Protein AF-A0A848B3T7-F1 (afdb_monomer)

Structure (mmCIF, N/CA/C/O backbone):
data_AF-A0A848B3T7-F1
#
_entry.id   AF-A0A848B3T7-F1
#
loop_
_atom_site.group_PDB
_atom_site.id
_atom_site.type_symbol
_atom_site.label_atom_id
_atom_site.label_alt_id
_atom_site.label_comp_id
_atom_site.label_asym_id
_atom_site.label_entity_id
_atom_site.label_seq_id
_atom_site.pdbx_PDB_ins_code
_atom_site.Cartn_x
_atom_site.Cartn_y
_atom_site.Cartn_z
_atom_site.occupancy
_atom_site.B_iso_or_equiv
_atom_site.auth_seq_id
_atom_site.auth_comp_id
_atom_site.auth_asym_id
_atom_site.auth_atom_id
_atom_site.pdbx_PDB_model_num
ATOM 1 N N . MET A 1 1 ? -63.390 -17.605 34.821 1.00 51.56 1 MET A N 1
ATOM 2 C CA . MET A 1 1 ? -62.026 -17.055 34.653 1.00 51.56 1 MET A CA 1
ATOM 3 C C . MET A 1 1 ? -61.255 -17.986 33.728 1.00 51.56 1 MET A C 1
ATOM 5 O O . MET A 1 1 ? -61.373 -19.193 33.900 1.00 51.56 1 MET A O 1
ATOM 9 N N . VAL A 1 2 ? -60.548 -17.471 32.720 1.00 60.47 2 VAL A N 1
ATOM 10 C CA . VAL A 1 2 ? -59.739 -18.306 31.811 1.00 60.47 2 VAL A CA 1
ATOM 11 C C . VAL A 1 2 ? -58.388 -18.560 32.478 1.00 60.47 2 VAL A C 1
ATOM 13 O O . VAL A 1 2 ? -57.661 -17.610 32.748 1.00 60.47 2 VAL A O 1
ATOM 16 N N . ARG A 1 3 ? -58.056 -19.825 32.764 1.00 73.38 3 ARG A N 1
ATOM 17 C CA . ARG A 1 3 ? -56.754 -20.200 33.339 1.00 73.38 3 ARG A CA 1
ATOM 18 C C . ARG A 1 3 ? -55.671 -20.131 32.260 1.00 73.38 3 ARG A C 1
ATOM 20 O O . ARG A 1 3 ? -55.606 -20.999 31.389 1.00 73.38 3 ARG A O 1
ATOM 27 N N . LEU A 1 4 ? -54.847 -19.084 32.298 1.00 78.81 4 LEU A N 1
ATOM 28 C CA . LEU A 1 4 ? -53.714 -18.909 31.386 1.00 78.81 4 LEU A CA 1
ATOM 29 C C . LEU A 1 4 ? -52.492 -19.679 31.918 1.00 78.81 4 LEU A C 1
ATOM 31 O O . LEU A 1 4 ? -52.174 -19.545 33.098 1.00 78.81 4 LEU A O 1
ATOM 35 N N . PRO A 1 5 ? -51.816 -20.502 31.098 1.00 85.88 5 PRO A N 1
ATOM 36 C CA . PRO A 1 5 ? -50.566 -21.149 31.492 1.00 85.88 5 PRO A CA 1
ATOM 37 C C . PRO A 1 5 ? -49.397 -20.153 31.474 1.00 85.88 5 PRO A C 1
ATOM 39 O O . PRO A 1 5 ? -49.378 -19.234 30.650 1.00 85.88 5 PRO A O 1
ATOM 42 N N . LEU A 1 6 ? -48.402 -20.360 32.338 1.00 89.56 6 LEU A N 1
ATOM 43 C CA . LEU A 1 6 ? -47.146 -19.610 32.310 1.00 89.56 6 LEU A CA 1
ATOM 44 C C . LEU A 1 6 ? -46.265 -20.163 31.186 1.00 89.56 6 LEU A C 1
ATOM 46 O O . LEU A 1 6 ? -46.122 -21.375 31.051 1.00 89.56 6 LEU A O 1
ATOM 50 N N . LEU A 1 7 ? -45.690 -19.289 30.361 1.00 89.38 7 LEU A N 1
ATOM 51 C CA . LEU A 1 7 ? -44.794 -19.710 29.286 1.00 89.38 7 LEU A CA 1
ATOM 52 C C . LEU A 1 7 ? -43.336 -19.618 29.754 1.00 89.38 7 LEU A C 1
ATOM 54 O O . LEU A 1 7 ? -42.830 -18.502 29.908 1.00 89.38 7 LEU A O 1
ATOM 58 N N . ILE A 1 8 ? -42.698 -20.774 29.951 1.00 87.19 8 ILE A N 1
ATOM 59 C CA . ILE A 1 8 ? -41.277 -20.915 30.308 1.00 87.19 8 ILE A CA 1
ATOM 60 C C . ILE A 1 8 ? -40.633 -21.952 29.381 1.00 87.19 8 ILE A C 1
ATOM 62 O O . ILE A 1 8 ? -41.230 -23.002 29.147 1.00 87.19 8 ILE A O 1
ATOM 66 N N . ASN A 1 9 ? -39.450 -21.678 28.820 1.00 86.38 9 ASN A N 1
ATOM 67 C CA . ASN A 1 9 ? -38.741 -22.568 27.884 1.00 86.38 9 ASN A CA 1
ATOM 68 C C . ASN A 1 9 ? -39.620 -23.016 26.695 1.00 86.38 9 ASN A C 1
ATOM 70 O O . ASN A 1 9 ? -39.544 -24.154 26.230 1.00 86.38 9 ASN A O 1
ATOM 74 N N . LYS A 1 10 ? -40.504 -22.128 26.214 1.00 86.50 10 LYS A N 1
ATOM 75 C CA . LYS A 1 10 ? -41.545 -22.407 25.195 1.00 86.50 10 LYS A CA 1
ATOM 76 C C . LYS A 1 10 ? -42.589 -23.467 25.599 1.00 86.50 10 LYS A C 1
ATOM 78 O O . LYS A 1 10 ? -43.421 -23.838 24.770 1.00 86.50 10 LYS A O 1
ATOM 83 N N . GLN A 1 11 ? -42.604 -23.913 26.853 1.00 87.00 11 GLN A N 1
ATOM 84 C CA . GLN A 1 11 ? -43.601 -24.830 27.400 1.00 87.00 11 GLN A CA 1
ATOM 85 C C . GLN A 1 11 ? -44.706 -24.082 28.152 1.00 87.00 11 GLN A C 1
ATOM 87 O O . GLN A 1 11 ? -44.502 -22.986 28.671 1.00 87.00 11 GLN A O 1
ATOM 92 N N . ARG A 1 12 ? -45.907 -24.671 28.182 1.00 90.00 12 ARG A N 1
ATOM 93 C CA . ARG A 1 12 ? -47.088 -24.122 28.863 1.00 90.00 12 ARG A CA 1
ATOM 94 C C . ARG A 1 12 ? -47.232 -24.764 30.237 1.00 90.00 12 ARG A C 1
ATOM 96 O O . ARG A 1 12 ? -47.846 -25.820 30.347 1.00 90.00 12 ARG A O 1
ATOM 103 N N . ILE A 1 13 ? -46.716 -24.084 31.246 1.00 90.69 13 ILE A N 1
ATOM 104 C CA . ILE A 1 13 ? -46.672 -24.528 32.635 1.00 90.69 13 ILE A CA 1
ATOM 105 C C . ILE A 1 13 ? -48.004 -24.229 33.337 1.00 90.69 13 ILE A C 1
ATOM 107 O O . ILE A 1 13 ? -48.536 -23.111 33.275 1.00 90.69 13 ILE A O 1
ATOM 111 N N . LYS A 1 14 ? -48.565 -25.243 33.989 1.00 87.50 14 LYS A N 1
ATOM 112 C CA . LYS A 1 14 ? -49.861 -25.220 34.683 1.00 87.50 14 LYS A CA 1
ATOM 113 C C . LYS A 1 14 ? -49.754 -25.614 36.155 1.00 87.50 14 LYS A C 1
ATOM 115 O O . LYS A 1 14 ? -50.639 -25.252 36.923 1.00 87.50 14 LYS A O 1
ATOM 120 N N . THR A 1 15 ? -48.701 -26.326 36.548 1.00 88.69 15 THR A N 1
ATOM 121 C CA . THR A 1 15 ? -48.465 -26.767 37.932 1.00 88.69 15 THR A CA 1
ATOM 122 C C . THR A 1 15 ? -47.126 -26.256 38.467 1.00 88.69 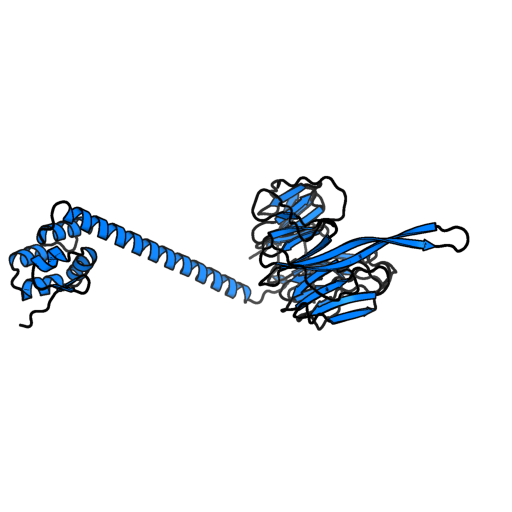15 THR A C 1
ATOM 124 O O . THR A 1 15 ? -46.260 -25.824 37.702 1.00 88.69 15 THR A O 1
ATOM 127 N N . LEU A 1 16 ? -46.951 -26.287 39.793 1.00 88.75 16 LEU A N 1
ATOM 128 C CA . LEU A 1 16 ? -45.675 -25.941 40.430 1.00 88.75 16 LEU A CA 1
ATOM 129 C C . LEU A 1 16 ? -44.606 -27.004 40.145 1.00 88.75 16 LEU A C 1
ATOM 131 O O . LEU A 1 16 ? -43.433 -26.671 40.005 1.00 88.75 16 LEU A O 1
ATOM 135 N N . GLU A 1 17 ? -44.999 -28.267 40.005 1.00 87.06 17 GLU A N 1
ATOM 136 C CA . GLU A 1 17 ? -44.114 -29.369 39.624 1.00 87.06 17 GLU A CA 1
ATOM 137 C C . GLU A 1 17 ? -43.560 -29.166 38.209 1.00 87.06 17 GLU A C 1
ATOM 139 O O . GLU A 1 17 ? -42.345 -29.194 38.024 1.00 87.06 17 GLU A O 1
ATOM 144 N N . GLU A 1 18 ? -44.417 -28.837 37.236 1.00 87.69 18 GLU A N 1
ATOM 145 C CA . GLU A 1 18 ? -43.990 -28.526 35.863 1.00 87.69 18 GLU A CA 1
ATOM 146 C C . GLU A 1 18 ? -43.043 -27.315 35.818 1.00 87.69 18 GLU A C 1
ATOM 148 O O . GLU A 1 18 ? -42.117 -27.279 35.004 1.00 87.69 18 GLU A O 1
ATOM 153 N N . LEU A 1 19 ? -43.253 -26.326 36.698 1.00 89.12 19 LEU A N 1
ATOM 154 C CA . LEU A 1 19 ? -42.371 -25.164 36.820 1.00 89.12 19 LEU A CA 1
ATOM 155 C C . LEU A 1 19 ? -40.988 -25.550 37.354 1.00 89.12 19 LEU A C 1
ATOM 157 O O . LEU A 1 19 ? -39.990 -25.027 36.865 1.00 89.12 19 LEU A O 1
ATOM 161 N N . ARG A 1 20 ? -40.925 -26.453 38.340 1.00 87.88 20 ARG A N 1
ATOM 162 C CA . ARG A 1 20 ? -39.664 -26.961 38.904 1.00 87.88 20 ARG A CA 1
ATOM 163 C C . ARG A 1 20 ? -38.893 -27.800 37.887 1.00 87.88 20 ARG A C 1
ATOM 165 O O . ARG A 1 20 ? -37.681 -27.652 37.783 1.00 87.88 20 ARG A O 1
ATOM 172 N N . GLU A 1 21 ? -39.584 -28.630 37.109 1.00 85.75 21 GLU A N 1
ATOM 173 C CA . GLU A 1 21 ? -38.971 -29.453 36.055 1.00 85.75 21 GLU A CA 1
ATOM 174 C C . GLU A 1 21 ? -38.434 -28.618 34.883 1.00 85.75 21 GLU A C 1
ATOM 176 O O . GLU A 1 21 ? -37.441 -28.988 34.260 1.00 85.75 21 GLU A O 1
ATOM 181 N N . ASN A 1 22 ? -39.057 -27.470 34.596 1.00 87.00 22 ASN A N 1
ATOM 182 C CA . ASN A 1 22 ? -38.683 -26.577 33.493 1.00 87.00 22 ASN A CA 1
ATOM 183 C C . ASN A 1 22 ? -38.091 -25.249 33.978 1.00 87.00 22 ASN A C 1
ATOM 185 O O . ASN A 1 22 ? -38.206 -24.232 33.289 1.00 87.00 22 ASN A O 1
ATOM 189 N N . PHE A 1 23 ? -37.486 -25.238 35.165 1.00 88.06 23 PHE A N 1
ATOM 190 C CA . PHE A 1 23 ? -37.088 -24.007 35.833 1.00 88.06 23 PHE A CA 1
ATOM 191 C C . PHE A 1 23 ? -36.036 -23.233 35.022 1.00 88.06 23 PHE A C 1
ATOM 193 O O . PHE A 1 23 ? -34.919 -23.699 34.806 1.00 88.06 23 PHE A O 1
ATOM 200 N N . ASN A 1 24 ? -36.396 -22.028 34.573 1.00 88.12 24 ASN A N 1
ATOM 201 C CA . ASN A 1 24 ? -35.499 -21.092 33.900 1.00 88.12 24 ASN A CA 1
ATOM 202 C C . ASN A 1 24 ? -35.579 -19.748 34.615 1.00 88.12 24 ASN A C 1
ATOM 204 O O . ASN A 1 24 ? -36.578 -19.033 34.525 1.00 88.12 24 ASN A O 1
ATOM 208 N N . LEU A 1 25 ? -34.510 -19.423 35.332 1.00 88.62 25 LEU A N 1
ATOM 209 C CA . LEU A 1 25 ? -34.460 -18.263 36.205 1.00 88.62 25 LEU A CA 1
ATOM 210 C C . LEU A 1 25 ? -34.485 -16.938 35.420 1.00 88.62 25 LEU A C 1
ATOM 212 O O . LEU A 1 25 ? -35.104 -15.977 35.872 1.00 88.62 25 LEU A O 1
ATOM 216 N N . THR A 1 26 ? -33.903 -16.905 34.215 1.00 87.75 26 THR A N 1
ATOM 217 C CA . THR A 1 26 ? -33.917 -15.744 33.311 1.00 87.75 26 THR A CA 1
ATOM 218 C C . THR A 1 26 ? -35.336 -15.416 32.853 1.00 87.75 26 THR A C 1
ATOM 220 O O . THR A 1 26 ? -35.804 -14.281 32.988 1.00 87.75 26 THR A O 1
ATOM 223 N N . GLU A 1 27 ? -36.057 -16.416 32.339 1.00 88.94 27 GLU A N 1
ATOM 224 C CA . GLU A 1 27 ? -37.434 -16.222 31.889 1.00 88.94 27 GLU A CA 1
ATOM 225 C C . GLU A 1 27 ? -38.363 -15.942 33.072 1.00 88.94 27 GLU A C 1
ATOM 227 O O . GLU A 1 27 ? -39.186 -15.032 32.989 1.00 88.94 27 GLU A O 1
ATOM 232 N N . LEU A 1 28 ? -38.201 -16.652 34.192 1.00 89.69 28 LEU A N 1
ATOM 233 C CA . LEU A 1 28 ? -39.007 -16.449 35.394 1.00 89.69 28 LEU A CA 1
ATOM 234 C C . LEU A 1 28 ? -38.863 -15.026 35.946 1.00 89.69 28 LEU A C 1
ATOM 236 O O . LEU A 1 28 ? -39.874 -14.397 36.261 1.00 89.69 28 LEU A O 1
ATOM 240 N N . LEU A 1 29 ? -37.642 -14.483 35.984 1.00 88.69 29 LEU A N 1
ATOM 241 C CA . LEU A 1 29 ? -37.385 -13.093 36.366 1.00 88.69 29 LEU A CA 1
ATOM 242 C C . LEU A 1 29 ? -38.085 -12.108 35.417 1.00 88.69 29 LEU A C 1
ATOM 244 O O . LEU A 1 29 ? -38.703 -11.141 35.868 1.00 88.69 29 LEU A O 1
ATOM 248 N N . ALA A 1 30 ? -38.044 -12.357 34.106 1.00 88.12 30 ALA A N 1
ATOM 249 C CA . ALA A 1 30 ? -38.748 -11.531 33.126 1.00 88.12 30 ALA A CA 1
ATOM 250 C C . ALA A 1 30 ? -40.278 -11.596 33.305 1.00 88.12 30 ALA A C 1
ATOM 252 O O . ALA A 1 30 ? -40.955 -10.569 33.221 1.00 88.12 30 ALA A O 1
ATOM 253 N N . ARG A 1 31 ? -40.837 -12.781 33.599 1.00 89.56 31 ARG A N 1
ATOM 254 C CA . ARG A 1 31 ? -42.272 -12.962 33.895 1.00 89.56 31 ARG A CA 1
ATOM 255 C C . ARG A 1 31 ? -42.676 -12.328 35.223 1.00 89.56 31 ARG A C 1
ATOM 257 O O . ARG A 1 31 ? -43.800 -11.835 35.325 1.00 89.56 31 ARG A O 1
ATOM 264 N N . PHE A 1 32 ? -41.787 -12.323 36.212 1.00 88.38 32 PHE A N 1
ATOM 265 C CA . PHE A 1 32 ? -41.976 -11.618 37.476 1.00 88.38 32 PHE A CA 1
ATOM 266 C C . PHE A 1 32 ? -42.047 -10.104 37.246 1.00 88.38 32 PHE A C 1
ATOM 268 O O . PHE A 1 32 ? -43.078 -9.498 37.537 1.00 88.38 32 PHE A O 1
ATOM 275 N N . ARG A 1 33 ? -41.024 -9.513 36.611 1.00 85.81 33 ARG A N 1
ATOM 276 C CA . ARG A 1 33 ? -40.980 -8.073 36.287 1.00 85.81 33 ARG A CA 1
ATOM 277 C C . ARG A 1 33 ? -42.138 -7.633 35.383 1.00 85.81 33 ARG A C 1
ATOM 279 O O . ARG A 1 33 ? -42.649 -6.530 35.528 1.00 85.81 33 ARG A O 1
ATOM 286 N N . GLY A 1 34 ? -42.582 -8.504 34.475 1.00 85.31 34 GLY A N 1
ATOM 287 C CA . GLY A 1 34 ? -43.731 -8.266 33.597 1.00 85.31 34 GLY A CA 1
ATOM 288 C C . GLY A 1 34 ? -45.108 -8.531 34.225 1.00 85.31 34 GLY A C 1
ATOM 289 O O . GLY A 1 34 ? -46.108 -8.442 33.517 1.00 85.31 34 GLY A O 1
ATOM 290 N N . GLY A 1 35 ? -45.190 -8.921 35.505 1.00 86.75 35 GLY A N 1
ATOM 291 C CA . GLY A 1 35 ? -46.447 -9.207 36.220 1.00 86.75 35 GLY A CA 1
ATOM 292 C C . GLY A 1 35 ? -47.165 -10.505 35.810 1.00 86.75 35 GLY A C 1
ATOM 293 O O . GLY A 1 35 ? -48.197 -10.861 36.381 1.00 86.75 35 GLY A O 1
ATOM 294 N N . GLN A 1 36 ? -46.615 -11.246 34.849 1.00 89.06 36 GLN A N 1
ATOM 295 C CA . GLN A 1 36 ? -47.185 -12.484 34.310 1.00 89.06 36 GLN A CA 1
ATOM 296 C C . GLN A 1 36 ? -47.117 -13.632 35.324 1.00 89.06 36 GLN A C 1
ATOM 298 O O . GLN A 1 36 ? -48.048 -14.432 35.405 1.00 89.06 36 GLN A O 1
ATOM 303 N N . LEU A 1 37 ? -46.054 -13.681 36.135 1.00 90.12 37 LEU A N 1
ATOM 304 C CA . LEU A 1 37 ? -45.903 -14.673 37.202 1.00 90.12 37 LEU A CA 1
ATOM 305 C C . LEU A 1 37 ? -46.988 -14.515 38.277 1.00 90.12 37 LEU A C 1
ATOM 307 O O . LEU A 1 37 ? -47.626 -15.491 38.661 1.00 90.12 37 LEU A O 1
ATOM 311 N N . ARG A 1 38 ? -47.259 -13.272 38.694 1.00 89.69 38 ARG A N 1
ATOM 312 C CA . ARG A 1 38 ? -48.318 -12.942 39.659 1.00 89.69 38 ARG A CA 1
ATOM 313 C C . ARG A 1 38 ? -49.698 -13.354 39.143 1.00 89.69 38 ARG A C 1
ATOM 315 O O . ARG A 1 38 ? -50.464 -14.004 39.850 1.00 89.69 38 ARG A O 1
ATOM 322 N N . ALA A 1 39 ? -50.004 -13.008 37.891 1.00 87.75 39 ALA A N 1
ATOM 323 C CA . ALA A 1 39 ? -51.274 -13.364 37.264 1.00 87.75 39 ALA A CA 1
ATOM 324 C C . ALA A 1 39 ? -51.471 -14.886 37.171 1.00 87.75 39 ALA A C 1
ATOM 326 O O . ALA A 1 39 ? -52.578 -15.376 37.398 1.00 87.75 39 ALA A O 1
ATOM 327 N N . TRP A 1 40 ? -50.405 -15.631 36.865 1.00 92.38 40 TRP A N 1
ATOM 328 C CA . TRP A 1 40 ? -50.437 -17.090 36.819 1.00 92.38 40 TRP A CA 1
ATOM 329 C C . TRP A 1 40 ? -50.695 -17.705 38.199 1.00 92.38 40 TRP A C 1
ATOM 331 O O . TRP A 1 40 ? -51.634 -18.488 38.326 1.00 92.38 40 TRP A O 1
ATOM 341 N N . LEU A 1 41 ? -49.953 -17.294 39.234 1.00 90.44 41 LEU A N 1
ATOM 342 C CA . LEU A 1 41 ? -50.143 -17.791 40.605 1.00 90.44 41 LEU A CA 1
ATOM 343 C C . LEU A 1 41 ? -51.584 -17.590 41.100 1.00 90.44 41 LEU A C 1
ATOM 345 O O . LEU A 1 41 ? -52.181 -18.506 41.661 1.00 90.44 41 LEU A O 1
ATOM 349 N N . ASN A 1 42 ? -52.176 -16.429 40.803 1.00 88.31 42 ASN A N 1
ATOM 350 C CA . ASN A 1 42 ? -53.562 -16.121 41.154 1.00 88.31 42 ASN A CA 1
ATOM 351 C C . ASN A 1 42 ? -54.592 -16.957 40.366 1.00 88.31 42 ASN A C 1
ATOM 353 O O . ASN A 1 42 ? -55.590 -17.394 40.924 1.00 88.31 42 ASN A O 1
ATOM 357 N N . CYS A 1 43 ? -54.375 -17.208 39.069 1.00 87.12 43 CYS A N 1
ATOM 358 C CA . CYS A 1 43 ? -55.332 -17.965 38.242 1.00 87.12 43 CYS A CA 1
ATOM 359 C C . CYS A 1 43 ? -55.397 -19.465 38.573 1.00 87.12 43 CYS A C 1
ATOM 361 O O . CYS A 1 43 ? -56.381 -20.130 38.226 1.00 87.12 43 CYS A O 1
ATOM 363 N N . TRP A 1 44 ? -54.333 -20.002 39.166 1.00 86.50 44 TRP A N 1
ATOM 364 C CA . TRP A 1 44 ? -54.189 -21.418 39.503 1.00 86.50 44 TRP A CA 1
ATOM 365 C C . TRP A 1 44 ? -54.314 -21.696 41.007 1.00 86.50 44 TRP A C 1
ATOM 367 O O . TRP A 1 44 ? -54.089 -22.826 41.427 1.00 86.50 44 TRP A O 1
ATOM 377 N N . ASP A 1 45 ? -54.743 -20.697 41.787 1.00 86.31 45 ASP A N 1
ATOM 378 C CA . ASP A 1 45 ? -55.032 -20.803 43.221 1.00 86.31 45 ASP A CA 1
ATOM 379 C C . ASP A 1 45 ? -53.796 -21.168 44.086 1.00 86.31 45 ASP A C 1
ATOM 381 O O . ASP A 1 45 ? -53.920 -21.768 45.153 1.00 86.31 45 ASP A O 1
ATOM 385 N N . PHE A 1 46 ? -52.587 -20.771 43.660 1.00 88.56 46 PHE A N 1
ATOM 386 C CA . PHE A 1 46 ? -51.332 -20.950 44.414 1.00 88.56 46 PHE A CA 1
ATOM 387 C C . PHE A 1 46 ? -51.137 -19.821 45.439 1.00 88.56 46 PHE A C 1
ATOM 389 O O . PHE A 1 46 ? -50.247 -18.978 45.316 1.00 88.56 46 PHE A O 1
ATOM 396 N N . SER A 1 47 ? -52.027 -19.758 46.434 1.00 86.06 47 SER A N 1
ATOM 397 C CA . SER A 1 47 ? -52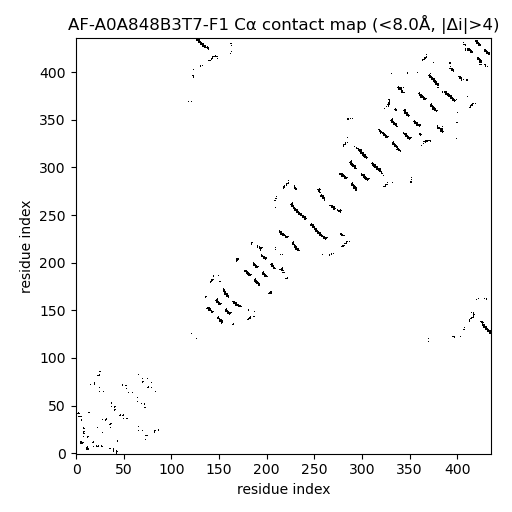.126 -18.623 47.365 1.00 86.06 47 SER A CA 1
ATOM 398 C C . SER A 1 47 ? -50.869 -18.401 48.217 1.00 86.06 47 SER A C 1
ATOM 400 O O . SER A 1 47 ? -50.546 -17.256 48.515 1.00 86.06 47 SER A O 1
ATOM 402 N N . SER A 1 48 ? -50.146 -19.467 48.581 1.00 86.94 48 SER A N 1
ATOM 403 C CA . SER A 1 48 ? -48.946 -19.368 49.429 1.00 86.94 48 SER A CA 1
ATOM 404 C C . SER A 1 48 ? -47.760 -18.756 48.684 1.00 86.94 48 SER A C 1
ATOM 406 O O . SER A 1 48 ? -47.069 -17.885 49.210 1.00 86.94 48 SER A O 1
ATOM 408 N N . GLU A 1 49 ? -47.524 -19.193 47.451 1.00 88.88 49 GLU A N 1
ATOM 409 C CA . GLU A 1 49 ? -46.477 -18.665 46.584 1.00 88.88 49 GLU A CA 1
ATOM 410 C C . GLU A 1 49 ? -46.834 -17.253 46.096 1.00 88.88 49 GLU A C 1
ATOM 412 O O . GLU A 1 49 ? -45.949 -16.409 45.983 1.00 88.88 49 GLU A O 1
ATOM 417 N N . LEU A 1 50 ? -48.121 -16.963 45.859 1.00 89.25 50 LEU A N 1
ATOM 418 C CA . LEU A 1 50 ? -48.591 -15.619 45.508 1.00 89.25 50 LEU A CA 1
ATOM 419 C C . LEU A 1 50 ? -48.280 -14.602 46.610 1.00 89.25 50 LEU A C 1
ATOM 421 O O . LEU A 1 50 ? -47.728 -13.548 46.308 1.00 89.25 50 LEU A O 1
ATOM 425 N N . GLU A 1 51 ? -48.590 -14.923 47.867 1.00 89.19 51 GLU A N 1
ATOM 426 C CA . GLU A 1 51 ? -48.319 -14.045 49.012 1.00 89.19 51 GLU A CA 1
ATOM 427 C C . GLU A 1 51 ? -46.818 -13.752 49.150 1.00 89.19 51 GLU A C 1
ATOM 429 O O . GLU A 1 51 ? -46.418 -12.602 49.322 1.00 89.19 51 GLU A O 1
ATOM 434 N N . GLN A 1 52 ? -45.971 -14.773 48.976 1.00 88.50 52 GLN A N 1
ATOM 435 C CA . GLN A 1 52 ? -44.516 -14.609 49.021 1.00 88.50 52 GLN A CA 1
ATOM 436 C C . GLN A 1 52 ? -43.978 -13.762 47.860 1.00 88.50 52 GLN A C 1
ATOM 438 O O . GLN A 1 52 ? -43.088 -12.943 48.072 1.00 88.50 52 GLN A O 1
ATOM 443 N N . VAL A 1 53 ? -44.515 -13.926 46.644 1.00 87.31 53 VAL A N 1
ATOM 444 C CA . VAL A 1 53 ? -44.125 -13.124 45.469 1.00 87.31 53 VAL A CA 1
ATOM 445 C C . VAL A 1 53 ? -44.600 -11.674 45.592 1.00 87.31 53 VAL A C 1
ATOM 447 O O . VAL A 1 53 ? -43.890 -10.768 45.161 1.00 87.31 53 VAL A O 1
ATOM 450 N N . GLU A 1 54 ? -45.776 -11.431 46.174 1.00 86.50 54 GLU A N 1
ATOM 451 C CA . GLU A 1 54 ? -46.300 -10.080 46.418 1.00 86.50 54 GLU A CA 1
ATOM 452 C C . GLU A 1 54 ? -45.584 -9.358 47.566 1.00 86.50 54 GLU A C 1
ATOM 454 O O . GLU A 1 54 ? -45.506 -8.130 47.555 1.00 86.50 54 GLU A O 1
ATOM 459 N N . ALA A 1 55 ? -45.021 -10.102 48.520 1.00 87.31 55 ALA A N 1
ATOM 460 C CA . ALA A 1 55 ? -44.213 -9.558 49.609 1.00 87.31 55 ALA A CA 1
ATOM 461 C C . ALA A 1 55 ? -42.795 -9.127 49.175 1.00 87.31 55 ALA A C 1
ATOM 463 O O . ALA A 1 55 ? -42.074 -8.519 49.969 1.00 87.31 55 ALA A O 1
ATOM 464 N N . LEU A 1 56 ? -42.377 -9.425 47.937 1.00 88.19 56 LEU A N 1
ATOM 465 C CA . LEU A 1 56 ? -41.069 -9.025 47.418 1.00 88.19 56 LEU A CA 1
ATOM 466 C C . LEU A 1 56 ? -40.983 -7.505 47.238 1.00 88.19 56 LEU A C 1
ATOM 468 O O . LEU A 1 56 ? -41.801 -6.892 46.551 1.00 88.19 56 LEU A O 1
ATOM 472 N N . SER A 1 57 ? -39.939 -6.904 47.812 1.00 80.38 57 SER A N 1
ATOM 473 C CA . SER A 1 57 ? -39.644 -5.485 47.608 1.00 80.38 57 SER A CA 1
ATOM 474 C C . SER A 1 57 ? -39.261 -5.210 46.145 1.00 80.38 57 SER A C 1
ATOM 476 O O . SER A 1 57 ? -38.459 -5.959 45.580 1.00 80.38 57 SER A O 1
ATOM 478 N N . PRO A 1 58 ? -39.761 -4.124 45.527 1.00 72.69 58 PRO A N 1
ATOM 479 C CA . PRO A 1 58 ? -39.351 -3.723 44.181 1.00 72.69 58 PRO A CA 1
ATOM 480 C C . PRO A 1 58 ? -37.885 -3.262 44.105 1.00 72.69 58 PRO A C 1
ATOM 482 O O . PRO A 1 58 ? -37.294 -3.327 43.030 1.00 72.69 58 PRO A O 1
ATOM 485 N N . ASP A 1 59 ? -37.295 -2.852 45.231 1.00 80.50 59 ASP A N 1
ATOM 486 C CA . ASP A 1 59 ? -35.924 -2.324 45.314 1.00 80.50 59 ASP A CA 1
ATOM 487 C C . ASP A 1 59 ? -34.883 -3.391 45.700 1.00 80.50 59 ASP A C 1
ATOM 489 O O . ASP A 1 59 ? -33.737 -3.072 46.023 1.00 80.50 59 ASP A O 1
ATOM 493 N N . LEU A 1 60 ? -35.272 -4.670 45.712 1.00 83.94 60 LEU A N 1
ATOM 494 C CA . LEU A 1 60 ? -34.379 -5.758 46.102 1.00 83.94 60 LEU A CA 1
ATOM 495 C C . LEU A 1 60 ? -33.221 -5.910 45.087 1.00 83.94 60 LEU A C 1
ATOM 497 O O . LEU A 1 60 ? -33.478 -5.930 43.876 1.00 83.94 60 LEU A O 1
ATOM 501 N N . PRO A 1 61 ? -31.958 -6.074 45.535 1.00 86.00 61 PRO A N 1
ATOM 502 C CA . PRO A 1 61 ? -30.842 -6.375 44.642 1.00 86.00 61 PRO A CA 1
ATOM 503 C C . PRO A 1 61 ? -31.122 -7.611 43.781 1.00 86.00 61 PRO A C 1
ATOM 505 O O . PRO A 1 61 ? -31.664 -8.604 44.264 1.00 86.00 61 PRO A O 1
ATOM 508 N N . GLU A 1 62 ? -30.713 -7.588 42.507 1.00 85.69 62 GLU A N 1
ATOM 509 C CA . GLU A 1 62 ? -31.027 -8.667 41.553 1.00 85.69 62 GLU A CA 1
ATOM 510 C C . GLU A 1 62 ? -30.573 -10.043 42.057 1.00 85.69 62 GLU A C 1
ATOM 512 O O . GLU A 1 62 ? -31.303 -11.019 41.919 1.00 85.69 62 GLU A O 1
ATOM 517 N N . GLN A 1 63 ? -29.412 -10.121 42.708 1.00 84.56 63 GLN A N 1
ATOM 518 C CA . GLN A 1 63 ? -28.909 -11.375 43.263 1.00 84.56 63 GLN A CA 1
ATOM 519 C C . GLN A 1 63 ? -29.793 -11.914 44.398 1.00 84.56 63 GLN A C 1
ATOM 521 O O . GLN A 1 63 ? -30.117 -13.099 44.405 1.00 84.56 63 GLN A O 1
ATOM 526 N N . GLU A 1 64 ? -30.248 -11.051 45.305 1.00 85.19 64 GLU A N 1
ATOM 527 C CA . GLU A 1 64 ? -31.157 -11.435 46.391 1.00 85.19 64 GLU A CA 1
ATOM 528 C C . GLU A 1 64 ? -32.539 -11.824 45.854 1.00 85.19 64 GLU A C 1
ATOM 530 O O . GLU A 1 64 ? -33.162 -12.769 46.341 1.00 85.19 64 GLU A O 1
ATOM 535 N N . LEU A 1 65 ? -32.998 -11.159 44.791 1.00 87.44 65 LEU A N 1
ATOM 536 C CA . LEU A 1 65 ? -34.259 -11.476 44.125 1.00 87.44 65 LEU A CA 1
ATOM 537 C C . LEU A 1 65 ? -34.217 -12.862 43.473 1.00 87.44 65 LEU A C 1
ATOM 539 O O . LEU A 1 65 ? -35.149 -13.647 43.635 1.00 87.44 65 LEU A O 1
ATOM 543 N N . LEU A 1 66 ? -33.130 -13.181 42.769 1.00 88.69 66 LEU A N 1
ATOM 544 C CA . LEU A 1 66 ? -32.916 -14.487 42.143 1.00 88.69 66 LEU A CA 1
ATOM 545 C C . LEU A 1 66 ? -32.911 -15.612 43.184 1.00 88.69 66 LEU A C 1
ATOM 547 O O . LEU A 1 66 ? -33.549 -16.646 42.988 1.00 88.69 66 LEU A O 1
ATOM 551 N N . GLU A 1 67 ? -32.234 -15.400 44.311 1.00 88.25 67 GLU A N 1
ATOM 552 C CA . GLU A 1 67 ? -32.196 -16.375 45.398 1.00 88.25 67 GLU A CA 1
ATOM 553 C C . GLU A 1 67 ? -33.554 -16.560 46.076 1.00 88.25 67 GLU A C 1
ATOM 555 O O . GLU A 1 67 ? -33.940 -17.694 46.373 1.00 88.25 67 GLU A O 1
ATOM 560 N N . THR A 1 68 ? -34.298 -15.470 46.266 1.00 88.56 68 THR A N 1
ATOM 561 C CA . THR A 1 68 ? -35.636 -15.521 46.860 1.00 88.56 68 THR A CA 1
ATOM 562 C C . THR A 1 68 ? -36.624 -16.220 45.927 1.00 88.56 68 THR A C 1
ATOM 564 O O . THR A 1 68 ? -37.411 -17.044 46.381 1.00 88.56 68 THR A O 1
ATOM 567 N N . LEU A 1 69 ? -36.540 -15.991 44.611 1.00 89.25 69 LEU A N 1
ATOM 568 C CA . LEU A 1 69 ? -37.347 -16.713 43.622 1.00 89.25 69 LEU A CA 1
ATOM 569 C C . LEU A 1 69 ? -37.055 -18.221 43.639 1.00 89.25 69 LEU A C 1
ATOM 571 O O . LEU A 1 69 ? -37.994 -19.016 43.631 1.00 89.25 69 LEU A O 1
ATOM 575 N N . CYS A 1 70 ? -35.787 -18.635 43.728 1.00 89.75 70 CYS A N 1
ATOM 576 C CA . CYS A 1 70 ? -35.448 -20.053 43.906 1.00 89.75 70 CYS A CA 1
ATOM 577 C C . CYS A 1 70 ? -36.078 -20.633 45.184 1.00 89.75 70 CYS A C 1
ATOM 579 O O . CYS A 1 70 ? -36.627 -21.735 45.148 1.00 89.75 70 CYS A O 1
ATOM 581 N N . HIS A 1 71 ? -36.057 -19.883 46.290 1.00 88.31 71 HIS A N 1
ATOM 582 C CA . HIS A 1 71 ? -36.631 -20.322 47.563 1.00 88.31 71 HIS A CA 1
ATOM 583 C C . HIS A 1 71 ? -38.162 -20.459 47.514 1.00 88.31 71 HIS A C 1
ATOM 585 O O . HIS A 1 71 ? -38.688 -21.506 47.890 1.00 88.31 71 HIS A O 1
ATOM 591 N N . ILE A 1 72 ? -38.871 -19.464 46.968 1.00 89.81 72 ILE A N 1
ATOM 592 C CA . ILE A 1 72 ? -40.341 -19.472 46.829 1.00 89.81 72 ILE A CA 1
ATOM 593 C C . ILE A 1 72 ? -40.814 -20.716 46.069 1.00 89.81 72 ILE A C 1
ATOM 595 O O . ILE A 1 72 ? -41.768 -21.382 46.470 1.00 89.81 72 ILE A O 1
ATOM 599 N N . PHE A 1 73 ? -40.118 -21.076 44.988 1.00 89.75 73 PHE A N 1
ATOM 600 C CA . PHE A 1 73 ? -40.478 -22.235 44.168 1.00 89.75 73 PHE A CA 1
ATOM 601 C C . PHE A 1 73 ? -39.869 -23.558 44.650 1.00 89.75 73 PHE A C 1
ATOM 603 O O . PHE A 1 73 ? -40.086 -24.596 44.017 1.00 89.75 73 PHE A O 1
ATOM 610 N N . ARG A 1 74 ? -39.196 -23.552 45.810 1.00 87.88 74 ARG A N 1
ATOM 611 C CA . ARG A 1 74 ? -38.556 -24.716 46.445 1.00 87.88 74 ARG A CA 1
ATOM 612 C C . ARG A 1 74 ? -37.501 -25.387 45.559 1.00 87.88 74 ARG A C 1
ATOM 614 O O . ARG A 1 74 ? -37.400 -26.612 45.520 1.00 87.88 74 ARG A O 1
ATOM 621 N N . VAL A 1 75 ? -36.735 -24.581 44.828 1.00 86.12 75 VAL A N 1
ATOM 622 C CA . VAL A 1 75 ? -35.548 -25.017 44.087 1.00 86.12 75 VAL A CA 1
ATOM 623 C C . VAL A 1 75 ? -34.343 -24.840 45.010 1.00 86.12 75 VAL A C 1
ATOM 625 O O . VAL A 1 75 ? -33.856 -23.727 45.208 1.00 86.12 75 VAL A O 1
ATOM 628 N N . GLU A 1 76 ? -33.892 -25.939 45.612 1.00 84.94 76 GLU A N 1
ATOM 629 C CA . GLU A 1 76 ? -32.826 -25.969 46.624 1.00 84.94 76 GLU A CA 1
ATOM 630 C C . GLU A 1 76 ? -31.673 -26.907 46.217 1.00 84.94 76 GLU A C 1
ATOM 632 O O . GLU A 1 76 ? -31.792 -27.689 45.272 1.00 84.94 76 GLU A O 1
ATOM 637 N N . GLY A 1 77 ? -30.539 -26.815 46.923 1.00 84.50 77 GLY A N 1
ATOM 638 C CA . GLY A 1 77 ? -29.350 -27.641 46.673 1.00 84.50 77 GLY A CA 1
ATOM 639 C C . GLY A 1 77 ? -28.739 -27.426 45.283 1.00 84.50 77 GLY A C 1
ATOM 640 O O . GLY A 1 77 ? -28.726 -26.305 44.770 1.00 84.50 77 GLY A O 1
ATOM 641 N N . ASP A 1 78 ? -28.273 -28.509 44.658 1.00 83.25 78 ASP A N 1
ATOM 642 C CA . ASP A 1 78 ? -27.601 -28.494 43.349 1.00 83.25 78 ASP A CA 1
ATOM 643 C C . ASP A 1 78 ? -28.442 -27.823 42.248 1.00 83.25 78 ASP A C 1
ATOM 645 O O . ASP A 1 78 ? -27.904 -27.160 41.361 1.00 83.25 78 ASP A O 1
ATOM 649 N N . ALA A 1 79 ? -29.774 -27.936 42.317 1.00 81.50 79 ALA A N 1
ATOM 650 C CA . ALA A 1 79 ? -30.677 -27.311 41.352 1.00 81.50 79 ALA A CA 1
ATOM 651 C C . ALA A 1 79 ? -30.669 -25.772 41.453 1.00 81.50 79 ALA A C 1
ATOM 653 O O . ALA A 1 79 ? -30.736 -25.087 40.428 1.00 81.50 79 ALA A O 1
ATOM 654 N N . LYS A 1 80 ? -30.525 -25.213 42.668 1.00 86.06 80 LYS A N 1
ATOM 655 C CA . LYS A 1 80 ? -30.375 -23.760 42.886 1.00 86.06 80 LYS A CA 1
ATOM 656 C C . LYS A 1 80 ? -29.065 -23.265 42.278 1.00 86.06 80 LYS A C 1
ATOM 658 O O . LYS A 1 80 ? -29.056 -22.256 41.572 1.00 86.06 80 LYS A O 1
ATOM 663 N N . GLU A 1 81 ? -27.969 -23.974 42.539 1.00 85.25 81 GLU A N 1
ATOM 664 C CA . GLU A 1 81 ? -26.646 -23.606 42.026 1.00 85.25 81 GLU A CA 1
ATOM 665 C C . GLU A 1 81 ? -26.597 -23.661 40.496 1.00 85.25 81 GLU A C 1
ATOM 667 O O . GLU A 1 81 ? -26.116 -22.716 39.866 1.00 85.25 81 GLU A O 1
ATOM 672 N N . GLN A 1 82 ? -27.168 -24.705 39.886 1.00 85.06 82 GLN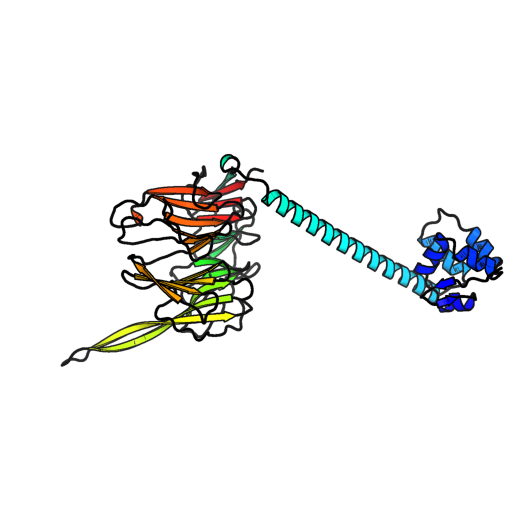 A N 1
ATOM 673 C CA . GLN A 1 82 ? -27.260 -24.835 38.430 1.00 85.06 82 GLN A CA 1
ATOM 674 C C . GLN A 1 82 ? -28.081 -23.705 37.795 1.00 85.06 82 GLN A C 1
ATOM 676 O O . GLN A 1 82 ? -27.649 -23.130 36.794 1.00 85.06 82 GLN A O 1
ATOM 681 N N . ALA A 1 83 ? -29.225 -23.338 38.382 1.00 85.44 83 ALA A N 1
ATOM 682 C CA . ALA A 1 83 ? -30.070 -22.257 37.872 1.00 85.44 83 ALA A CA 1
ATOM 683 C C . ALA A 1 83 ? -29.377 -20.883 37.945 1.00 85.44 83 ALA A C 1
ATOM 685 O O . ALA A 1 83 ? -29.417 -20.112 36.983 1.00 85.44 83 ALA A O 1
ATOM 686 N N . LEU A 1 84 ? -28.692 -20.589 39.056 1.00 87.19 84 LEU A N 1
ATOM 687 C CA . LEU A 1 84 ? -27.926 -19.349 39.223 1.00 87.19 84 LEU A CA 1
ATOM 688 C C . LEU A 1 84 ? -26.705 -19.297 38.292 1.00 87.19 84 LEU A C 1
ATOM 690 O O . LEU A 1 84 ? -26.418 -18.248 37.712 1.00 87.19 84 LEU A O 1
ATOM 694 N N . ALA A 1 85 ? -25.997 -20.415 38.113 1.00 86.19 85 ALA A N 1
ATOM 695 C CA . ALA A 1 85 ? -24.868 -20.505 37.190 1.00 86.19 85 ALA A CA 1
ATOM 696 C C . ALA A 1 85 ? -25.306 -20.334 35.725 1.00 86.19 85 ALA A C 1
ATOM 698 O O . ALA A 1 85 ? -24.653 -19.611 34.969 1.00 86.19 85 ALA A O 1
ATOM 699 N N . ALA A 1 86 ? -26.431 -20.941 35.333 1.00 86.62 86 ALA A N 1
ATOM 700 C CA . ALA A 1 86 ? -27.010 -20.779 34.001 1.00 86.62 86 ALA A CA 1
ATOM 701 C C . ALA A 1 86 ? -27.388 -19.315 33.720 1.00 86.62 86 ALA A C 1
ATOM 703 O O . ALA A 1 86 ? -27.026 -18.788 32.668 1.00 86.62 86 ALA A O 1
ATOM 704 N N . PHE A 1 87 ? -28.017 -18.639 34.688 1.00 88.69 87 PHE A N 1
ATOM 705 C CA . PHE A 1 87 ? -28.354 -17.216 34.593 1.00 88.69 87 PHE A CA 1
ATOM 70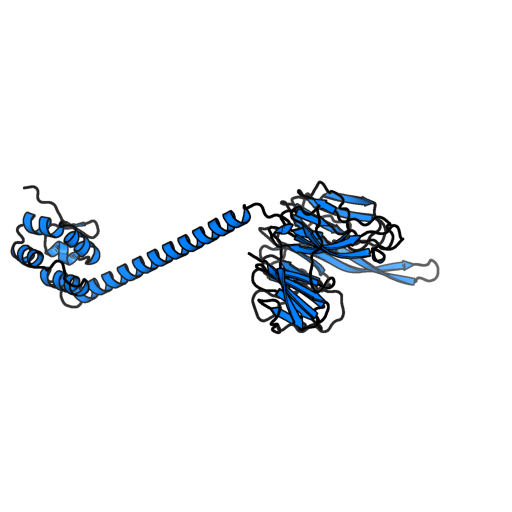6 C C . PHE A 1 87 ? -27.108 -16.333 34.404 1.00 88.69 87 PHE A C 1
ATOM 708 O O . PHE A 1 87 ? -27.079 -15.485 33.512 1.00 88.69 87 PHE A O 1
ATOM 715 N N . ARG A 1 88 ? -26.049 -16.553 35.201 1.00 87.50 88 ARG A N 1
ATOM 716 C CA . ARG A 1 88 ? -24.779 -15.807 35.076 1.00 87.50 88 ARG A CA 1
ATOM 717 C C . ARG A 1 88 ? -24.152 -15.978 33.694 1.00 87.50 88 ARG A C 1
ATOM 719 O O . ARG A 1 88 ? -23.797 -14.993 33.057 1.00 87.50 88 ARG A O 1
ATOM 726 N N . LYS A 1 89 ? -24.088 -17.213 33.197 1.00 87.12 89 LYS A N 1
ATOM 727 C CA . LYS A 1 89 ? -23.522 -17.518 31.877 1.00 87.12 89 LYS A CA 1
ATOM 728 C C . LYS A 1 89 ? -24.316 -16.879 30.733 1.00 87.12 89 LYS A C 1
ATOM 730 O O . LYS A 1 89 ? -23.739 -16.426 29.747 1.00 87.12 89 LYS A O 1
ATOM 735 N N . GLU A 1 90 ? -25.642 -16.854 30.837 1.00 84.75 90 GLU A N 1
ATOM 736 C CA . GLU A 1 90 ? -26.507 -16.240 29.824 1.00 84.75 90 GLU A CA 1
ATOM 737 C C . GLU A 1 90 ? -26.370 -14.711 29.810 1.00 84.75 90 GLU A C 1
ATOM 739 O O . GLU A 1 90 ? -26.270 -14.108 28.739 1.00 84.75 90 GLU A O 1
ATOM 744 N N . ARG A 1 91 ? -26.266 -14.096 30.994 1.00 84.88 91 ARG A N 1
ATOM 745 C CA . ARG A 1 91 ? -25.941 -12.675 31.159 1.00 84.88 91 ARG A CA 1
ATOM 746 C C . ARG A 1 91 ? -24.597 -12.311 30.533 1.00 84.88 91 ARG A C 1
ATOM 748 O O . ARG A 1 91 ? -24.541 -11.371 29.747 1.00 84.88 91 ARG A O 1
ATOM 755 N N . GLU A 1 92 ? -23.539 -13.055 30.851 1.00 86.69 92 GLU A N 1
ATOM 756 C CA . GLU A 1 92 ? -22.193 -12.821 30.307 1.00 86.69 92 GLU A CA 1
ATOM 757 C C . GLU A 1 92 ? -22.202 -12.856 28.776 1.00 86.69 92 GLU A C 1
ATOM 759 O O . GLU A 1 92 ? -21.670 -11.957 28.127 1.00 86.69 92 GLU A O 1
ATOM 764 N N . LYS A 1 93 ? -22.892 -13.842 28.191 1.00 86.69 93 LYS A N 1
ATOM 765 C CA . LYS A 1 93 ? -23.038 -13.962 26.738 1.00 86.69 93 LYS A CA 1
ATOM 766 C C . LYS A 1 93 ? -23.778 -12.770 26.122 1.00 86.69 93 LYS A C 1
ATOM 768 O O . LYS A 1 93 ? -23.412 -12.317 25.039 1.00 86.69 93 LYS A O 1
ATOM 773 N N . LEU A 1 94 ? -24.823 -12.270 26.782 1.00 83.56 94 LEU A N 1
ATOM 774 C CA . LEU A 1 94 ? -25.579 -11.112 26.303 1.00 83.56 94 LEU A CA 1
ATOM 775 C C . LEU A 1 94 ? -24.746 -9.824 26.383 1.00 83.56 94 LEU A C 1
ATOM 777 O O . LEU A 1 94 ? -24.752 -9.033 25.442 1.00 83.56 94 LEU A O 1
ATOM 781 N N . GLU A 1 95 ? -24.005 -9.634 27.474 1.00 84.19 95 GLU A N 1
ATOM 782 C CA . GLU A 1 95 ? -23.090 -8.503 27.648 1.00 84.19 95 GLU A CA 1
ATOM 783 C C . GLU A 1 95 ? -21.963 -8.527 26.606 1.00 84.19 95 GLU A C 1
ATOM 785 O O . GLU A 1 95 ? -21.622 -7.490 26.038 1.00 84.19 95 GLU A O 1
ATOM 790 N N . GLU A 1 96 ? -21.412 -9.703 26.300 1.00 83.62 96 GLU A N 1
ATOM 791 C CA . GLU A 1 96 ? -20.397 -9.868 25.257 1.00 83.62 96 GLU A CA 1
ATOM 792 C C . GLU A 1 96 ? -20.948 -9.530 23.865 1.00 83.62 96 GLU A C 1
ATOM 794 O O . GLU A 1 96 ? -20.324 -8.770 23.122 1.00 83.62 96 GLU A O 1
ATOM 799 N N . GLN A 1 97 ? -22.155 -10.003 23.536 1.00 80.06 97 GLN A N 1
ATOM 800 C CA . GLN A 1 97 ? -22.830 -9.646 22.285 1.00 80.06 97 GLN A CA 1
ATOM 801 C C . GLN A 1 97 ? -23.101 -8.143 22.181 1.00 80.06 97 GLN A C 1
ATOM 803 O O . GLN A 1 97 ? -22.883 -7.554 21.125 1.00 80.06 97 GLN A O 1
ATOM 808 N N . GLN A 1 98 ? -23.544 -7.502 23.265 1.00 82.12 98 GLN A N 1
ATOM 809 C CA . GLN A 1 98 ? -23.764 -6.055 23.290 1.00 82.12 98 GLN A CA 1
ATOM 810 C C . GLN A 1 98 ? -22.463 -5.277 23.081 1.00 82.12 98 GLN A C 1
ATOM 812 O O . GLN A 1 98 ? -22.443 -4.338 22.285 1.00 82.12 98 GLN A O 1
ATOM 817 N N . ARG A 1 99 ? -21.366 -5.694 23.726 1.00 84.06 99 ARG A N 1
ATOM 818 C CA . ARG A 1 99 ? -20.038 -5.092 23.522 1.00 84.06 99 ARG A CA 1
ATOM 819 C C . ARG A 1 99 ? -19.554 -5.253 22.086 1.00 84.06 99 ARG A C 1
ATOM 821 O O . ARG A 1 99 ? -18.934 -4.339 21.551 1.00 84.06 99 ARG A O 1
ATOM 828 N N . GLU A 1 100 ? -19.824 -6.393 21.459 1.00 82.31 100 GLU A N 1
ATOM 829 C CA . GLU A 1 100 ? -19.459 -6.623 20.062 1.00 82.31 100 GLU A CA 1
ATOM 830 C C . GLU A 1 100 ? -20.256 -5.733 19.107 1.00 82.31 100 GLU A C 1
ATOM 832 O O . GLU A 1 100 ? -19.673 -5.068 18.255 1.00 82.31 100 GLU A O 1
ATOM 837 N N . VAL A 1 101 ? -21.573 -5.632 19.301 1.00 84.69 101 VAL A N 1
ATOM 838 C CA . VAL A 1 101 ? -22.429 -4.730 18.515 1.00 84.69 101 VAL A CA 1
ATOM 839 C C . VAL A 1 101 ? -22.000 -3.272 18.688 1.00 84.69 101 VAL A C 1
ATOM 841 O O . VAL A 1 101 ? -21.938 -2.531 17.708 1.00 84.69 101 VAL A O 1
ATOM 844 N N . GLU A 1 102 ? -21.663 -2.849 19.908 1.00 85.50 102 GLU A N 1
ATOM 845 C CA . GLU A 1 102 ? -21.167 -1.495 20.164 1.00 85.50 102 GLU A CA 1
ATOM 846 C C . GLU A 1 102 ? -19.812 -1.240 19.485 1.00 85.50 102 GLU A C 1
ATOM 848 O O . GLU A 1 102 ? -19.608 -0.171 18.906 1.00 85.50 102 GLU A O 1
ATOM 853 N N . ARG A 1 103 ? -18.900 -2.223 19.497 1.00 83.94 103 ARG A N 1
ATOM 854 C CA . ARG A 1 103 ? -17.618 -2.149 18.776 1.00 83.94 103 ARG A CA 1
ATOM 855 C C . ARG A 1 103 ? -17.820 -2.019 17.270 1.00 83.94 103 ARG A C 1
ATOM 857 O O . ARG A 1 103 ? -17.233 -1.124 16.668 1.00 83.94 103 ARG A O 1
ATOM 864 N N . LEU A 1 104 ? -18.675 -2.853 16.680 1.00 80.88 104 LEU A N 1
ATOM 865 C CA . LEU A 1 104 ? -18.992 -2.800 15.250 1.00 80.88 104 LEU A CA 1
ATOM 866 C C . LEU A 1 104 ? -19.640 -1.469 14.861 1.00 80.88 104 LEU A C 1
ATOM 868 O O . LEU A 1 104 ? -19.287 -0.889 13.838 1.00 80.88 104 LEU A O 1
ATOM 872 N N . ARG A 1 105 ? -20.544 -0.947 15.696 1.00 82.94 105 ARG A N 1
ATOM 873 C CA . ARG A 1 105 ? -21.171 0.357 15.468 1.00 82.94 105 ARG A CA 1
ATOM 874 C C . ARG A 1 105 ? -20.150 1.493 15.504 1.00 82.94 105 ARG A C 1
ATOM 876 O O . ARG A 1 105 ? -20.153 2.317 14.598 1.00 82.94 105 ARG A O 1
ATOM 883 N N . LYS A 1 106 ? -19.261 1.515 16.502 1.00 83.06 106 LYS A N 1
ATOM 884 C CA . LYS A 1 106 ? -18.172 2.502 16.589 1.00 83.06 106 LYS A CA 1
ATOM 885 C C . LYS A 1 106 ? -17.242 2.429 15.380 1.00 83.06 106 LYS A C 1
ATOM 887 O O . LYS A 1 106 ? -16.859 3.469 14.858 1.00 83.06 106 LYS A O 1
ATOM 892 N N . LEU A 1 107 ? -16.910 1.221 14.923 1.00 75.50 107 LEU A N 1
ATOM 893 C CA . LEU A 1 107 ? -16.089 1.025 13.729 1.00 75.50 107 LEU A CA 1
ATOM 894 C C . LEU A 1 107 ? -16.788 1.578 12.479 1.00 75.50 107 LEU A C 1
ATOM 896 O O . LEU A 1 107 ? -16.167 2.300 11.706 1.00 75.50 107 LEU A O 1
ATOM 900 N N . HIS A 1 108 ? -18.081 1.295 12.311 1.00 76.31 108 HIS A N 1
ATOM 901 C CA . HIS A 1 108 ? -18.863 1.808 11.188 1.00 76.31 108 HIS A CA 1
ATOM 902 C C . HIS A 1 108 ? -18.997 3.338 11.225 1.00 76.31 108 HIS A C 1
ATOM 904 O O . HIS A 1 108 ? -18.793 3.989 10.208 1.00 76.31 108 HIS A O 1
ATOM 910 N N . GLU A 1 109 ? -19.268 3.927 12.393 1.00 77.69 109 GLU A N 1
ATOM 911 C CA . GLU A 1 109 ? -19.322 5.387 12.567 1.00 77.69 109 GLU A CA 1
ATOM 912 C C . GLU A 1 109 ? -17.970 6.046 12.234 1.00 77.69 109 GLU A C 1
ATOM 914 O O . GLU A 1 109 ? -17.942 7.056 11.534 1.00 77.69 109 GLU A O 1
ATOM 919 N N . GLN A 1 110 ? -16.846 5.449 12.649 1.00 69.69 110 GLN A N 1
ATOM 920 C CA . GLN A 1 110 ? -15.503 5.915 12.274 1.00 69.69 110 GLN A CA 1
ATOM 921 C C . GLN A 1 110 ? -15.236 5.802 10.769 1.00 69.69 110 GLN A C 1
ATOM 923 O O . GLN A 1 110 ? -14.601 6.681 10.186 1.00 69.69 110 GLN A O 1
ATOM 928 N N . GLU A 1 111 ? -15.699 4.727 10.132 1.00 69.94 111 GLU A N 1
ATOM 929 C CA . GLU A 1 111 ? -15.544 4.524 8.693 1.00 69.94 111 GLU A CA 1
ATOM 930 C C . GLU A 1 111 ? -16.360 5.547 7.890 1.00 69.94 111 GLU A C 1
ATOM 932 O O . GLU A 1 111 ? -15.839 6.146 6.950 1.00 69.94 111 GLU A O 1
ATOM 937 N N . GLU A 1 112 ? -17.609 5.797 8.285 1.00 72.56 112 GLU A N 1
ATOM 938 C CA . GLU A 1 112 ? -18.472 6.800 7.654 1.00 72.56 112 GLU A CA 1
ATOM 939 C C . GLU A 1 112 ? -17.939 8.218 7.866 1.00 72.56 112 GLU A C 1
ATOM 941 O O . GLU A 1 112 ? -17.935 9.019 6.931 1.00 72.56 112 GLU A O 1
ATOM 946 N N . GLN A 1 113 ? -17.405 8.522 9.051 1.00 68.12 113 GLN A N 1
ATOM 947 C CA . GLN A 1 113 ? -16.764 9.808 9.305 1.00 68.12 113 GLN A CA 1
ATOM 948 C C . GLN A 1 113 ? -15.505 9.992 8.443 1.00 68.12 113 GLN A C 1
ATOM 950 O O . GLN A 1 113 ? -15.358 11.027 7.794 1.00 68.12 113 GLN A O 1
ATOM 955 N N . ARG A 1 114 ? -14.661 8.957 8.320 1.00 67.00 114 ARG A N 1
ATOM 956 C CA . ARG A 1 114 ? -13.524 8.954 7.383 1.00 67.00 114 ARG A CA 1
ATOM 957 C C . ARG A 1 114 ? -13.961 9.186 5.938 1.00 67.00 114 ARG A C 1
ATOM 959 O O . ARG A 1 114 ? -13.279 9.905 5.212 1.00 67.00 114 ARG A O 1
ATOM 966 N N . LYS A 1 115 ? -15.062 8.569 5.498 1.00 68.19 115 LYS A N 1
ATOM 967 C CA . LYS A 1 115 ? -15.609 8.778 4.146 1.00 68.19 115 LYS A CA 1
ATOM 968 C C . LYS A 1 115 ? -16.106 10.212 3.965 1.00 68.19 115 LYS A C 1
ATOM 970 O O . LYS A 1 115 ? -15.810 10.818 2.941 1.00 68.19 115 LYS A O 1
ATOM 975 N N . ALA A 1 116 ? -16.803 10.771 4.953 1.00 66.06 116 ALA A N 1
ATOM 976 C CA . ALA A 1 116 ? -17.305 12.143 4.907 1.00 66.06 116 ALA A CA 1
ATOM 977 C C . ALA A 1 116 ? -16.163 13.176 4.843 1.00 66.06 116 ALA A C 1
ATOM 979 O O . ALA A 1 116 ? -16.168 14.040 3.966 1.00 66.06 116 ALA A O 1
ATOM 980 N N . GLU A 1 117 ? -15.140 13.034 5.689 1.00 64.38 117 GLU A N 1
ATOM 981 C CA . GLU A 1 117 ? -13.936 13.883 5.679 1.00 64.38 117 GLU A CA 1
ATOM 982 C C . GLU A 1 117 ? -13.153 13.761 4.358 1.00 64.38 117 GLU A C 1
ATOM 984 O O . GLU A 1 117 ? -12.571 14.732 3.875 1.00 64.38 117 GLU A O 1
ATOM 989 N N . GLN A 1 118 ? -13.174 12.587 3.714 1.00 62.41 118 GLN A N 1
ATOM 990 C CA . GLN A 1 118 ? -12.589 12.403 2.382 1.00 62.41 118 GLN A CA 1
ATOM 991 C C . GLN A 1 118 ? -13.364 13.125 1.270 1.00 62.41 118 GLN A C 1
ATOM 993 O O . GLN A 1 118 ? -12.751 13.496 0.269 1.00 62.41 118 GLN A O 1
ATOM 998 N N . THR A 1 119 ? -14.674 13.339 1.432 1.00 65.75 119 THR A N 1
ATOM 999 C CA . THR A 1 119 ? -15.525 14.006 0.426 1.00 65.75 119 THR A CA 1
ATOM 1000 C C . THR A 1 119 ? -15.543 15.530 0.510 1.00 65.75 119 THR A C 1
ATOM 1002 O O . THR A 1 119 ? -16.013 16.174 -0.430 1.00 65.75 119 THR A O 1
ATOM 1005 N N . GLU A 1 120 ? -15.033 16.126 1.590 1.00 70.12 120 GLU A N 1
ATOM 1006 C CA . GLU A 1 120 ? -14.901 17.581 1.668 1.00 70.12 120 GLU A CA 1
ATOM 1007 C C . GLU A 1 120 ? -13.887 18.067 0.611 1.00 70.12 120 GLU A C 1
ATOM 1009 O O . GLU A 1 120 ? -12.825 17.454 0.448 1.00 70.12 120 GLU A O 1
ATOM 1014 N N . PRO A 1 121 ? -14.190 19.118 -0.168 1.00 71.81 121 PRO A N 1
ATOM 1015 C CA . PRO A 1 121 ? -13.261 19.622 -1.170 1.00 71.81 121 PRO A CA 1
ATOM 1016 C C . PRO A 1 121 ? -12.030 20.224 -0.488 1.00 71.81 121 PRO A C 1
ATOM 1018 O O . PRO A 1 121 ? -12.131 21.232 0.198 1.00 71.81 121 PRO A O 1
ATOM 1021 N N . LEU A 1 122 ? -10.871 19.601 -0.702 1.00 80.06 122 LEU A N 1
ATOM 1022 C CA . LEU A 1 122 ? -9.575 20.115 -0.268 1.00 80.06 122 LEU A CA 1
ATOM 1023 C C . LEU A 1 122 ? -9.046 21.082 -1.328 1.00 80.06 122 LEU A C 1
ATOM 1025 O O . LEU A 1 122 ? -9.080 20.768 -2.520 1.00 80.06 122 LEU A O 1
ATOM 1029 N N . THR A 1 123 ? -8.529 22.230 -0.917 1.00 84.81 123 THR A N 1
ATOM 1030 C CA . THR A 1 123 ? -7.786 23.139 -1.798 1.00 84.81 123 THR A CA 1
ATOM 1031 C C . THR A 1 123 ? -6.285 22.913 -1.650 1.00 84.81 123 THR A C 1
ATOM 1033 O O . THR A 1 123 ? -5.811 22.386 -0.643 1.00 84.81 123 THR A O 1
ATOM 1036 N N . LEU A 1 124 ? -5.497 23.281 -2.668 1.00 83.19 124 LEU A N 1
ATOM 1037 C CA . LEU A 1 124 ? -4.043 23.125 -2.577 1.00 83.19 124 LEU A CA 1
ATOM 1038 C C . LEU A 1 124 ? -3.496 23.977 -1.430 1.00 83.19 124 LEU A C 1
ATOM 1040 O O . LEU A 1 124 ? -2.591 23.531 -0.735 1.00 83.19 124 LEU A O 1
ATOM 1044 N N . GLU A 1 125 ? -4.049 25.173 -1.234 1.00 83.38 125 GLU A N 1
ATOM 1045 C CA . GLU A 1 125 ? -3.692 26.142 -0.200 1.00 83.38 125 GLU A CA 1
ATOM 1046 C C . GLU A 1 125 ? -3.763 25.558 1.214 1.00 83.38 125 GLU A C 1
ATOM 1048 O O . GLU A 1 125 ? -2.860 25.825 2.000 1.00 83.38 125 GLU A O 1
ATOM 1053 N N . GLU A 1 126 ? -4.753 24.711 1.496 1.00 85.25 126 GLU A N 1
ATOM 1054 C CA . GLU A 1 126 ? -4.971 24.080 2.807 1.00 85.25 126 GLU A CA 1
ATOM 1055 C C . GLU A 1 126 ? -3.965 22.963 3.127 1.00 85.25 126 GLU A C 1
ATOM 1057 O O . GLU A 1 126 ? -3.779 22.609 4.289 1.00 85.25 126 GLU A O 1
ATOM 1062 N N . ILE A 1 127 ? -3.269 22.415 2.122 1.00 90.12 127 ILE A N 1
ATOM 1063 C CA . ILE A 1 127 ? -2.273 21.360 2.343 1.00 90.12 127 ILE A CA 1
ATOM 1064 C C . ILE A 1 127 ? -0.985 21.987 2.876 1.00 90.12 127 ILE A C 1
ATOM 1066 O O . ILE A 1 127 ? -0.110 22.405 2.112 1.00 90.12 127 ILE A O 1
ATOM 1070 N N . GLU A 1 128 ? -0.837 22.016 4.192 1.00 92.06 128 GLU A N 1
ATOM 1071 C CA . GLU A 1 128 ? 0.371 22.476 4.869 1.00 92.06 128 GLU A CA 1
ATOM 1072 C C . GLU A 1 128 ? 0.912 21.421 5.830 1.00 92.06 128 GLU A C 1
ATOM 1074 O O . GLU A 1 128 ? 0.167 20.624 6.388 1.00 92.06 128 GLU A O 1
ATOM 1079 N N . PHE A 1 129 ? 2.227 21.437 6.041 1.00 95.38 129 PHE A N 1
ATOM 1080 C CA . PHE A 1 129 ? 2.900 20.510 6.942 1.00 95.38 129 PHE A CA 1
ATOM 1081 C C . PHE A 1 129 ? 3.659 21.267 8.027 1.00 95.38 129 PHE A C 1
ATOM 1083 O O . PHE A 1 129 ? 4.400 22.207 7.732 1.00 95.38 129 PHE A O 1
ATOM 1090 N N . ASP A 1 130 ? 3.519 20.806 9.265 1.00 96.38 130 ASP A N 1
ATOM 1091 C CA . ASP A 1 130 ? 4.414 21.161 10.358 1.00 96.38 130 ASP A CA 1
ATOM 1092 C C . ASP A 1 130 ? 5.627 20.236 10.328 1.00 96.38 130 ASP A C 1
ATOM 1094 O O . ASP A 1 130 ? 5.513 19.018 10.490 1.00 96.38 130 ASP A O 1
ATOM 1098 N N . TRP A 1 131 ? 6.791 20.825 10.068 1.00 97.44 131 TRP A N 1
ATOM 1099 C CA . TRP A 1 131 ? 8.025 20.089 9.835 1.00 97.44 131 TRP A CA 1
ATOM 1100 C C . TRP A 1 131 ? 8.820 19.874 11.113 1.00 97.44 131 TRP A C 1
ATOM 1102 O O . TRP A 1 131 ? 9.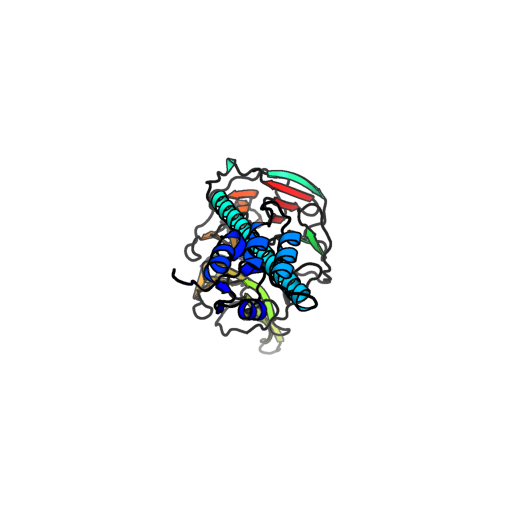085 20.804 11.874 1.00 97.44 131 TRP A O 1
ATOM 1112 N N . GLN A 1 132 ? 9.290 18.645 11.276 1.00 97.31 132 GLN A N 1
ATOM 1113 C CA . GLN A 1 132 ? 10.304 18.278 12.245 1.00 97.31 132 GLN A CA 1
ATOM 1114 C C . GLN A 1 132 ? 11.505 17.678 11.513 1.00 97.31 132 GLN A C 1
ATOM 1116 O O . GLN A 1 132 ? 11.392 16.647 10.851 1.00 97.31 132 GLN A O 1
ATOM 1121 N N . GLU A 1 133 ? 12.659 18.325 11.641 1.00 97.25 133 GLU A N 1
ATOM 1122 C CA . GLU A 1 133 ? 13.928 17.803 11.138 1.00 97.25 133 GLU A CA 1
ATOM 1123 C C . GLU A 1 133 ? 14.573 16.869 12.168 1.00 97.25 133 GLU A C 1
ATOM 1125 O O . GLU A 1 133 ? 14.474 17.077 13.381 1.00 97.25 133 GLU A O 1
ATOM 1130 N N . ALA A 1 134 ? 15.236 15.826 11.681 1.00 95.81 134 ALA A N 1
ATOM 1131 C CA . ALA A 1 134 ? 15.961 14.860 12.490 1.00 95.81 134 ALA A CA 1
ATOM 1132 C C . ALA A 1 134 ? 17.145 14.277 11.709 1.00 95.81 134 ALA A C 1
ATOM 1134 O O . ALA A 1 134 ? 17.253 14.418 10.491 1.00 95.81 134 ALA A O 1
ATOM 1135 N N . GLU A 1 135 ? 18.022 13.574 12.417 1.00 95.19 135 GLU A N 1
ATOM 1136 C CA . GLU A 1 135 ? 19.018 12.701 11.804 1.00 95.19 135 GLU A CA 1
ATOM 1137 C C . GLU A 1 135 ? 18.642 11.241 12.050 1.00 95.19 135 GLU A C 1
ATOM 1139 O O . GLU A 1 135 ? 18.080 10.893 13.092 1.00 95.19 135 GLU A O 1
ATOM 1144 N N . GLY A 1 136 ? 18.963 10.374 11.096 1.00 92.31 136 GLY A N 1
ATOM 1145 C CA . GLY A 1 136 ? 18.670 8.951 11.193 1.00 92.31 136 GLY A CA 1
ATOM 1146 C C . GLY A 1 136 ? 19.632 8.084 10.385 1.00 92.31 136 GLY A C 1
ATOM 1147 O O . GLY A 1 136 ? 20.744 8.518 10.062 1.00 92.31 136 GLY A O 1
ATOM 1148 N N . PRO A 1 137 ? 19.250 6.828 10.080 1.00 92.31 137 PRO A N 1
ATOM 1149 C CA . PRO A 1 137 ? 20.058 5.985 9.208 1.00 92.31 137 PRO A CA 1
ATOM 1150 C C . PRO A 1 137 ? 20.216 6.648 7.833 1.00 92.31 137 PRO A C 1
ATOM 1152 O O . PRO A 1 137 ? 19.354 7.408 7.402 1.00 92.31 137 PRO A O 1
ATOM 1155 N N . LYS A 1 138 ? 21.316 6.360 7.130 1.00 93.38 138 LYS A N 1
ATOM 1156 C CA . LYS A 1 138 ? 21.525 6.850 5.762 1.00 93.38 138 LYS A CA 1
ATOM 1157 C C . LYS A 1 138 ? 20.626 6.067 4.802 1.00 93.38 138 LYS A C 1
ATOM 1159 O O . LYS A 1 138 ? 21.013 4.995 4.353 1.00 93.38 138 LYS A O 1
ATOM 1164 N N . ILE A 1 139 ? 19.421 6.569 4.561 1.00 92.19 139 ILE A N 1
ATOM 1165 C CA . ILE A 1 139 ? 18.375 5.875 3.806 1.00 92.19 139 ILE A CA 1
ATOM 1166 C C . ILE A 1 139 ? 18.735 5.829 2.317 1.00 92.19 139 ILE A C 1
ATOM 1168 O O . ILE A 1 139 ? 18.879 6.866 1.672 1.00 92.19 139 ILE A O 1
ATOM 1172 N N . ASP A 1 140 ? 18.838 4.613 1.779 1.00 89.19 140 ASP A N 1
ATOM 1173 C CA . ASP A 1 140 ? 19.087 4.330 0.361 1.00 89.19 140 ASP A CA 1
ATOM 1174 C C . ASP A 1 140 ? 17.764 4.056 -0.385 1.00 89.19 140 ASP A C 1
ATOM 1176 O O . ASP A 1 140 ? 17.532 4.556 -1.490 1.00 89.19 140 ASP A O 1
ATOM 1180 N N . LEU A 1 141 ? 16.861 3.297 0.249 1.00 90.69 141 LEU A N 1
ATOM 1181 C CA . LEU A 1 141 ? 15.519 2.970 -0.245 1.00 90.69 141 LEU A CA 1
ATOM 1182 C C . LEU A 1 141 ? 14.479 3.256 0.835 1.00 90.69 141 LEU A C 1
ATOM 1184 O O . LEU A 1 141 ? 14.732 2.991 2.008 1.00 90.69 141 LEU A O 1
ATOM 1188 N N . LEU A 1 142 ? 13.301 3.737 0.439 1.00 93.69 142 LEU A N 1
ATOM 1189 C CA . LEU A 1 142 ? 12.224 4.107 1.354 1.00 93.69 142 LEU A CA 1
ATOM 1190 C C . LEU A 1 142 ? 10.864 3.750 0.757 1.00 93.69 142 LEU A C 1
ATOM 1192 O O . LEU A 1 142 ? 10.622 3.978 -0.426 1.00 93.69 142 LEU A O 1
ATOM 1196 N N . THR A 1 143 ? 9.971 3.232 1.590 1.00 93.69 143 THR A N 1
ATOM 1197 C CA . THR A 1 143 ? 8.554 3.065 1.268 1.00 93.69 143 THR A CA 1
ATOM 1198 C C . THR A 1 143 ? 7.712 3.150 2.545 1.00 93.69 143 THR A C 1
ATOM 1200 O O . THR A 1 143 ? 8.246 3.184 3.659 1.00 93.69 143 THR A O 1
ATOM 1203 N N . SER A 1 144 ? 6.393 3.176 2.398 1.00 93.62 144 SER A N 1
ATOM 1204 C CA . SER A 1 144 ? 5.429 3.109 3.495 1.00 93.62 144 SER A CA 1
ATOM 1205 C C . SER A 1 144 ? 4.395 2.019 3.233 1.00 93.62 144 SER A C 1
ATOM 1207 O O . SER A 1 144 ? 4.069 1.700 2.090 1.00 93.62 144 SER A O 1
ATOM 1209 N N . GLY A 1 145 ? 3.928 1.405 4.316 1.00 89.38 145 GLY A N 1
ATOM 1210 C CA . GLY A 1 145 ? 2.814 0.464 4.307 1.00 89.38 145 GLY A CA 1
ATOM 1211 C C . GLY A 1 145 ? 1.590 1.078 4.969 1.00 89.38 145 GLY A C 1
ATOM 1212 O O . GLY A 1 145 ? 1.431 2.293 4.990 1.00 89.38 145 GLY A O 1
ATOM 1213 N N . ALA A 1 146 ? 0.738 0.230 5.539 1.00 87.12 146 ALA A N 1
ATOM 1214 C CA . ALA A 1 146 ? -0.459 0.688 6.237 1.00 87.12 146 ALA A CA 1
ATOM 1215 C C . ALA A 1 146 ? -0.160 1.332 7.603 1.00 87.12 146 ALA A C 1
ATOM 1217 O O . ALA A 1 146 ? -0.941 2.155 8.066 1.00 87.12 146 ALA A O 1
ATOM 1218 N N . ASP A 1 147 ? 0.940 0.948 8.258 1.00 89.62 147 ASP A N 1
ATOM 1219 C CA . ASP A 1 147 ? 1.195 1.291 9.662 1.00 89.62 147 ASP A CA 1
ATOM 1220 C C . ASP A 1 147 ? 2.591 1.870 9.941 1.00 89.62 147 ASP A C 1
ATOM 1222 O O . ASP A 1 147 ? 2.830 2.386 11.031 1.00 89.62 147 ASP A O 1
ATOM 1226 N N . ARG A 1 148 ? 3.536 1.770 8.999 1.00 92.38 148 ARG A N 1
ATOM 1227 C CA . ARG A 1 148 ? 4.927 2.193 9.206 1.00 92.38 148 ARG A CA 1
ATOM 1228 C C . ARG A 1 148 ? 5.657 2.528 7.914 1.00 92.38 148 ARG A C 1
ATOM 1230 O O . ARG A 1 148 ? 5.317 2.052 6.829 1.00 92.38 148 ARG A O 1
ATOM 1237 N N . PHE A 1 149 ? 6.730 3.287 8.074 1.00 94.25 149 PHE A N 1
ATOM 1238 C CA . PHE A 1 149 ? 7.792 3.439 7.094 1.00 94.25 149 PHE A CA 1
ATOM 1239 C C . PHE A 1 149 ? 8.757 2.258 7.179 1.00 94.25 149 PHE A C 1
ATOM 1241 O O . PHE A 1 149 ? 9.081 1.787 8.274 1.00 94.25 149 PHE A O 1
ATOM 1248 N N . VAL A 1 150 ? 9.254 1.818 6.027 1.00 93.06 150 VAL A N 1
ATOM 1249 C CA . VAL A 1 150 ? 10.321 0.819 5.911 1.00 93.06 150 VAL A CA 1
ATOM 1250 C C . VAL A 1 150 ? 11.406 1.381 5.014 1.00 93.06 150 VAL A C 1
ATOM 1252 O O . VAL A 1 150 ? 11.125 1.943 3.955 1.00 93.06 150 VAL A O 1
ATOM 1255 N N . ALA A 1 151 ? 12.651 1.223 5.444 1.00 92.31 151 ALA A N 1
ATOM 1256 C CA . ALA A 1 151 ? 13.807 1.712 4.719 1.00 92.31 151 ALA A CA 1
ATOM 1257 C C . ALA A 1 151 ? 14.913 0.663 4.647 1.00 92.31 151 ALA A C 1
ATOM 1259 O O . ALA A 1 151 ? 15.065 -0.163 5.551 1.00 92.31 151 ALA A O 1
ATOM 1260 N N . ILE A 1 152 ? 15.717 0.740 3.590 1.00 89.38 152 ILE A N 1
ATOM 1261 C CA . ILE A 1 152 ? 17.026 0.091 3.529 1.00 89.38 152 ILE A CA 1
ATOM 1262 C C . ILE A 1 152 ? 18.089 1.173 3.679 1.00 89.38 152 ILE A C 1
ATOM 1264 O O . ILE A 1 152 ? 18.024 2.204 3.011 1.00 89.38 152 ILE A O 1
ATOM 1268 N N . ALA A 1 153 ? 19.052 0.930 4.559 1.00 88.81 153 ALA A N 1
ATOM 1269 C CA . ALA A 1 153 ? 20.202 1.794 4.779 1.00 88.81 153 ALA A CA 1
ATOM 1270 C C . ALA A 1 153 ? 21.426 0.931 5.084 1.00 88.81 153 ALA A C 1
ATOM 1272 O O . ALA A 1 153 ? 21.360 0.079 5.977 1.00 88.81 153 ALA A O 1
ATOM 1273 N N . ASP A 1 154 ? 22.536 1.131 4.370 1.00 81.81 154 ASP A N 1
ATOM 1274 C CA . ASP A 1 154 ? 23.785 0.376 4.596 1.00 81.81 154 ASP A CA 1
ATOM 1275 C C . ASP A 1 154 ? 23.540 -1.150 4.621 1.00 81.81 154 ASP A C 1
ATOM 1277 O O . ASP A 1 154 ? 23.902 -1.864 5.561 1.00 81.81 154 ASP A O 1
ATOM 1281 N N . LYS A 1 155 ? 22.806 -1.639 3.610 1.00 78.50 155 LYS A N 1
ATOM 1282 C CA . LYS A 1 155 ? 22.412 -3.055 3.440 1.00 78.50 155 LYS A CA 1
ATOM 1283 C C . LYS A 1 155 ? 21.611 -3.662 4.600 1.00 78.50 155 LYS A C 1
ATOM 1285 O O . LYS A 1 155 ? 21.540 -4.883 4.744 1.00 78.50 155 LYS A O 1
ATOM 1290 N N . ARG A 1 156 ? 20.998 -2.834 5.445 1.00 84.06 156 ARG A N 1
ATOM 1291 C CA . ARG A 1 156 ? 20.169 -3.269 6.577 1.00 84.06 156 ARG A CA 1
ATOM 1292 C C . ARG A 1 156 ? 18.761 -2.721 6.443 1.00 84.06 156 ARG A C 1
ATOM 1294 O O . ARG A 1 156 ? 18.568 -1.597 5.989 1.00 84.06 156 ARG A O 1
ATOM 1301 N N . GLY A 1 157 ? 17.789 -3.516 6.878 1.00 87.62 157 GLY A N 1
ATOM 1302 C CA . GLY A 1 157 ? 16.400 -3.088 6.968 1.00 87.62 157 GLY A CA 1
ATOM 1303 C C . GLY A 1 157 ? 16.145 -2.285 8.239 1.00 87.62 157 GLY A C 1
ATOM 1304 O O . GLY A 1 157 ? 16.639 -2.634 9.314 1.00 87.62 157 GLY A O 1
ATOM 1305 N N . TYR A 1 158 ? 15.336 -1.241 8.123 1.00 90.00 158 TYR A N 1
ATOM 1306 C CA . TYR A 1 158 ? 14.856 -0.423 9.230 1.00 90.00 158 TYR A CA 1
ATOM 1307 C C . TYR A 1 158 ? 13.357 -0.178 9.090 1.00 90.00 158 TYR A C 1
ATOM 1309 O O . TYR A 1 158 ? 12.821 -0.194 7.981 1.00 90.00 158 TYR A O 1
ATOM 1317 N N . TYR A 1 159 ? 12.688 0.085 10.207 1.00 92.44 159 TYR A N 1
ATOM 1318 C CA . TYR A 1 159 ? 11.307 0.555 10.209 1.00 92.44 159 TYR A CA 1
ATOM 1319 C C . TYR A 1 159 ? 11.104 1.690 11.207 1.00 92.44 159 TYR A C 1
ATOM 1321 O O . TYR A 1 159 ? 11.854 1.826 12.175 1.00 92.44 159 TYR A O 1
ATOM 1329 N N . SER A 1 160 ? 10.078 2.500 10.961 1.00 93.62 160 SER A N 1
ATOM 1330 C CA . SER A 1 160 ? 9.668 3.591 11.838 1.00 93.62 160 SER A CA 1
ATOM 1331 C C . SER A 1 160 ? 8.168 3.830 11.745 1.00 93.62 160 SER A C 1
ATOM 1333 O O . SER A 1 160 ? 7.614 3.867 10.652 1.00 93.62 160 SER A O 1
ATOM 1335 N N . TYR A 1 161 ? 7.516 4.054 12.881 1.00 93.25 161 TYR A N 1
ATOM 1336 C CA . TYR A 1 161 ? 6.093 4.413 12.932 1.00 93.25 161 TYR A CA 1
ATOM 1337 C C . TYR A 1 161 ? 5.844 5.918 12.775 1.00 93.25 161 TYR A C 1
ATOM 1339 O O . TYR A 1 161 ? 4.722 6.338 12.524 1.00 93.25 161 TYR A O 1
ATOM 1347 N N . ASN A 1 162 ? 6.877 6.746 12.946 1.00 92.88 162 ASN A N 1
ATOM 1348 C CA . ASN A 1 162 ? 6.751 8.206 12.944 1.00 92.88 162 ASN A CA 1
ATOM 1349 C C . ASN A 1 162 ? 7.757 8.914 12.025 1.00 92.88 162 ASN A C 1
ATOM 1351 O O . ASN A 1 162 ? 7.733 10.135 11.940 1.00 92.88 162 ASN A O 1
ATOM 1355 N N . GLY A 1 163 ? 8.644 8.170 11.359 1.00 93.56 163 GLY A N 1
ATOM 1356 C CA . GLY A 1 163 ? 9.686 8.689 10.471 1.00 93.56 163 GLY A CA 1
ATOM 1357 C C . GLY A 1 163 ? 10.926 9.240 11.186 1.00 93.56 163 GLY A C 1
ATOM 1358 O O . GLY A 1 163 ? 11.903 9.567 10.520 1.00 93.56 163 GLY A O 1
ATOM 1359 N N . ILE A 1 164 ? 10.925 9.311 12.522 1.00 93.31 164 ILE A N 1
ATOM 1360 C CA . ILE A 1 164 ? 12.005 9.900 13.335 1.00 93.31 164 ILE A CA 1
ATOM 1361 C C . ILE A 1 164 ? 12.748 8.821 14.118 1.00 93.31 164 ILE A C 1
ATOM 1363 O O . ILE A 1 164 ? 13.974 8.755 14.104 1.00 93.31 164 ILE A O 1
ATOM 1367 N N . GLN A 1 165 ? 12.008 7.962 14.813 1.00 94.50 165 GLN A N 1
ATOM 1368 C CA . GLN A 1 165 ? 12.570 6.875 15.606 1.00 94.50 165 GLN A CA 1
ATOM 1369 C C . GLN A 1 165 ? 12.640 5.620 14.746 1.00 94.50 165 GLN A C 1
ATOM 1371 O O . GLN A 1 165 ? 11.606 5.096 14.331 1.00 94.50 165 GLN A O 1
ATOM 1376 N N . TRP A 1 166 ? 13.857 5.159 14.469 1.00 93.31 166 TRP A N 1
ATOM 1377 C CA . TRP A 1 166 ? 14.112 4.016 13.598 1.00 93.31 166 TRP A CA 1
ATOM 1378 C C . TRP A 1 166 ? 14.622 2.817 14.384 1.00 93.31 166 TRP A C 1
ATOM 1380 O O . TRP A 1 166 ? 15.591 2.912 15.139 1.00 93.31 166 TRP A O 1
ATOM 1390 N N . GLU A 1 167 ? 14.010 1.666 14.138 1.00 91.81 167 GLU A N 1
ATOM 1391 C CA . GLU A 1 167 ? 14.415 0.379 14.691 1.00 91.81 167 GLU A CA 1
ATOM 1392 C C . GLU A 1 167 ? 14.984 -0.516 13.589 1.00 91.81 167 GLU A C 1
ATOM 1394 O O . GLU A 1 167 ? 14.585 -0.442 12.425 1.00 91.81 167 GLU A O 1
ATOM 1399 N N . ARG A 1 168 ? 15.951 -1.365 13.948 1.00 88.31 168 ARG A N 1
ATOM 1400 C CA . ARG A 1 168 ? 16.579 -2.298 13.006 1.00 88.31 168 ARG A CA 1
ATOM 1401 C C . ARG A 1 168 ? 15.699 -3.525 12.805 1.00 88.31 168 ARG A C 1
ATOM 1403 O O . ARG A 1 168 ? 15.374 -4.220 13.764 1.00 88.31 168 ARG A O 1
ATOM 1410 N N . ALA A 1 169 ? 15.416 -3.848 11.550 1.00 82.56 169 ALA A N 1
ATOM 1411 C CA . ALA A 1 169 ? 14.901 -5.151 11.155 1.00 82.56 169 ALA A CA 1
ATOM 1412 C C . ALA A 1 169 ? 16.065 -6.115 10.883 1.00 82.56 169 ALA A C 1
ATOM 1414 O O . ALA A 1 169 ? 17.111 -5.725 10.359 1.00 82.56 169 ALA A O 1
ATOM 1415 N N . ASN A 1 170 ? 15.883 -7.400 11.198 1.00 73.88 170 ASN A N 1
ATOM 1416 C CA . ASN A 1 170 ? 16.872 -8.417 10.854 1.00 73.88 170 ASN A CA 1
ATOM 1417 C C . ASN A 1 170 ? 16.798 -8.723 9.353 1.00 73.88 170 ASN A C 1
ATOM 1419 O O . ASN A 1 170 ? 16.001 -9.554 8.917 1.00 73.88 170 ASN A 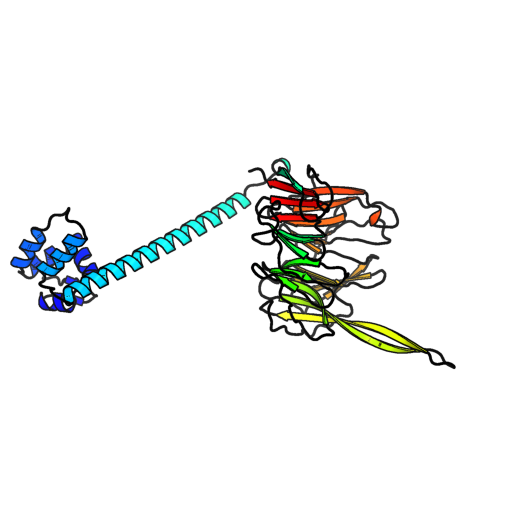O 1
ATOM 1423 N N . LEU A 1 171 ? 17.649 -8.047 8.584 1.00 71.94 171 LEU A N 1
ATOM 1424 C CA . LEU A 1 171 ? 17.991 -8.367 7.203 1.00 71.94 171 LEU A CA 1
ATOM 1425 C C . LEU A 1 171 ? 19.508 -8.556 7.139 1.00 71.94 171 LEU A C 1
ATOM 1427 O O . LEU A 1 171 ? 20.256 -7.669 7.553 1.00 71.94 171 LEU A O 1
ATOM 1431 N N . LYS A 1 172 ? 19.961 -9.713 6.657 1.00 60.94 172 LYS A N 1
ATOM 1432 C CA . LYS A 1 172 ? 21.366 -9.943 6.315 1.00 60.94 172 LYS A CA 1
ATOM 1433 C C . LYS A 1 172 ? 21.447 -10.115 4.808 1.00 60.94 172 LYS A C 1
ATOM 1435 O O . LYS A 1 172 ? 20.847 -11.042 4.277 1.00 60.94 172 LYS A O 1
ATOM 1440 N N . TRP A 1 173 ? 22.175 -9.223 4.154 1.00 63.56 173 TRP A N 1
ATOM 1441 C CA . TRP A 1 173 ? 22.446 -9.280 2.726 1.00 63.56 173 TRP A CA 1
ATOM 1442 C C . TRP A 1 173 ? 23.893 -8.845 2.473 1.00 63.56 173 TRP A C 1
ATOM 1444 O O . TRP A 1 173 ? 24.384 -7.915 3.116 1.00 63.56 173 TRP A O 1
ATOM 1454 N N . GLU A 1 174 ? 24.586 -9.557 1.582 1.00 54.69 174 GLU A N 1
ATOM 1455 C CA . GLU A 1 174 ? 26.036 -9.434 1.383 1.00 54.69 174 GLU A CA 1
ATOM 1456 C C . GLU A 1 174 ? 26.427 -8.764 0.049 1.00 54.69 174 GLU A C 1
ATOM 1458 O O . GLU A 1 174 ? 27.545 -8.261 -0.073 1.00 54.69 174 GLU A O 1
ATOM 1463 N N . GLU A 1 175 ? 25.521 -8.629 -0.923 1.00 56.81 175 GLU A N 1
ATOM 1464 C CA . GLU A 1 175 ? 25.880 -8.275 -2.310 1.00 56.81 175 GLU A CA 1
ATOM 1465 C C . GLU A 1 175 ? 25.631 -6.790 -2.662 1.00 56.81 175 GLU A C 1
ATOM 1467 O O . GLU A 1 175 ? 25.195 -6.014 -1.814 1.00 56.81 175 GLU A O 1
ATOM 1472 N N . ASN A 1 176 ? 26.039 -6.351 -3.861 1.00 53.03 176 ASN A N 1
ATOM 1473 C CA . ASN A 1 176 ? 26.105 -4.939 -4.299 1.00 53.03 176 ASN A CA 1
ATOM 1474 C C . ASN A 1 176 ? 25.274 -4.680 -5.579 1.00 53.03 176 ASN A C 1
ATOM 1476 O O . ASN A 1 176 ? 25.728 -3.976 -6.479 1.00 53.03 176 ASN A O 1
ATOM 1480 N N . TYR A 1 177 ? 24.084 -5.268 -5.696 1.00 59.94 177 TYR A N 1
ATOM 1481 C CA . TYR A 1 177 ? 23.206 -5.058 -6.857 1.00 59.94 177 TYR A CA 1
ATOM 1482 C C . TYR A 1 177 ? 22.158 -3.966 -6.610 1.00 59.94 177 TYR A C 1
ATOM 1484 O O . TYR A 1 177 ? 21.882 -3.587 -5.472 1.00 59.94 177 TYR A O 1
ATOM 1492 N N . THR A 1 178 ? 21.578 -3.446 -7.694 1.00 63.94 178 THR A N 1
ATOM 1493 C CA . THR A 1 178 ? 20.416 -2.548 -7.664 1.00 63.94 178 THR A CA 1
ATOM 1494 C C . THR A 1 178 ? 19.209 -3.257 -7.051 1.00 63.94 178 THR A C 1
ATOM 1496 O O . THR A 1 178 ? 18.819 -4.324 -7.519 1.00 63.94 178 THR A O 1
ATOM 1499 N N . CYS A 1 179 ? 18.611 -2.654 -6.021 1.00 75.69 179 CYS A N 1
ATOM 1500 C CA . CYS A 1 179 ? 17.454 -3.193 -5.303 1.00 75.69 179 CYS A CA 1
ATOM 1501 C C . CYS A 1 179 ? 16.270 -2.232 -5.368 1.00 75.69 179 CYS A C 1
ATOM 1503 O O . CYS A 1 179 ? 16.449 -1.011 -5.381 1.00 75.69 179 CYS A O 1
ATOM 1505 N N . HIS A 1 180 ? 15.058 -2.781 -5.386 1.00 83.31 180 HIS A N 1
ATOM 1506 C CA . HIS A 1 180 ? 13.819 -2.005 -5.377 1.00 83.31 180 HIS A CA 1
ATOM 1507 C C . HIS A 1 180 ? 13.032 -2.339 -4.109 1.00 83.31 180 HIS A C 1
ATOM 1509 O O . HIS A 1 180 ? 12.850 -3.506 -3.782 1.00 83.31 180 HIS A O 1
ATOM 1515 N N . LEU A 1 181 ? 12.548 -1.321 -3.398 1.00 88.56 181 LEU A N 1
ATOM 1516 C CA . LEU A 1 181 ? 11.723 -1.488 -2.200 1.00 88.56 181 LEU A CA 1
ATOM 1517 C C . LEU A 1 181 ? 10.332 -0.917 -2.464 1.00 88.56 181 LEU A C 1
ATOM 1519 O O . LEU A 1 181 ? 10.209 0.249 -2.839 1.00 88.56 181 LEU A O 1
ATOM 1523 N N . TYR A 1 182 ? 9.291 -1.717 -2.256 1.00 89.62 182 TYR A N 1
ATOM 1524 C CA . TYR A 1 182 ? 7.906 -1.273 -2.405 1.00 89.62 182 TYR A CA 1
ATOM 1525 C C . TYR A 1 182 ? 6.960 -2.043 -1.484 1.00 89.62 182 TYR A C 1
ATOM 1527 O O . TYR A 1 182 ? 7.250 -3.161 -1.063 1.00 89.62 182 TYR A O 1
ATOM 1535 N N . CYS A 1 183 ? 5.813 -1.443 -1.177 1.00 90.06 183 CYS A N 1
ATOM 1536 C CA . CYS A 1 183 ? 4.710 -2.121 -0.507 1.00 90.06 183 CYS A CA 1
ATOM 1537 C C . CYS A 1 183 ? 3.779 -2.766 -1.547 1.00 90.06 183 CYS A C 1
ATOM 1539 O O . CYS A 1 183 ? 3.449 -2.149 -2.561 1.00 90.06 183 CYS A O 1
ATOM 1541 N N . CYS A 1 184 ? 3.362 -4.006 -1.307 1.00 89.75 184 CYS A N 1
ATOM 1542 C CA . CYS A 1 184 ? 2.426 -4.758 -2.135 1.00 89.75 184 CYS A CA 1
ATOM 1543 C C . CYS A 1 184 ? 1.466 -5.527 -1.223 1.00 89.75 184 CYS A C 1
ATOM 1545 O O . CYS A 1 184 ? 1.897 -6.376 -0.444 1.00 89.75 184 CYS A O 1
ATOM 1547 N N . ASN A 1 185 ? 0.171 -5.196 -1.287 1.00 88.81 185 ASN A N 1
ATOM 1548 C CA . ASN A 1 185 ? -0.880 -5.784 -0.446 1.00 88.81 185 ASN A CA 1
ATOM 1549 C C . ASN A 1 185 ? -0.498 -5.863 1.051 1.00 88.81 185 ASN A C 1
ATOM 1551 O O . ASN A 1 185 ? -0.543 -6.922 1.673 1.00 88.81 185 ASN A O 1
ATOM 1555 N N . GLY A 1 186 ? -0.005 -4.750 1.607 1.00 86.06 186 GLY A N 1
ATOM 1556 C CA . GLY A 1 186 ? 0.421 -4.650 3.010 1.00 86.06 186 GLY A CA 1
ATOM 1557 C C . GLY A 1 186 ? 1.766 -5.306 3.350 1.00 86.06 186 GLY A C 1
ATOM 1558 O O . GLY A 1 186 ? 2.253 -5.132 4.464 1.00 86.06 186 GLY A O 1
ATOM 1559 N N . ASN A 1 187 ? 2.396 -6.012 2.409 1.00 88.75 187 ASN A N 1
ATOM 1560 C CA . ASN A 1 187 ? 3.709 -6.626 2.582 1.00 88.75 187 ASN A CA 1
ATOM 1561 C C . ASN A 1 187 ? 4.797 -5.749 1.967 1.00 88.75 187 ASN A C 1
ATOM 1563 O O . ASN A 1 187 ? 4.618 -5.188 0.887 1.00 88.75 187 ASN A O 1
ATOM 1567 N N . PHE A 1 188 ? 5.959 -5.668 2.610 1.00 89.19 188 PHE A N 1
ATOM 1568 C CA . PHE A 1 188 ? 7.093 -4.944 2.040 1.00 89.19 188 PHE A CA 1
ATOM 1569 C C . PHE A 1 188 ? 7.969 -5.909 1.258 1.00 89.19 188 PHE A C 1
ATOM 1571 O O . PHE A 1 188 ? 8.439 -6.907 1.805 1.00 89.19 188 PHE A O 1
ATOM 1578 N N . ILE A 1 189 ? 8.186 -5.604 -0.014 1.00 89.06 189 ILE A N 1
ATOM 1579 C CA . ILE A 1 189 ? 8.968 -6.419 -0.933 1.00 89.06 189 ILE A CA 1
ATOM 1580 C C . ILE A 1 189 ? 10.266 -5.683 -1.228 1.00 89.06 189 ILE A C 1
ATOM 1582 O O . ILE A 1 189 ? 10.256 -4.542 -1.699 1.00 89.06 189 ILE A O 1
ATOM 1586 N N . LEU A 1 190 ? 11.376 -6.347 -0.925 1.00 86.56 190 LEU A N 1
ATOM 1587 C CA . LEU A 1 190 ? 12.699 -5.979 -1.390 1.00 86.56 190 LEU A CA 1
ATOM 1588 C C . LEU A 1 190 ? 13.017 -6.894 -2.563 1.00 86.56 190 LEU A C 1
ATOM 1590 O O . LEU A 1 190 ? 13.300 -8.081 -2.389 1.00 86.56 190 LEU A O 1
ATOM 1594 N N . ASP A 1 191 ? 12.919 -6.326 -3.753 1.00 78.25 191 ASP A N 1
ATOM 1595 C CA . ASP A 1 191 ? 13.271 -7.010 -4.978 1.00 78.25 191 ASP A CA 1
ATOM 1596 C C . ASP A 1 191 ? 14.783 -6.931 -5.200 1.00 78.25 191 ASP A C 1
ATOM 1598 O O . ASP A 1 191 ? 15.399 -5.857 -5.136 1.00 78.25 191 ASP A O 1
ATOM 1602 N N . TYR A 1 192 ? 15.357 -8.106 -5.404 1.00 69.44 192 TYR A N 1
ATOM 1603 C CA . TYR A 1 192 ? 16.760 -8.382 -5.634 1.00 69.44 192 TYR A CA 1
ATOM 1604 C C . TYR A 1 192 ? 16.804 -9.271 -6.868 1.00 69.44 192 TYR A C 1
ATOM 1606 O O . TYR A 1 192 ? 16.156 -10.311 -6.851 1.00 69.44 192 TYR A O 1
ATOM 1614 N N . GLY A 1 193 ? 17.568 -8.881 -7.894 1.00 63.25 193 GLY A N 1
ATOM 1615 C CA . GLY A 1 193 ? 17.453 -9.339 -9.289 1.00 63.25 193 GLY A CA 1
ATOM 1616 C C . GLY A 1 193 ? 17.427 -10.844 -9.607 1.00 63.25 193 GLY A C 1
ATOM 1617 O O . GLY A 1 193 ? 17.393 -11.176 -10.781 1.00 63.25 193 GLY A O 1
ATOM 1618 N N . SER A 1 194 ? 17.436 -11.761 -8.637 1.00 60.31 194 SER A N 1
ATOM 1619 C CA . SER A 1 194 ? 17.118 -13.188 -8.820 1.00 60.31 194 SER A CA 1
ATOM 1620 C C . SER A 1 194 ? 16.182 -13.788 -7.759 1.00 60.31 194 SER A C 1
ATOM 1622 O O . SER A 1 194 ? 15.736 -14.922 -7.900 1.00 60.31 194 SER A O 1
ATOM 1624 N N . THR A 1 195 ? 15.874 -13.097 -6.661 1.00 67.00 195 THR A N 1
ATOM 1625 C CA . THR A 1 195 ? 14.984 -13.627 -5.621 1.00 67.00 195 THR A CA 1
ATOM 1626 C C . THR A 1 195 ? 14.322 -12.504 -4.816 1.00 67.00 195 THR A C 1
ATOM 1628 O O . THR A 1 195 ? 15.019 -11.771 -4.110 1.00 67.00 195 THR A O 1
ATOM 1631 N N . PRO A 1 196 ? 12.981 -12.425 -4.798 1.00 68.88 196 PRO A N 1
ATOM 1632 C CA . PRO A 1 196 ? 12.270 -11.452 -3.983 1.00 68.88 196 PRO A CA 1
ATOM 1633 C C . PRO A 1 196 ? 12.300 -11.823 -2.489 1.00 68.88 196 PRO A C 1
ATOM 1635 O O . PRO A 1 196 ? 12.024 -12.961 -2.093 1.00 68.88 196 PRO A O 1
ATOM 1638 N N . TYR A 1 197 ? 12.589 -10.837 -1.637 1.00 70.81 197 TYR A N 1
ATOM 1639 C CA . TYR A 1 197 ? 12.476 -10.944 -0.181 1.00 70.81 197 TYR A CA 1
ATOM 1640 C C . TYR A 1 197 ? 11.258 -10.179 0.311 1.00 70.81 197 TYR A C 1
ATOM 1642 O O . TYR A 1 197 ? 11.007 -9.048 -0.104 1.00 70.81 197 TYR A O 1
ATOM 1650 N N . VAL A 1 198 ? 10.533 -10.766 1.255 1.00 72.12 198 VAL A N 1
ATOM 1651 C CA . VAL A 1 198 ? 9.308 -10.192 1.797 1.00 72.12 198 VAL A CA 1
ATOM 1652 C C . VAL A 1 198 ? 9.363 -10.061 3.304 1.00 72.12 198 VAL A C 1
ATOM 1654 O O . VAL A 1 198 ? 9.775 -10.960 4.036 1.00 72.12 198 VAL A O 1
ATOM 1657 N N . TYR A 1 199 ? 8.908 -8.908 3.767 1.00 65.69 199 TYR A N 1
ATOM 1658 C CA . TYR A 1 199 ? 8.715 -8.588 5.165 1.00 65.69 199 TYR A CA 1
ATOM 1659 C C . TYR A 1 199 ? 7.212 -8.517 5.448 1.00 65.69 199 TYR A C 1
ATOM 1661 O O . TYR A 1 199 ? 6.535 -7.559 5.070 1.00 65.69 199 TYR A O 1
ATOM 1669 N N . SER A 1 200 ? 6.704 -9.564 6.101 1.00 56.66 200 SER A N 1
ATOM 1670 C CA . SER A 1 200 ? 5.276 -9.853 6.281 1.00 56.66 200 SER A CA 1
ATOM 1671 C C . SER A 1 200 ? 4.871 -9.903 7.763 1.00 56.66 200 SER A C 1
ATOM 1673 O O . SER A 1 200 ? 4.242 -10.865 8.195 1.00 56.66 200 SER A O 1
ATOM 1675 N N . ASN A 1 201 ? 5.239 -8.876 8.545 1.00 55.66 201 ASN A N 1
ATOM 1676 C CA . ASN A 1 201 ? 4.810 -8.618 9.942 1.00 55.66 201 ASN A CA 1
ATOM 1677 C C . ASN A 1 201 ? 5.831 -8.923 11.067 1.00 55.66 201 ASN A C 1
ATOM 1679 O O . ASN A 1 201 ? 5.583 -9.679 12.003 1.00 55.66 201 ASN A O 1
ATOM 1683 N N . PHE A 1 202 ? 6.934 -8.163 11.046 1.00 52.59 202 PHE A N 1
ATOM 1684 C CA . PHE A 1 202 ? 7.441 -7.448 12.239 1.00 52.59 202 PHE A CA 1
ATOM 1685 C C . PHE A 1 202 ? 8.686 -7.900 12.994 1.00 52.59 202 PHE A C 1
ATOM 1687 O O . PHE A 1 202 ? 8.985 -7.298 14.015 1.00 52.59 202 PHE A O 1
ATOM 1694 N N . THR A 1 203 ? 9.532 -8.788 12.461 1.00 56.50 203 THR A N 1
ATOM 1695 C CA . THR A 1 203 ? 10.956 -8.794 12.900 1.00 56.50 203 THR A CA 1
ATOM 1696 C C . THR A 1 203 ? 11.975 -9.280 11.865 1.00 56.50 203 THR A C 1
ATOM 1698 O O . THR A 1 203 ? 13.172 -9.033 12.046 1.00 56.50 203 THR A O 1
ATOM 1701 N N . ARG A 1 204 ? 11.560 -9.981 10.800 1.00 70.06 204 ARG A N 1
ATOM 1702 C CA . ARG A 1 204 ? 12.475 -10.660 9.866 1.00 70.06 204 ARG A CA 1
ATOM 1703 C C . ARG A 1 204 ? 11.986 -10.582 8.426 1.00 70.06 204 ARG A C 1
ATOM 1705 O O . ARG A 1 204 ? 10.786 -10.541 8.180 1.00 70.06 204 ARG A O 1
ATOM 1712 N N . TRP A 1 205 ? 12.944 -10.585 7.511 1.00 78.31 205 TRP A N 1
ATOM 1713 C CA . TRP A 1 205 ? 12.721 -10.740 6.080 1.00 78.31 205 TRP A CA 1
ATOM 1714 C C . TRP A 1 205 ? 12.778 -12.221 5.712 1.00 78.31 205 TRP A C 1
ATOM 1716 O O . TRP A 1 205 ? 13.703 -12.920 6.131 1.00 78.31 205 TRP A O 1
ATOM 1726 N N . ASN A 1 206 ? 11.805 -12.685 4.936 1.00 81.06 206 ASN A N 1
ATOM 1727 C CA . ASN A 1 206 ? 11.715 -14.054 4.444 1.00 81.06 206 ASN A CA 1
ATOM 1728 C C . ASN A 1 206 ? 11.958 -14.080 2.936 1.00 81.06 206 ASN A C 1
ATOM 1730 O O . ASN A 1 206 ? 11.509 -13.197 2.210 1.00 81.06 206 ASN A O 1
ATOM 1734 N N . LYS A 1 207 ? 12.673 -15.100 2.470 1.00 82.31 207 LYS A N 1
ATOM 1735 C CA . LYS A 1 207 ? 12.855 -15.365 1.043 1.00 82.31 207 LYS A CA 1
ATOM 1736 C C . LYS A 1 207 ? 11.547 -15.914 0.468 1.00 82.31 207 LYS A C 1
ATOM 1738 O O . LYS A 1 207 ? 10.941 -16.772 1.108 1.00 82.31 207 LYS A O 1
ATOM 1743 N N . ILE A 1 208 ? 11.142 -15.464 -0.717 1.00 83.50 208 ILE A N 1
ATOM 1744 C CA . ILE A 1 208 ? 10.080 -16.118 -1.489 1.00 83.50 208 ILE A CA 1
ATOM 1745 C C . ILE A 1 208 ? 10.716 -16.883 -2.638 1.00 83.50 208 ILE A C 1
ATOM 1747 O O . ILE A 1 208 ? 11.581 -16.368 -3.343 1.00 83.50 208 ILE A O 1
ATOM 1751 N N . GLU A 1 209 ? 10.281 -18.124 -2.811 1.00 83.31 209 GLU A N 1
ATOM 1752 C CA . GLU A 1 209 ? 10.708 -18.982 -3.907 1.00 83.31 209 GLU A CA 1
ATOM 1753 C C . GLU A 1 209 ? 9.619 -18.979 -4.983 1.00 83.31 209 GLU A C 1
ATOM 1755 O O . GLU A 1 209 ? 8.479 -19.375 -4.732 1.00 83.31 209 GLU A O 1
ATOM 1760 N N . ILE A 1 210 ? 9.967 -18.474 -6.168 1.00 86.56 210 ILE A N 1
ATOM 1761 C CA . ILE A 1 210 ? 9.091 -18.401 -7.339 1.00 86.56 210 ILE A CA 1
ATOM 1762 C C . ILE A 1 210 ? 9.847 -19.034 -8.502 1.00 86.56 210 ILE A C 1
ATOM 1764 O O . ILE A 1 210 ? 10.866 -18.503 -8.932 1.00 86.56 210 ILE A O 1
ATOM 1768 N N . GLY A 1 211 ? 9.343 -20.155 -9.013 1.00 83.25 211 GLY A N 1
ATOM 1769 C CA . GLY A 1 211 ? 10.036 -20.909 -10.057 1.00 83.25 211 GLY A CA 1
ATOM 1770 C C . GLY A 1 211 ? 11.291 -21.628 -9.549 1.00 83.25 211 GLY A C 1
ATOM 1771 O O . GLY A 1 211 ? 11.365 -22.013 -8.382 1.00 83.25 211 GLY A O 1
ATOM 1772 N N . ASP A 1 212 ? 12.242 -21.859 -10.453 1.00 81.38 212 ASP A N 1
ATOM 1773 C CA . ASP A 1 212 ? 13.530 -22.497 -10.165 1.00 81.38 212 ASP A CA 1
ATOM 1774 C C . ASP A 1 212 ? 14.674 -21.470 -10.034 1.00 81.38 212 ASP A C 1
ATOM 1776 O O . ASP A 1 212 ? 14.454 -20.260 -10.008 1.00 81.38 212 ASP A O 1
ATOM 1780 N N . ASP A 1 213 ? 15.910 -21.955 -9.914 1.00 76.88 213 ASP A N 1
ATOM 1781 C CA . ASP A 1 213 ? 17.114 -21.145 -9.710 1.00 76.88 213 ASP A CA 1
ATOM 1782 C C . ASP A 1 213 ? 17.521 -20.284 -10.917 1.00 76.88 213 ASP A C 1
ATOM 1784 O O . ASP A 1 213 ? 18.413 -19.445 -10.785 1.00 76.88 213 ASP A O 1
ATOM 1788 N N . LYS A 1 214 ? 16.874 -20.464 -12.074 1.00 80.94 214 LYS A N 1
ATOM 1789 C CA . LYS A 1 214 ? 17.117 -19.690 -13.301 1.00 80.94 214 LYS A CA 1
ATOM 1790 C C . LYS A 1 214 ? 16.085 -18.592 -13.525 1.00 80.94 214 LYS A C 1
ATOM 1792 O O . LYS A 1 214 ? 16.180 -17.857 -14.511 1.00 80.94 214 LYS A O 1
ATOM 1797 N N . ILE A 1 215 ? 15.071 -18.512 -12.663 1.00 84.94 215 ILE A N 1
ATOM 1798 C CA . ILE A 1 215 ? 14.023 -17.505 -12.758 1.00 84.94 215 ILE A CA 1
ATOM 1799 C C . ILE A 1 215 ? 14.430 -16.257 -11.984 1.00 84.94 215 ILE A C 1
ATOM 1801 O O . ILE A 1 215 ? 14.664 -16.280 -10.779 1.00 84.94 215 ILE A O 1
ATOM 1805 N N . HIS A 1 216 ? 14.428 -15.140 -12.696 1.00 83.81 216 HIS A N 1
ATOM 1806 C CA . HIS A 1 216 ? 14.643 -13.807 -12.168 1.00 83.81 216 HIS A CA 1
ATOM 1807 C C . HIS A 1 216 ? 13.301 -13.089 -12.090 1.00 83.81 216 HIS A C 1
ATOM 1809 O O . HIS A 1 216 ? 12.633 -12.905 -13.103 1.00 83.81 216 HIS A O 1
ATOM 1815 N N . ILE A 1 217 ? 12.875 -12.709 -10.888 1.00 86.75 217 ILE A N 1
ATOM 1816 C CA . ILE A 1 217 ? 11.641 -11.943 -10.690 1.00 86.75 217 ILE A CA 1
ATOM 1817 C C . ILE A 1 217 ? 11.991 -10.459 -10.696 1.00 86.75 217 ILE A C 1
ATOM 1819 O O . ILE A 1 217 ? 12.894 -10.045 -9.983 1.00 86.75 217 ILE A O 1
ATOM 1823 N N . ASN A 1 218 ? 11.269 -9.683 -11.503 1.00 84.00 218 ASN A N 1
ATOM 1824 C CA . ASN A 1 218 ? 11.478 -8.244 -11.677 1.00 84.00 218 ASN A CA 1
ATOM 1825 C C . ASN A 1 218 ? 10.428 -7.404 -10.936 1.00 84.00 218 ASN A C 1
ATOM 1827 O O . ASN A 1 218 ? 10.669 -6.240 -10.604 1.00 84.00 218 ASN A O 1
ATOM 1831 N N . LYS A 1 219 ? 9.213 -7.948 -10.767 1.00 88.38 219 LYS A N 1
ATOM 1832 C CA . LYS A 1 219 ? 8.117 -7.255 -10.084 1.00 88.38 219 LYS A CA 1
ATOM 1833 C C . LYS A 1 219 ? 7.029 -8.215 -9.620 1.00 88.38 219 LYS A C 1
ATOM 1835 O O . LYS A 1 219 ? 6.546 -9.022 -10.406 1.00 88.38 219 LYS A O 1
ATOM 1840 N N . ILE A 1 220 ? 6.562 -8.044 -8.384 1.00 91.75 220 ILE A N 1
ATOM 1841 C CA . ILE A 1 220 ? 5.333 -8.660 -7.871 1.00 91.75 220 ILE A CA 1
ATOM 1842 C C . ILE A 1 220 ? 4.234 -7.595 -7.789 1.00 91.75 220 ILE A C 1
ATOM 1844 O O . ILE A 1 220 ? 4.458 -6.476 -7.316 1.00 91.75 220 ILE A O 1
ATOM 1848 N N . ILE A 1 221 ? 3.041 -7.953 -8.249 1.00 93.44 221 ILE A N 1
ATOM 1849 C CA . ILE A 1 221 ? 1.871 -7.090 -8.398 1.00 93.44 221 ILE A CA 1
ATOM 1850 C C . ILE A 1 221 ? 0.691 -7.768 -7.706 1.00 93.44 221 ILE A C 1
ATOM 1852 O O . ILE A 1 221 ? 0.498 -8.970 -7.853 1.00 93.44 221 ILE A O 1
ATOM 1856 N N . TRP A 1 222 ? -0.109 -6.996 -6.977 1.00 93.38 222 TRP A N 1
ATOM 1857 C CA . TRP A 1 222 ? -1.388 -7.441 -6.429 1.00 93.38 222 TRP A CA 1
ATOM 1858 C C . TRP A 1 222 ? -2.531 -6.950 -7.316 1.00 93.38 222 TRP A C 1
ATOM 1860 O O . TRP A 1 222 ? -2.576 -5.763 -7.642 1.00 93.38 222 TRP A O 1
ATOM 1870 N N . THR A 1 223 ? -3.446 -7.840 -7.701 1.00 90.19 223 THR A N 1
ATOM 1871 C CA . THR A 1 223 ? -4.572 -7.510 -8.594 1.00 90.19 223 THR A CA 1
ATOM 1872 C C . THR A 1 223 ? -5.832 -7.062 -7.856 1.00 90.19 223 THR A C 1
ATOM 1874 O O . THR A 1 223 ? -6.751 -6.533 -8.477 1.00 90.19 223 THR A O 1
ATOM 1877 N N . GLY A 1 224 ? -5.879 -7.250 -6.536 1.00 86.94 224 GLY A N 1
ATOM 1878 C CA . GLY A 1 224 ? -7.105 -7.170 -5.738 1.00 86.94 224 GLY A CA 1
ATOM 1879 C C . GLY A 1 224 ? -7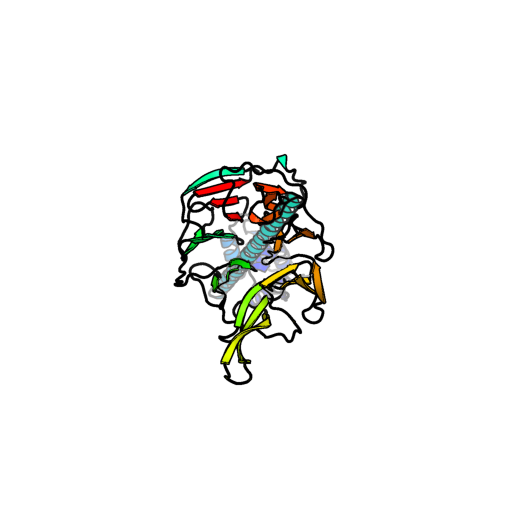.567 -8.544 -5.257 1.00 86.94 224 GLY A C 1
ATOM 1880 O O . GLY A 1 224 ? -8.081 -8.633 -4.146 1.00 86.94 224 GLY A O 1
ATOM 1881 N N . ASP A 1 225 ? -7.276 -9.588 -6.041 1.00 88.62 225 ASP A N 1
ATOM 1882 C CA . ASP A 1 225 ? -7.710 -10.964 -5.772 1.00 88.62 225 ASP A CA 1
ATOM 1883 C C . ASP A 1 225 ? -6.538 -11.956 -5.675 1.00 88.62 225 ASP A C 1
ATOM 1885 O O . ASP A 1 225 ? -6.569 -12.863 -4.850 1.00 88.62 225 ASP A O 1
ATOM 1889 N N . HIS A 1 226 ? -5.500 -11.785 -6.499 1.00 92.56 226 HIS A N 1
ATOM 1890 C CA . HIS A 1 226 ? -4.324 -12.660 -6.557 1.00 92.56 226 HIS A CA 1
ATOM 1891 C C . HIS A 1 226 ? -3.049 -11.862 -6.881 1.00 92.56 226 HIS A C 1
ATOM 1893 O O . HIS A 1 226 ? -3.082 -10.683 -7.248 1.00 92.56 226 HIS A O 1
ATOM 1899 N N . TYR A 1 227 ? -1.895 -12.504 -6.746 1.00 93.94 227 TYR A N 1
ATOM 1900 C CA . TYR A 1 227 ? -0.594 -11.968 -7.116 1.00 93.94 227 TYR A CA 1
ATOM 1901 C C . TYR A 1 227 ? -0.193 -12.377 -8.531 1.00 93.94 227 TYR A C 1
ATOM 1903 O O . TYR A 1 227 ? -0.430 -13.502 -8.967 1.00 93.94 227 TYR A O 1
ATOM 1911 N N . ILE A 1 228 ? 0.493 -11.463 -9.211 1.00 94.25 228 ILE A N 1
ATOM 1912 C CA . ILE A 1 228 ? 1.190 -11.690 -10.475 1.00 94.25 228 ILE A CA 1
ATOM 1913 C C . ILE A 1 228 ? 2.667 -11.362 -10.253 1.00 94.25 228 ILE A C 1
ATOM 1915 O O . ILE A 1 228 ? 2.991 -10.278 -9.772 1.00 94.25 228 ILE A O 1
ATOM 1919 N N . ALA A 1 229 ? 3.566 -12.267 -10.623 1.00 92.44 229 ALA A N 1
ATOM 1920 C CA . ALA A 1 229 ? 5.001 -12.021 -10.666 1.00 92.44 229 ALA A CA 1
ATOM 1921 C C . ALA A 1 229 ? 5.470 -11.972 -12.122 1.00 92.44 229 ALA A C 1
ATOM 1923 O O . ALA A 1 229 ? 5.272 -12.916 -12.887 1.00 92.44 229 ALA A O 1
ATOM 1924 N N . LEU A 1 230 ? 6.090 -10.856 -12.493 1.00 90.31 230 LEU A N 1
ATOM 1925 C CA . LEU A 1 230 ? 6.741 -10.650 -13.780 1.00 90.31 230 LEU A CA 1
ATOM 1926 C C . LEU A 1 230 ? 8.219 -10.999 -13.630 1.00 90.31 230 LEU A C 1
ATOM 1928 O O . LEU A 1 230 ? 8.869 -10.516 -12.699 1.00 90.31 230 LEU A O 1
ATOM 1932 N N . GLY A 1 231 ? 8.754 -11.803 -14.541 1.00 87.69 231 GLY A N 1
ATOM 1933 C CA . GLY A 1 231 ? 10.151 -12.207 -14.492 1.00 87.69 231 GLY A CA 1
ATOM 1934 C C . GLY A 1 231 ? 10.726 -12.619 -15.839 1.00 87.69 231 GLY A C 1
ATOM 1935 O O . GLY A 1 231 ? 10.087 -12.488 -16.887 1.00 87.69 231 GLY A O 1
ATOM 1936 N N . SER A 1 232 ? 11.943 -13.144 -15.794 1.00 85.88 232 SER A N 1
ATOM 1937 C CA . SER A 1 232 ? 12.645 -13.730 -16.927 1.00 85.88 232 SER A CA 1
ATOM 1938 C C . SER A 1 232 ? 13.408 -14.990 -16.532 1.00 85.88 232 SER A C 1
ATOM 1940 O O . SER A 1 232 ? 14.000 -15.066 -15.463 1.00 85.88 232 SER A O 1
ATOM 1942 N N . GLU A 1 233 ? 13.398 -15.982 -17.410 1.00 87.12 233 GLU A N 1
ATOM 1943 C CA . GLU A 1 233 ? 14.243 -17.169 -17.338 1.00 87.12 233 GLU A CA 1
ATOM 1944 C C . GLU A 1 233 ? 15.547 -16.886 -18.091 1.00 87.12 233 GLU A C 1
ATOM 1946 O O . GLU A 1 233 ? 15.515 -16.611 -19.295 1.00 87.12 233 GLU A O 1
ATOM 1951 N N . GLU A 1 234 ? 16.681 -16.932 -17.393 1.00 81.56 234 GLU A N 1
ATOM 1952 C CA . GLU A 1 234 ? 17.992 -16.637 -17.978 1.00 81.56 234 GLU A CA 1
ATOM 1953 C C . GLU A 1 234 ? 18.784 -17.911 -18.275 1.00 81.56 234 GLU A C 1
ATOM 1955 O O . GLU A 1 234 ? 18.933 -18.804 -17.437 1.00 81.56 234 GLU A O 1
ATOM 1960 N N . TYR A 1 235 ? 19.342 -17.999 -19.482 1.00 81.00 235 TYR A N 1
ATOM 1961 C CA . TYR A 1 235 ? 20.272 -19.067 -19.838 1.00 81.00 235 TYR A CA 1
ATOM 1962 C C . TYR A 1 235 ? 21.335 -18.594 -20.824 1.00 81.00 235 TYR A C 1
ATOM 1964 O O . TYR A 1 235 ? 21.123 -17.701 -21.646 1.00 81.00 235 TYR A O 1
ATOM 1972 N N . GLN A 1 236 ? 22.506 -19.224 -20.759 1.00 80.94 236 GLN A N 1
ATOM 1973 C CA . GLN A 1 236 ? 23.571 -18.986 -21.725 1.00 80.94 236 GLN A CA 1
ATOM 1974 C C . GLN A 1 236 ? 23.307 -19.784 -22.998 1.00 80.94 236 GLN A C 1
ATOM 1976 O O . GLN A 1 236 ? 23.213 -21.013 -22.972 1.00 80.94 236 GLN A O 1
ATOM 1981 N N . SER A 1 237 ? 23.232 -19.078 -24.118 1.00 79.19 237 SER A N 1
ATOM 1982 C CA . SER A 1 237 ? 23.268 -19.660 -25.452 1.00 79.19 237 SER A CA 1
ATOM 1983 C C . SER A 1 237 ? 24.650 -19.444 -26.062 1.00 79.19 237 SER A C 1
ATOM 1985 O O . SER A 1 237 ? 25.376 -18.511 -25.711 1.00 79.19 237 SER A O 1
ATOM 1987 N N . SER A 1 238 ? 25.040 -20.322 -26.979 1.00 82.44 238 SER A N 1
ATOM 1988 C CA . SER A 1 238 ? 26.304 -20.190 -27.695 1.00 82.44 238 SER A CA 1
ATOM 1989 C C . SER A 1 238 ? 26.120 -20.492 -29.170 1.00 82.44 238 SER A C 1
ATOM 1991 O O . SER A 1 238 ? 25.332 -21.363 -29.541 1.00 82.44 238 SER A O 1
ATOM 1993 N N . TYR A 1 239 ? 26.852 -19.770 -30.007 1.00 78.88 239 TYR A N 1
ATOM 1994 C CA . TYR A 1 239 ? 26.925 -20.026 -31.437 1.00 78.88 239 TYR A CA 1
ATOM 1995 C C . TYR A 1 239 ? 28.381 -19.955 -31.897 1.00 78.88 239 TYR A C 1
ATOM 1997 O O . TYR A 1 239 ? 29.222 -19.284 -31.293 1.00 78.88 239 TYR A O 1
ATOM 2005 N N . GLU A 1 240 ? 28.705 -20.712 -32.942 1.00 80.50 240 GLU A N 1
ATOM 2006 C CA . GLU A 1 240 ? 30.045 -20.717 -33.522 1.00 80.50 240 GLU A CA 1
ATOM 2007 C C . GLU A 1 240 ? 30.148 -19.647 -34.611 1.00 80.50 240 GLU A C 1
ATOM 2009 O O . GLU A 1 240 ? 29.340 -19.610 -35.542 1.00 80.50 240 GLU A O 1
ATOM 2014 N N . THR A 1 241 ? 31.172 -18.803 -34.524 1.00 73.81 241 THR A N 1
ATOM 2015 C CA . THR A 1 241 ? 31.510 -17.804 -35.540 1.00 73.81 241 THR A CA 1
ATOM 2016 C C . THR A 1 241 ? 32.850 -18.123 -36.199 1.00 73.81 241 THR A C 1
ATOM 2018 O O . THR A 1 241 ? 33.746 -18.709 -35.591 1.00 73.81 241 THR A O 1
ATOM 2021 N N . GLY A 1 242 ? 32.995 -17.734 -37.470 1.00 66.06 242 GLY A N 1
ATOM 2022 C CA . GLY A 1 242 ? 34.226 -17.902 -38.250 1.00 66.06 242 GLY A CA 1
ATOM 2023 C C . GLY A 1 242 ? 34.234 -19.131 -39.168 1.00 66.06 242 GLY A C 1
ATOM 2024 O O . GLY A 1 242 ? 33.808 -20.223 -38.805 1.00 66.06 242 GLY A O 1
ATOM 2025 N N . THR A 1 243 ? 34.739 -18.951 -40.391 1.00 60.22 243 THR A N 1
ATOM 2026 C CA . THR A 1 243 ? 34.772 -19.982 -41.448 1.00 60.22 243 THR A CA 1
ATOM 2027 C C . THR A 1 243 ? 36.033 -20.853 -41.443 1.00 60.22 243 THR A C 1
ATOM 2029 O O . THR A 1 243 ? 35.977 -21.980 -41.922 1.00 60.22 243 THR A O 1
ATOM 2032 N N . PHE A 1 244 ? 37.156 -20.368 -40.896 1.00 59.09 244 PHE A N 1
ATOM 2033 C CA . PHE A 1 244 ? 38.438 -21.101 -40.860 1.00 59.09 244 PHE A CA 1
ATOM 2034 C C . PHE A 1 244 ? 38.997 -21.325 -39.447 1.00 59.09 244 PHE A C 1
ATOM 2036 O O . PHE A 1 244 ? 39.649 -22.336 -39.204 1.00 59.09 244 PHE A O 1
ATOM 2043 N N . PHE A 1 245 ? 38.699 -20.431 -38.504 1.00 60.81 245 PHE A N 1
ATOM 2044 C CA . PHE A 1 245 ? 38.942 -20.624 -37.076 1.00 60.81 245 PHE A CA 1
ATOM 2045 C C . PHE A 1 245 ? 37.610 -20.428 -36.365 1.00 60.81 245 PHE A C 1
ATOM 2047 O O . PHE A 1 245 ? 37.092 -19.313 -36.339 1.00 60.81 245 PHE A O 1
ATOM 2054 N N . LYS A 1 246 ? 37.037 -21.519 -35.853 1.00 68.38 246 LYS A N 1
ATOM 2055 C CA . LYS A 1 246 ? 35.786 -21.465 -35.099 1.00 68.38 246 LYS A CA 1
ATOM 2056 C C . LYS A 1 246 ? 36.045 -20.798 -33.752 1.00 68.38 246 LYS A C 1
ATOM 2058 O O . LYS A 1 246 ? 36.894 -21.259 -32.990 1.00 68.38 246 LYS A O 1
ATOM 2063 N N . LYS A 1 247 ? 35.312 -19.731 -33.464 1.00 76.25 247 LYS A N 1
ATOM 2064 C CA . LYS A 1 247 ? 35.253 -19.081 -32.158 1.00 76.25 247 LYS A CA 1
ATOM 2065 C C . LYS A 1 247 ? 33.857 -19.309 -31.591 1.00 76.25 247 LYS A C 1
ATOM 2067 O O . LYS A 1 247 ? 32.869 -19.073 -32.276 1.00 76.25 247 LYS A O 1
ATOM 2072 N N . THR A 1 248 ? 33.769 -19.787 -30.357 1.00 78.19 248 THR A N 1
ATOM 2073 C CA . THR A 1 248 ? 32.486 -19.877 -29.657 1.00 78.19 248 THR A CA 1
ATOM 2074 C C . THR A 1 248 ? 32.190 -18.520 -29.041 1.00 78.19 248 THR A C 1
ATOM 2076 O O . THR A 1 248 ? 32.971 -18.027 -28.225 1.00 78.19 248 THR A O 1
ATOM 2079 N N . GLU A 1 249 ? 31.082 -17.908 -29.441 1.00 78.69 249 GLU A N 1
ATOM 2080 C CA . GLU A 1 249 ? 30.549 -16.723 -28.780 1.00 78.69 249 GLU A CA 1
ATOM 2081 C C . GLU A 1 249 ? 29.366 -17.135 -27.912 1.00 78.69 249 GLU A C 1
ATOM 2083 O O . GLU A 1 249 ? 28.447 -17.820 -28.361 1.00 78.69 249 GLU A O 1
ATOM 2088 N N . THR A 1 250 ? 29.427 -16.750 -26.640 1.00 78.69 250 THR A N 1
ATOM 2089 C CA . THR A 1 250 ? 28.382 -16.986 -25.645 1.00 78.69 250 THR A CA 1
ATOM 2090 C C . THR A 1 250 ? 27.611 -15.699 -25.415 1.00 78.69 250 THR A C 1
ATOM 2092 O O . THR A 1 250 ? 28.223 -14.652 -25.193 1.00 78.69 250 THR A O 1
ATOM 2095 N N . TYR A 1 251 ? 26.288 -15.781 -25.416 1.00 77.31 251 TYR A N 1
ATOM 2096 C CA . TYR A 1 251 ? 25.398 -14.669 -25.107 1.00 77.31 251 TYR A CA 1
ATOM 2097 C C . TYR A 1 251 ? 24.299 -15.134 -24.151 1.00 77.31 251 TYR A C 1
ATOM 2099 O O . TYR A 1 251 ? 23.938 -16.312 -24.119 1.00 77.31 251 TYR A O 1
ATOM 2107 N N . TRP A 1 252 ? 23.788 -14.211 -23.343 1.00 73.69 252 TRP A N 1
ATOM 2108 C CA . TRP A 1 252 ? 22.675 -14.484 -22.441 1.00 73.69 252 TRP A CA 1
ATOM 2109 C C . TRP A 1 252 ? 21.355 -14.314 -23.183 1.00 73.69 252 TRP A C 1
ATOM 2111 O O . TRP A 1 252 ? 21.172 -13.345 -23.921 1.00 73.69 252 TRP A O 1
ATOM 2121 N N . VAL A 1 253 ? 20.456 -15.273 -23.000 1.00 75.81 253 VAL A N 1
ATOM 2122 C CA . VAL A 1 253 ? 19.069 -15.198 -23.453 1.00 75.81 253 VAL A CA 1
ATOM 2123 C C . VAL A 1 253 ? 18.191 -15.070 -22.223 1.00 75.81 253 VAL A C 1
ATOM 2125 O O . VAL A 1 253 ? 18.346 -15.841 -21.277 1.00 75.81 253 VAL A O 1
ATOM 2128 N N . CYS A 1 254 ? 17.271 -14.111 -22.259 1.00 78.69 254 CYS A N 1
ATOM 2129 C CA . CYS A 1 254 ? 16.306 -13.873 -21.198 1.00 78.69 254 CYS A CA 1
ATOM 2130 C C . CYS A 1 254 ? 14.902 -14.075 -21.780 1.00 78.69 254 CYS A C 1
ATOM 2132 O O . CYS A 1 254 ? 14.446 -13.266 -22.588 1.00 78.69 254 CYS A O 1
ATOM 2134 N N . ASN A 1 255 ? 14.220 -15.150 -21.387 1.00 85.62 255 ASN A N 1
ATOM 2135 C CA . ASN A 1 255 ? 12.855 -15.427 -21.832 1.00 85.62 255 ASN A CA 1
ATOM 2136 C C . ASN A 1 255 ? 11.854 -14.874 -20.813 1.00 85.62 255 ASN A C 1
ATOM 2138 O O . ASN A 1 255 ? 11.938 -15.250 -19.646 1.00 85.62 255 ASN A O 1
ATOM 2142 N N . PRO A 1 256 ? 10.890 -14.026 -21.198 1.00 87.81 256 PRO A N 1
ATOM 2143 C CA . PRO A 1 256 ? 9.877 -13.532 -20.271 1.00 87.81 256 PRO A CA 1
ATOM 2144 C C . PRO A 1 256 ? 9.029 -14.661 -19.678 1.00 87.81 256 PRO A C 1
ATOM 2146 O O . PRO A 1 256 ? 8.622 -15.597 -20.371 1.00 87.81 256 PRO A O 1
ATOM 2149 N N . VAL A 1 257 ? 8.720 -14.544 -18.389 1.00 89.69 257 VAL A N 1
ATOM 2150 C CA . VAL A 1 257 ? 7.831 -15.457 -17.668 1.00 89.69 257 VAL A CA 1
ATOM 2151 C C . VAL A 1 257 ? 6.860 -14.677 -16.791 1.00 89.69 257 VAL A C 1
ATOM 2153 O O . VAL A 1 257 ? 7.199 -13.633 -16.233 1.00 89.69 257 VAL A O 1
ATOM 2156 N N . ILE A 1 258 ? 5.642 -15.202 -16.662 1.00 92.31 258 ILE A N 1
ATOM 2157 C CA . ILE A 1 258 ? 4.638 -14.703 -15.723 1.00 92.31 258 ILE A CA 1
ATOM 2158 C C . ILE A 1 258 ? 4.264 -15.846 -14.786 1.00 92.31 258 ILE A C 1
ATOM 2160 O O . ILE A 1 258 ? 4.035 -16.969 -15.238 1.00 92.31 258 ILE A O 1
ATOM 2164 N N . TYR A 1 259 ? 4.208 -15.550 -13.491 1.00 93.44 259 TYR A N 1
ATOM 2165 C CA . TYR A 1 259 ? 3.673 -16.451 -12.479 1.00 93.44 259 TYR A CA 1
ATOM 2166 C C . TYR A 1 259 ? 2.471 -15.830 -11.773 1.00 93.44 259 TYR A C 1
ATOM 2168 O O . TYR A 1 259 ? 2.409 -14.612 -11.604 1.00 93.44 259 TYR A O 1
ATOM 2176 N N . THR A 1 260 ? 1.546 -16.666 -11.319 1.00 94.44 260 THR A N 1
ATOM 2177 C CA . THR A 1 260 ? 0.363 -16.275 -10.545 1.00 94.44 260 THR A CA 1
ATOM 2178 C C . THR A 1 260 ? 0.301 -17.039 -9.231 1.00 94.44 260 THR A C 1
ATOM 2180 O O . THR A 1 260 ? 0.828 -18.148 -9.121 1.00 94.44 260 THR A O 1
ATOM 2183 N N . SER A 1 261 ? -0.295 -16.436 -8.208 1.00 94.25 261 SER A N 1
ATOM 2184 C CA . SER A 1 261 ? -0.546 -17.096 -6.925 1.00 94.25 261 SER A CA 1
ATOM 2185 C C . SER A 1 261 ? -1.627 -16.362 -6.143 1.00 94.25 261 SER A C 1
ATOM 2187 O O . SER A 1 261 ? -1.622 -15.136 -6.119 1.00 94.25 261 SER A O 1
ATOM 2189 N N . ASP A 1 262 ? -2.500 -17.075 -5.438 1.00 90.75 262 ASP A N 1
ATOM 2190 C CA . ASP A 1 262 ? -3.479 -16.449 -4.536 1.00 90.75 262 ASP A CA 1
ATOM 2191 C C . ASP A 1 262 ? -2.805 -15.910 -3.260 1.00 90.75 262 ASP A C 1
ATOM 2193 O O . ASP A 1 262 ? -3.206 -14.887 -2.702 1.00 90.75 262 ASP A O 1
ATOM 2197 N N . GLU A 1 263 ? -1.715 -16.553 -2.827 1.00 87.69 263 GLU A N 1
ATOM 2198 C CA . GLU A 1 263 ? -0.945 -16.171 -1.645 1.00 87.69 263 GLU A CA 1
ATOM 2199 C C . GLU A 1 263 ? 0.503 -15.829 -2.000 1.00 87.69 263 GLU A C 1
ATOM 2201 O O . GLU A 1 263 ? 1.172 -16.509 -2.777 1.00 87.69 263 GLU A O 1
ATOM 2206 N N . LEU A 1 264 ? 1.047 -14.795 -1.361 1.00 85.75 264 LEU A N 1
ATOM 2207 C CA . LEU A 1 264 ? 2.427 -14.364 -1.593 1.00 85.75 264 LEU A CA 1
ATOM 2208 C C . LEU A 1 264 ? 3.440 -15.480 -1.253 1.00 85.75 264 LEU A C 1
ATOM 2210 O O . LEU A 1 264 ? 4.484 -15.604 -1.890 1.00 85.75 264 LEU A O 1
ATOM 2214 N N . THR A 1 265 ? 3.111 -16.324 -0.273 1.00 80.62 265 THR A N 1
ATOM 2215 C CA . THR A 1 265 ? 3.979 -17.361 0.301 1.00 80.62 265 THR A CA 1
ATOM 2216 C C . THR A 1 265 ? 4.034 -18.687 -0.459 1.00 80.62 265 THR A C 1
ATOM 2218 O O . THR A 1 265 ? 4.714 -19.577 0.047 1.00 80.62 265 THR A O 1
ATOM 2221 N N . SER A 1 266 ? 3.427 -18.806 -1.653 1.00 74.69 266 SER A N 1
ATOM 2222 C CA . SER A 1 266 ? 3.285 -20.028 -2.492 1.00 74.69 266 SER A CA 1
ATOM 2223 C C . SER A 1 266 ? 1.947 -20.777 -2.296 1.00 74.69 266 SER A C 1
ATOM 2225 O O . SER A 1 266 ? 1.297 -20.564 -1.272 1.00 74.69 266 SER A O 1
ATOM 2227 N N . PRO A 1 267 ? 1.531 -21.667 -3.228 1.00 88.12 267 PRO A N 1
ATOM 2228 C CA . PRO A 1 267 ? 2.206 -22.090 -4.466 1.00 88.12 267 PRO A CA 1
ATOM 2229 C C . PRO A 1 267 ? 2.101 -21.072 -5.612 1.00 88.12 267 PRO A C 1
ATOM 2231 O O . PRO A 1 267 ? 1.035 -20.539 -5.877 1.00 88.12 267 PRO A O 1
ATOM 2234 N N . TRP A 1 268 ? 3.207 -20.863 -6.336 1.00 92.81 268 TRP A N 1
ATOM 2235 C CA . TRP A 1 268 ? 3.231 -20.054 -7.560 1.00 92.81 268 TRP A CA 1
ATOM 2236 C C . TRP A 1 268 ? 3.072 -20.926 -8.809 1.00 92.81 268 TRP A C 1
ATOM 2238 O O . TRP A 1 268 ? 3.717 -21.970 -8.937 1.00 92.81 268 TRP A O 1
ATOM 2248 N N . HIS A 1 269 ? 2.261 -20.471 -9.759 1.00 93.62 269 HIS A N 1
ATOM 2249 C CA . HIS A 1 269 ? 1.933 -21.179 -10.994 1.00 93.62 269 HIS A CA 1
ATOM 2250 C C . HIS A 1 269 ? 2.488 -20.438 -12.210 1.00 93.62 269 HIS A C 1
ATOM 2252 O O . HIS A 1 269 ? 2.255 -19.246 -12.361 1.00 93.62 269 HIS A O 1
ATOM 2258 N N . ARG A 1 270 ? 3.239 -21.134 -13.076 1.00 93.31 270 ARG A N 1
ATOM 2259 C CA . ARG A 1 270 ? 3.764 -20.557 -14.326 1.00 93.31 270 ARG A CA 1
ATOM 2260 C C . ARG A 1 270 ? 2.646 -20.453 -15.356 1.00 93.31 270 ARG A C 1
ATOM 2262 O O . ARG A 1 270 ? 2.036 -21.460 -15.712 1.00 93.31 270 ARG A O 1
ATOM 2269 N N . GLU A 1 271 ? 2.454 -19.259 -15.891 1.00 93.19 271 GLU A N 1
ATOM 2270 C CA . GLU A 1 271 ? 1.460 -18.986 -16.921 1.00 93.19 271 GLU A CA 1
ATOM 2271 C C . GLU A 1 271 ? 2.028 -19.207 -18.322 1.00 93.19 271 GLU A C 1
ATOM 2273 O O . GLU A 1 271 ? 3.205 -18.957 -18.597 1.00 93.19 271 GLU A O 1
ATOM 2278 N N . THR A 1 272 ? 1.174 -19.666 -19.238 1.00 87.88 272 THR A N 1
ATOM 2279 C CA . THR A 1 272 ? 1.538 -19.816 -20.653 1.00 87.88 272 THR A CA 1
ATOM 2280 C C . THR A 1 272 ? 1.102 -18.574 -21.419 1.00 87.88 272 THR A C 1
ATOM 2282 O O . THR A 1 272 ? -0.010 -18.507 -21.940 1.00 87.88 272 THR A O 1
ATOM 2285 N N . VAL A 1 273 ? 1.994 -17.589 -21.493 1.00 83.81 273 VAL A N 1
ATOM 2286 C CA . VAL A 1 273 ? 1.771 -16.324 -22.203 1.00 83.81 273 VAL A CA 1
ATOM 2287 C C . VAL A 1 273 ? 2.823 -16.176 -23.295 1.00 83.81 273 VAL A C 1
ATOM 2289 O O . VAL A 1 273 ? 3.995 -16.479 -23.081 1.00 83.81 273 VAL A O 1
ATOM 2292 N N . LYS A 1 274 ? 2.409 -15.727 -24.483 1.00 81.00 274 LYS A N 1
ATOM 2293 C CA . LYS A 1 274 ? 3.341 -15.379 -25.560 1.00 81.00 274 LYS A CA 1
ATOM 2294 C C . LYS A 1 274 ? 3.814 -13.948 -25.352 1.00 81.00 274 LYS A C 1
ATOM 2296 O O . LYS A 1 274 ? 3.025 -13.021 -25.498 1.00 81.00 274 LYS A O 1
ATOM 2301 N N . LEU A 1 275 ? 5.080 -13.805 -24.994 1.00 82.31 275 LEU A N 1
ATOM 2302 C CA . LEU A 1 275 ? 5.750 -12.529 -24.802 1.00 82.31 275 LEU A CA 1
ATOM 2303 C C . LEU A 1 275 ? 7.056 -12.578 -25.586 1.00 82.31 275 LEU A C 1
ATOM 2305 O O . LEU A 1 275 ? 7.782 -13.571 -25.502 1.00 82.31 275 LEU A O 1
ATOM 2309 N N . ASP A 1 276 ? 7.331 -11.518 -26.331 1.00 78.50 276 ASP A N 1
ATOM 2310 C CA . ASP A 1 276 ? 8.521 -11.436 -27.177 1.00 78.50 276 ASP A CA 1
ATOM 2311 C C . ASP A 1 276 ? 9.703 -10.787 -26.432 1.00 78.50 276 ASP A C 1
ATOM 2313 O O . ASP A 1 276 ? 10.859 -10.999 -26.794 1.00 78.50 276 ASP A O 1
ATOM 2317 N N . GLU A 1 277 ? 9.436 -10.038 -25.354 1.00 80.06 277 GLU A N 1
ATOM 2318 C CA . GLU A 1 277 ? 10.438 -9.273 -24.607 1.00 80.06 277 GLU A CA 1
ATOM 2319 C C . GLU A 1 277 ? 10.312 -9.441 -23.088 1.00 80.06 277 GLU A C 1
ATOM 2321 O O . GLU A 1 277 ? 9.228 -9.661 -22.543 1.00 80.06 277 GLU A O 1
ATOM 2326 N N . THR A 1 278 ? 11.432 -9.279 -22.379 1.00 78.69 278 THR A N 1
ATOM 2327 C CA . THR A 1 278 ? 11.476 -9.324 -20.915 1.00 78.69 278 THR A CA 1
ATOM 2328 C C . THR A 1 278 ? 10.727 -8.157 -20.284 1.00 78.69 278 THR A C 1
ATOM 2330 O O . THR A 1 278 ? 10.925 -6.989 -20.628 1.00 78.69 278 THR A O 1
ATOM 2333 N N . LEU A 1 279 ? 9.876 -8.475 -19.308 1.00 81.06 279 LEU A N 1
ATOM 2334 C CA . LEU A 1 279 ? 9.089 -7.492 -18.571 1.00 81.06 279 LEU A CA 1
ATOM 2335 C C . LEU A 1 279 ? 9.895 -6.977 -17.379 1.00 81.06 279 LEU A C 1
ATOM 2337 O O . LEU A 1 279 ? 10.240 -7.740 -16.482 1.00 81.06 279 LEU A O 1
ATOM 2341 N N . SER A 1 280 ? 10.178 -5.678 -17.367 1.00 76.69 280 SER A N 1
ATOM 2342 C CA . SER A 1 280 ? 11.015 -5.022 -16.354 1.00 76.69 280 SER A CA 1
ATOM 2343 C C . SER A 1 280 ? 10.217 -4.461 -15.178 1.00 76.69 280 SER A C 1
ATOM 2345 O O . SER A 1 280 ? 10.720 -4.372 -14.063 1.00 76.69 280 SER A O 1
ATOM 2347 N N . ASN A 1 281 ? 8.973 -4.047 -15.418 1.00 83.50 281 ASN A N 1
ATOM 2348 C CA . ASN A 1 281 ? 8.112 -3.432 -14.416 1.00 83.50 281 ASN A CA 1
ATOM 2349 C C . ASN A 1 281 ? 6.643 -3.565 -14.835 1.00 83.50 281 ASN A C 1
ATOM 2351 O O . ASN A 1 281 ? 6.341 -3.843 -15.997 1.00 83.50 281 ASN A O 1
ATOM 2355 N N . GLY A 1 282 ? 5.718 -3.325 -13.914 1.00 88.44 282 GLY A N 1
ATOM 2356 C CA . GLY A 1 282 ? 4.296 -3.320 -14.226 1.00 88.44 282 GLY A CA 1
ATOM 2357 C C . GLY A 1 282 ? 3.416 -3.025 -13.023 1.00 88.44 282 GLY A C 1
ATOM 2358 O O . GLY A 1 282 ? 3.876 -3.020 -11.878 1.00 88.44 282 GLY A O 1
ATOM 2359 N N . ILE A 1 283 ? 2.142 -2.779 -13.306 1.00 91.44 283 ILE A N 1
ATOM 2360 C CA . ILE A 1 283 ? 1.091 -2.559 -12.310 1.00 91.44 283 ILE A CA 1
ATOM 2361 C C . ILE A 1 283 ? -0.227 -3.178 -12.770 1.00 91.44 283 ILE A C 1
ATOM 2363 O O . ILE A 1 283 ? -0.459 -3.371 -13.964 1.00 91.44 283 ILE A O 1
ATOM 2367 N N . TRP A 1 284 ? -1.110 -3.421 -11.808 1.00 92.94 284 TRP A N 1
ATOM 2368 C CA . TRP A 1 284 ? -2.515 -3.690 -12.059 1.00 92.94 284 TRP A CA 1
ATOM 2369 C C . TRP A 1 284 ? -3.320 -2.423 -11.778 1.00 92.94 284 TRP A C 1
ATOM 2371 O O . TRP A 1 284 ? -3.288 -1.905 -10.663 1.00 92.94 284 TRP A O 1
ATOM 2381 N N . PHE A 1 285 ? -4.008 -1.897 -12.786 1.00 90.88 285 PHE A N 1
ATOM 2382 C CA . PHE A 1 285 ? -4.766 -0.651 -12.686 1.00 90.88 285 PHE A CA 1
ATOM 2383 C C . PHE A 1 285 ? -6.049 -0.748 -13.501 1.00 90.88 285 PHE A C 1
ATOM 2385 O O . PHE A 1 285 ? -6.007 -1.157 -14.656 1.00 90.88 285 PHE A O 1
ATOM 2392 N N . ASN A 1 286 ? -7.188 -0.388 -12.900 1.00 86.00 286 ASN A N 1
ATOM 2393 C CA . ASN A 1 286 ? -8.512 -0.463 -13.530 1.00 86.00 286 ASN A CA 1
ATOM 2394 C C . ASN A 1 286 ? -8.783 -1.803 -14.236 1.00 86.00 286 ASN A C 1
ATOM 2396 O O . ASN A 1 286 ? -9.178 -1.845 -15.401 1.00 86.00 286 ASN A O 1
ATOM 2400 N N . ASN A 1 287 ? -8.572 -2.905 -13.505 1.00 86.69 287 ASN A N 1
ATOM 2401 C CA . ASN A 1 287 ? -8.771 -4.278 -13.985 1.00 86.69 287 ASN A CA 1
ATOM 2402 C C . ASN A 1 287 ? -7.948 -4.621 -15.232 1.00 86.69 287 ASN A C 1
ATOM 2404 O O . ASN A 1 287 ? -8.409 -5.344 -16.114 1.00 86.69 287 ASN A O 1
ATOM 2408 N N . ARG A 1 288 ? -6.739 -4.065 -15.319 1.00 90.12 288 ARG A N 1
ATOM 2409 C CA . ARG A 1 288 ? -5.822 -4.270 -16.433 1.00 90.12 288 ARG A CA 1
ATOM 2410 C C . ARG A 1 288 ? -4.395 -4.391 -15.926 1.00 90.12 288 ARG A C 1
ATOM 2412 O O . ARG A 1 288 ? -3.937 -3.565 -15.136 1.00 90.12 288 ARG A O 1
ATOM 2419 N N . LEU A 1 289 ? -3.671 -5.380 -16.437 1.00 91.56 289 LEU A N 1
ATOM 2420 C CA . LEU A 1 289 ? -2.221 -5.431 -16.324 1.00 91.56 289 LEU A CA 1
ATOM 2421 C C . LEU A 1 289 ? -1.629 -4.439 -17.320 1.00 91.56 289 LEU A C 1
ATOM 2423 O O . LEU A 1 289 ? -1.969 -4.480 -18.499 1.00 91.56 289 LEU A O 1
ATOM 2427 N N . ILE A 1 290 ? -0.735 -3.575 -16.851 1.00 89.88 290 ILE A N 1
ATOM 2428 C CA . ILE A 1 290 ? 0.109 -2.723 -17.689 1.00 89.88 290 ILE A CA 1
ATOM 2429 C C . ILE A 1 290 ? 1.551 -3.101 -17.364 1.00 89.88 290 ILE A C 1
ATOM 2431 O O . ILE A 1 290 ? 2.047 -2.777 -16.282 1.00 89.88 290 ILE A O 1
ATOM 2435 N N . ALA A 1 291 ? 2.207 -3.810 -18.277 1.00 88.38 291 ALA A N 1
ATOM 2436 C CA . ALA A 1 291 ? 3.576 -4.286 -18.118 1.00 88.38 291 ALA A CA 1
ATOM 2437 C C . ALA A 1 291 ? 4.505 -3.639 -19.149 1.00 88.38 291 ALA A C 1
ATOM 2439 O O . ALA A 1 291 ? 4.124 -3.394 -20.293 1.00 88.38 291 ALA A O 1
ATOM 2440 N N . LEU A 1 292 ? 5.725 -3.339 -18.720 1.00 83.06 292 LEU A N 1
ATOM 2441 C CA . LEU A 1 292 ? 6.701 -2.542 -19.454 1.00 83.06 292 LEU A CA 1
ATOM 2442 C C . LEU A 1 292 ? 7.916 -3.407 -19.772 1.00 83.06 292 LEU A C 1
ATOM 2444 O O . LEU A 1 292 ? 8.541 -3.943 -18.850 1.00 83.06 292 LEU A O 1
ATOM 2448 N N . SER A 1 293 ? 8.280 -3.526 -21.047 1.00 77.31 293 SER A N 1
ATOM 2449 C CA . SER A 1 293 ? 9.504 -4.229 -21.427 1.00 77.31 293 SER A CA 1
ATOM 2450 C C . SER A 1 293 ? 10.749 -3.367 -21.193 1.00 77.31 293 SER A C 1
ATOM 2452 O O . SER A 1 293 ? 10.702 -2.136 -21.271 1.00 77.31 293 SER A O 1
ATOM 2454 N N . GLY A 1 294 ? 11.860 -4.019 -20.848 1.00 60.72 294 GLY A N 1
ATOM 2455 C CA . GLY A 1 294 ? 13.169 -3.385 -20.666 1.00 60.72 294 GLY A CA 1
ATOM 2456 C C . GLY A 1 294 ? 14.163 -3.891 -21.706 1.00 60.72 294 GLY A C 1
ATOM 2457 O O . GLY A 1 294 ? 14.993 -4.736 -21.392 1.00 60.72 294 GLY A O 1
ATOM 2458 N N . GLY A 1 295 ? 14.054 -3.415 -22.948 1.00 53.62 295 GLY A N 1
ATOM 2459 C CA . GLY A 1 295 ? 14.958 -3.770 -24.046 1.00 53.62 295 GLY A CA 1
ATOM 2460 C C . GLY A 1 295 ? 16.049 -2.725 -24.283 1.00 53.62 295 GLY A C 1
ATOM 2461 O O . GLY A 1 295 ? 15.873 -1.544 -23.992 1.00 53.62 295 GLY A O 1
ATOM 2462 N N . SER A 1 296 ? 17.193 -3.159 -24.820 1.00 48.50 296 SER A N 1
ATOM 2463 C CA . SER A 1 296 ? 18.241 -2.251 -25.294 1.00 48.50 296 SER A CA 1
ATOM 2464 C C . SER A 1 296 ? 17.890 -1.741 -26.693 1.00 48.50 296 SER A C 1
ATOM 2466 O O . SER A 1 296 ? 17.786 -2.538 -27.621 1.00 48.50 296 SER A O 1
ATOM 2468 N N . TYR A 1 297 ? 17.800 -0.416 -26.811 1.00 49.84 297 TYR A N 1
ATOM 2469 C CA . TYR A 1 297 ? 17.690 0.400 -28.028 1.00 49.84 297 TYR A CA 1
ATOM 2470 C C . TYR A 1 297 ? 16.272 0.698 -28.560 1.00 49.84 297 TYR A C 1
ATOM 2472 O O . TYR A 1 297 ? 15.562 -0.157 -29.071 1.00 49.84 297 TYR A O 1
ATOM 2480 N N . ASN A 1 298 ? 15.959 1.999 -28.511 1.00 47.75 298 ASN A N 1
ATOM 2481 C CA . ASN A 1 298 ? 15.018 2.784 -29.322 1.00 47.75 298 ASN A CA 1
ATOM 2482 C C . ASN A 1 298 ? 13.507 2.528 -29.248 1.00 47.75 298 ASN A C 1
ATOM 2484 O O . ASN A 1 298 ? 12.764 3.456 -29.568 1.00 47.75 298 ASN A O 1
ATOM 2488 N N . GLU A 1 299 ? 13.047 1.360 -28.808 1.00 51.47 299 GLU A N 1
ATOM 2489 C CA . GLU A 1 299 ? 11.617 1.032 -28.790 1.00 51.47 299 GLU A CA 1
ATOM 2490 C C . GLU A 1 299 ? 11.175 0.544 -27.415 1.00 51.47 299 GLU A C 1
ATOM 2492 O O . GLU A 1 299 ? 11.782 -0.345 -26.809 1.00 51.47 299 GLU A O 1
ATOM 2497 N N . ARG A 1 300 ? 10.088 1.134 -26.914 1.00 68.06 300 ARG A N 1
ATOM 2498 C CA . ARG A 1 300 ? 9.465 0.720 -25.663 1.00 68.06 300 ARG A CA 1
ATOM 2499 C C . ARG A 1 300 ? 8.197 -0.052 -25.969 1.00 68.06 300 ARG A C 1
ATOM 2501 O O . ARG A 1 300 ? 7.303 0.452 -26.647 1.00 68.06 300 ARG A O 1
ATOM 2508 N N . ILE A 1 301 ? 8.111 -1.259 -25.418 1.00 69.62 301 ILE A N 1
ATOM 2509 C CA . ILE A 1 301 ? 6.960 -2.130 -25.622 1.00 69.62 301 ILE A CA 1
ATOM 2510 C C . ILE A 1 301 ? 6.151 -2.229 -24.340 1.00 69.62 301 ILE A C 1
ATOM 2512 O O . ILE A 1 301 ? 6.676 -2.412 -23.236 1.00 69.62 301 ILE A O 1
ATOM 2516 N N . ILE A 1 302 ? 4.844 -2.075 -24.502 1.00 80.31 302 ILE A N 1
ATOM 2517 C CA . ILE A 1 302 ? 3.868 -2.123 -23.426 1.00 80.31 302 ILE A CA 1
ATOM 2518 C C . ILE A 1 302 ? 2.921 -3.266 -23.714 1.00 80.31 302 ILE A C 1
ATOM 2520 O O . ILE A 1 302 ? 2.287 -3.317 -24.767 1.00 80.31 302 ILE A O 1
ATOM 2524 N N . TYR A 1 303 ? 2.790 -4.154 -22.743 1.00 84.75 303 TYR A N 1
ATOM 2525 C CA . TYR A 1 303 ? 1.757 -5.171 -22.745 1.00 84.75 303 TYR A CA 1
ATOM 2526 C C . TYR A 1 303 ? 0.594 -4.680 -21.894 1.00 84.75 303 TYR A C 1
ATOM 2528 O O . TYR A 1 303 ? 0.790 -4.302 -20.735 1.00 84.75 303 TYR A O 1
ATOM 2536 N N . SER A 1 304 ? -0.610 -4.665 -22.467 1.00 86.88 304 SER A N 1
ATOM 2537 C CA . SER A 1 304 ? -1.818 -4.276 -21.742 1.00 86.88 304 SER A CA 1
ATOM 2538 C C . SER A 1 304 ? -2.983 -5.227 -21.990 1.00 86.88 304 SER A C 1
ATOM 2540 O O . SER A 1 304 ? -3.219 -5.637 -23.126 1.00 86.88 304 SER A O 1
ATOM 2542 N N . GLY A 1 305 ? -3.719 -5.582 -20.938 1.00 86.12 305 GLY A N 1
ATOM 2543 C CA . GLY A 1 305 ? -4.841 -6.518 -21.046 1.00 86.12 305 GLY A CA 1
ATOM 2544 C C . GLY A 1 305 ? -5.572 -6.741 -19.726 1.00 86.12 305 GLY A C 1
ATOM 2545 O O . GLY A 1 305 ? -4.995 -6.563 -18.652 1.00 86.12 305 GLY A O 1
ATOM 2546 N N . SER A 1 306 ? -6.857 -7.077 -19.805 1.00 84.62 306 SER A N 1
ATOM 2547 C CA . SER A 1 306 ? -7.694 -7.425 -18.648 1.00 84.62 306 SER A CA 1
ATOM 2548 C C . SER A 1 306 ? -7.455 -8.843 -18.136 1.00 84.62 306 SER A C 1
ATOM 2550 O O . SER A 1 306 ? -7.825 -9.166 -17.010 1.00 84.62 306 SER A O 1
ATOM 2552 N N . THR A 1 307 ? -6.836 -9.695 -18.946 1.00 86.19 307 THR A N 1
ATOM 2553 C CA . THR A 1 307 ? -6.463 -11.068 -18.613 1.00 86.19 307 THR A CA 1
ATOM 2554 C C . THR A 1 307 ? -5.095 -11.379 -19.210 1.00 86.19 307 THR A C 1
ATOM 2556 O O . THR A 1 307 ? -4.651 -10.757 -20.169 1.00 86.19 307 THR A O 1
ATOM 2559 N N . LEU A 1 308 ? -4.401 -12.389 -18.690 1.00 86.38 308 LEU A N 1
ATOM 2560 C CA . LEU A 1 308 ? -3.102 -12.777 -19.254 1.00 86.38 308 LEU A CA 1
ATOM 2561 C C . LEU A 1 308 ? -3.211 -13.321 -20.690 1.00 86.38 308 LEU A C 1
ATOM 2563 O O . LEU A 1 308 ? -2.254 -13.247 -21.456 1.00 86.38 308 LEU A O 1
ATOM 2567 N N . THR A 1 309 ? -4.384 -13.829 -21.077 1.00 85.38 309 THR A N 1
ATOM 2568 C CA . THR A 1 309 ? -4.657 -14.340 -22.428 1.00 85.38 309 THR A CA 1
ATOM 2569 C C . THR A 1 309 ? -4.998 -13.257 -23.450 1.00 85.38 309 THR A C 1
ATOM 2571 O O . THR A 1 309 ? -4.925 -13.526 -24.647 1.00 85.38 309 THR A O 1
ATOM 2574 N N . ASP A 1 310 ? -5.387 -12.059 -23.002 1.00 87.00 310 ASP A N 1
ATOM 2575 C CA . ASP A 1 310 ? -5.772 -10.936 -23.869 1.00 87.00 310 ASP A CA 1
ATOM 2576 C C . ASP A 1 310 ? -4.712 -9.827 -23.936 1.00 87.00 310 ASP A C 1
ATOM 2578 O O . ASP A 1 310 ? -4.987 -8.747 -24.460 1.00 87.00 310 ASP A O 1
ATOM 2582 N N . LEU A 1 311 ? -3.499 -10.092 -23.435 1.00 87.81 311 LEU A N 1
ATOM 2583 C CA . LEU A 1 311 ? -2.410 -9.124 -23.460 1.00 87.81 311 LEU A CA 1
ATOM 2584 C C . LEU A 1 311 ? -2.099 -8.692 -24.894 1.00 87.81 311 LEU A C 1
ATOM 2586 O O . LEU A 1 311 ? -1.703 -9.482 -25.751 1.00 87.81 311 LEU A O 1
ATOM 2590 N N . THR A 1 312 ? -2.259 -7.396 -25.124 1.00 87.44 312 THR A N 1
ATOM 2591 C CA . THR A 1 312 ? -1.966 -6.727 -26.387 1.00 87.44 312 THR A CA 1
ATOM 2592 C C . THR A 1 312 ? -0.640 -5.995 -26.288 1.00 87.44 312 THR A C 1
ATOM 2594 O O . THR A 1 312 ? -0.382 -5.280 -25.319 1.00 87.44 312 THR A O 1
ATOM 2597 N N . ARG A 1 313 ? 0.209 -6.209 -27.294 1.00 85.75 313 ARG A N 1
ATOM 2598 C CA . ARG A 1 313 ? 1.520 -5.577 -27.429 1.00 85.75 313 ARG A CA 1
ATOM 2599 C C . ARG A 1 313 ? 1.362 -4.235 -28.144 1.00 85.75 313 ARG A C 1
ATOM 2601 O O . ARG A 1 313 ? 0.817 -4.187 -29.245 1.00 85.75 313 ARG A O 1
ATOM 2608 N N . HIS A 1 314 ? 1.853 -3.167 -27.530 1.00 81.81 314 HIS A N 1
ATOM 2609 C CA . HIS A 1 314 ? 1.884 -1.818 -28.086 1.00 81.81 314 HIS A CA 1
ATOM 2610 C C . HIS A 1 314 ? 3.328 -1.330 -28.160 1.00 81.81 314 HIS A C 1
ATOM 2612 O O . HIS A 1 314 ? 4.056 -1.426 -27.175 1.00 81.81 314 HIS A O 1
ATOM 2618 N N . GLU A 1 315 ? 3.719 -0.796 -29.312 1.00 75.06 315 GLU A N 1
ATOM 2619 C CA . GLU A 1 315 ? 5.003 -0.119 -29.499 1.00 75.06 315 GLU A CA 1
ATOM 2620 C C . GLU A 1 315 ? 4.797 1.387 -29.389 1.00 75.06 315 GLU A C 1
ATOM 2622 O O . GLU A 1 315 ? 3.853 1.941 -29.957 1.00 75.06 315 GLU A O 1
ATOM 2627 N N . GLU A 1 316 ? 5.688 2.048 -28.662 1.00 68.19 316 GLU A N 1
ATOM 2628 C CA . GLU A 1 316 ? 5.758 3.501 -28.612 1.00 68.19 316 GLU A CA 1
ATOM 2629 C C . GLU A 1 316 ? 7.136 3.969 -29.091 1.00 68.19 316 GLU A C 1
ATOM 2631 O O . GLU A 1 316 ? 8.169 3.445 -28.665 1.00 68.19 316 GLU A O 1
ATOM 2636 N N . GLU A 1 317 ? 7.142 4.971 -29.976 1.00 54.38 317 GLU A N 1
ATOM 2637 C CA . GLU A 1 317 ? 8.365 5.615 -30.462 1.00 54.38 317 GLU A CA 1
ATOM 2638 C C . GLU A 1 317 ? 9.028 6.404 -29.319 1.00 54.38 317 GLU A C 1
ATOM 2640 O O . GLU A 1 317 ? 8.452 7.357 -28.790 1.00 54.38 317 GLU A O 1
ATOM 2645 N N . GLY A 1 318 ? 10.244 6.012 -28.927 1.00 53.81 318 GLY A N 1
ATOM 2646 C CA . GLY A 1 318 ? 11.013 6.692 -27.884 1.00 53.81 318 GLY A CA 1
ATOM 2647 C C . GLY A 1 318 ? 12.200 5.862 -27.388 1.00 53.81 318 GLY A C 1
ATOM 2648 O O . GLY A 1 318 ? 12.035 4.745 -26.905 1.00 53.81 318 GLY A O 1
ATOM 2649 N N . SER A 1 319 ? 13.413 6.418 -27.473 1.00 41.78 319 SER A N 1
ATOM 2650 C CA . SER A 1 319 ? 14.641 5.757 -27.008 1.00 41.78 319 SER A CA 1
ATOM 2651 C C . SER A 1 319 ? 14.788 5.872 -25.496 1.00 41.78 319 SER A C 1
ATOM 2653 O O . SER A 1 319 ? 15.231 6.904 -25.014 1.00 41.78 319 SER A O 1
ATOM 2655 N N . GLY A 1 320 ? 14.440 4.843 -24.718 1.00 48.41 320 GLY A N 1
ATOM 2656 C CA . GLY A 1 320 ? 14.632 4.913 -23.266 1.00 48.41 320 GLY A CA 1
ATOM 2657 C C . GLY A 1 320 ? 14.604 3.584 -22.524 1.00 48.41 320 GLY A C 1
ATOM 2658 O O . GLY A 1 320 ? 13.579 2.907 -22.472 1.00 48.41 320 GLY A O 1
ATOM 2659 N N . CYS A 1 321 ? 15.717 3.271 -21.855 1.00 41.97 321 CYS A N 1
ATOM 2660 C CA . CYS A 1 321 ? 15.764 2.311 -20.757 1.00 41.97 321 CYS A CA 1
ATOM 2661 C C . CYS A 1 321 ? 15.266 2.981 -19.471 1.00 41.97 321 CYS A C 1
ATOM 2663 O O . CYS A 1 321 ? 15.803 4.005 -19.058 1.00 41.97 321 CYS A O 1
ATOM 2665 N N . GLY A 1 322 ? 14.316 2.346 -18.783 1.00 54.62 322 GLY A N 1
ATOM 2666 C CA . GLY A 1 322 ? 13.943 2.722 -17.421 1.00 54.62 322 GLY A CA 1
ATOM 2667 C C . GLY A 1 322 ? 12.642 3.496 -17.373 1.00 54.62 322 GLY A C 1
ATOM 2668 O O . GLY A 1 322 ? 12.590 4.719 -17.472 1.00 54.62 322 GLY A O 1
ATOM 2669 N N . SER A 1 323 ? 11.562 2.759 -17.164 1.00 63.34 323 SER A N 1
ATOM 2670 C CA . SER A 1 323 ? 10.273 3.375 -16.978 1.00 63.34 323 SER A CA 1
ATOM 2671 C C . SER A 1 323 ? 9.605 2.912 -15.708 1.00 63.34 323 SER A C 1
ATOM 2673 O O . SER A 1 323 ? 9.243 1.753 -15.501 1.00 63.34 323 SER A O 1
ATOM 2675 N N . HIS A 1 324 ? 9.480 3.874 -14.813 1.00 78.75 324 HIS A N 1
ATOM 2676 C CA . HIS A 1 324 ? 8.751 3.689 -13.588 1.00 78.75 324 HIS A CA 1
ATOM 2677 C C . HIS A 1 324 ? 7.278 3.971 -13.848 1.00 78.75 324 HIS A C 1
ATOM 2679 O O . HIS A 1 324 ? 6.911 4.853 -14.627 1.00 78.75 324 HIS A O 1
ATOM 2685 N N . ILE A 1 325 ? 6.441 3.178 -13.204 1.00 85.69 325 ILE A N 1
ATOM 2686 C CA . ILE A 1 325 ? 5.000 3.303 -13.256 1.00 85.69 325 ILE A CA 1
ATOM 2687 C C . ILE A 1 325 ? 4.497 3.300 -11.817 1.00 85.69 325 ILE A C 1
ATOM 2689 O O . ILE A 1 325 ? 5.003 2.554 -10.974 1.00 85.69 325 ILE A O 1
ATOM 2693 N N . TRP A 1 326 ? 3.561 4.189 -11.528 1.00 90.12 326 TRP A N 1
ATOM 2694 C CA . TRP A 1 326 ? 3.045 4.431 -10.189 1.00 90.12 326 TRP A CA 1
ATOM 2695 C C . TRP A 1 326 ? 1.531 4.541 -10.242 1.00 90.12 326 TRP A C 1
ATOM 2697 O O . TRP A 1 326 ? 0.969 5.023 -11.225 1.00 90.12 326 TRP A O 1
ATOM 2707 N N . ILE A 1 327 ? 0.888 4.150 -9.151 1.00 90.00 327 ILE A N 1
ATOM 2708 C CA . ILE A 1 327 ? -0.521 4.435 -8.902 1.00 90.00 327 ILE A CA 1
ATOM 2709 C C . ILE A 1 327 ? -0.572 5.444 -7.761 1.00 90.00 327 ILE A C 1
ATOM 2711 O O . ILE A 1 327 ? 0.184 5.324 -6.796 1.00 90.00 327 ILE A O 1
ATOM 2715 N N . GLY A 1 328 ? -1.445 6.436 -7.882 1.00 88.25 328 GLY A N 1
ATOM 2716 C CA . GLY A 1 328 ? -1.742 7.359 -6.796 1.00 88.25 328 GLY A CA 1
ATOM 2717 C C . GLY A 1 328 ? -3.037 8.107 -7.060 1.00 88.25 328 GLY A C 1
ATOM 2718 O O . GLY A 1 328 ? -3.307 8.464 -8.209 1.00 88.25 328 GLY A O 1
ATOM 2719 N N . MET A 1 329 ? -3.847 8.325 -6.020 1.00 86.44 329 MET A N 1
ATOM 2720 C CA . MET A 1 329 ? -5.098 9.095 -6.111 1.00 86.44 329 MET A CA 1
ATOM 2721 C C . MET A 1 329 ? -6.017 8.619 -7.262 1.00 86.44 329 MET A C 1
ATOM 2723 O O . MET A 1 329 ? -6.546 9.406 -8.049 1.00 86.44 329 MET A O 1
ATOM 2727 N N . GLY A 1 330 ? -6.142 7.296 -7.417 1.00 86.19 330 GLY A N 1
ATOM 2728 C CA . GLY A 1 330 ? -6.978 6.668 -8.449 1.00 86.19 330 GLY A CA 1
ATOM 2729 C C . GLY A 1 330 ? -6.494 6.849 -9.893 1.00 86.19 330 GLY A C 1
ATOM 2730 O O . GLY A 1 330 ? -7.235 6.542 -10.822 1.00 86.19 330 GLY A O 1
ATOM 2731 N N . LYS A 1 331 ? -5.267 7.336 -10.103 1.00 90.88 331 LYS A N 1
ATOM 2732 C CA . LYS A 1 331 ? -4.653 7.534 -11.422 1.00 90.88 331 LYS A CA 1
ATOM 2733 C C . LYS A 1 331 ? -3.401 6.688 -11.564 1.00 90.88 331 LYS A C 1
ATOM 2735 O O . LYS A 1 331 ? -2.779 6.292 -10.576 1.00 90.88 331 LYS A O 1
ATOM 2740 N N . CYS A 1 332 ? -3.002 6.472 -12.810 1.00 90.94 332 CYS A N 1
ATOM 2741 C CA . CYS A 1 332 ? -1.744 5.830 -13.144 1.00 90.94 332 CYS A CA 1
ATOM 2742 C C . CYS A 1 332 ? -0.791 6.838 -13.795 1.00 90.94 332 CYS A C 1
ATOM 2744 O O . CYS A 1 332 ? -1.152 7.542 -14.740 1.00 90.94 332 CYS A O 1
ATOM 2746 N N . PHE A 1 333 ? 0.442 6.878 -13.297 1.00 90.38 333 PHE A N 1
ATOM 2747 C CA . PHE A 1 333 ? 1.511 7.755 -13.757 1.00 90.38 333 PHE A CA 1
ATOM 2748 C C . PHE A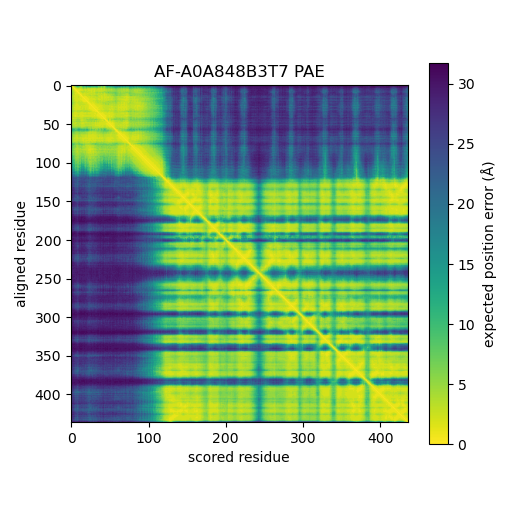 1 333 ? 2.657 6.936 -14.308 1.00 90.38 333 PHE A C 1
ATOM 2750 O O . PHE A 1 333 ? 3.034 5.910 -13.743 1.00 90.38 333 PHE A O 1
ATOM 2757 N N . ARG A 1 334 ? 3.266 7.428 -15.376 1.00 84.94 334 ARG A N 1
ATOM 2758 C CA . ARG A 1 334 ? 4.383 6.768 -16.034 1.00 84.94 334 ARG A CA 1
ATOM 2759 C C . ARG A 1 334 ? 5.502 7.767 -16.248 1.00 84.94 334 ARG A C 1
ATOM 2761 O O . ARG A 1 334 ? 5.316 8.784 -16.914 1.00 84.94 334 ARG A O 1
ATOM 2768 N N . GLY A 1 335 ? 6.657 7.466 -15.674 1.00 76.44 335 GLY A N 1
ATOM 2769 C CA . GLY A 1 335 ? 7.887 8.206 -15.903 1.00 76.44 335 GLY A CA 1
ATOM 2770 C C . GLY A 1 335 ? 8.456 7.862 -17.274 1.00 76.44 335 GLY A C 1
ATOM 2771 O O . GLY A 1 335 ? 8.435 6.699 -17.697 1.00 76.44 335 GLY A O 1
ATOM 2772 N N . HIS A 1 336 ? 8.951 8.884 -17.961 1.00 62.59 336 HIS A N 1
ATOM 2773 C CA . HIS A 1 336 ? 9.762 8.744 -19.160 1.00 62.59 336 HIS A CA 1
ATOM 2774 C C . HIS A 1 336 ? 11.169 9.231 -18.810 1.00 62.59 336 HIS A C 1
ATOM 2776 O O . HIS A 1 336 ? 11.317 10.364 -18.357 1.00 62.59 336 HIS A O 1
ATOM 2782 N N . PHE A 1 337 ? 12.168 8.357 -18.936 1.00 59.66 337 PHE A N 1
ATOM 2783 C CA . PHE A 1 337 ? 13.575 8.692 -18.738 1.00 59.66 337 PHE A CA 1
ATOM 2784 C C . PHE A 1 337 ? 14.358 8.148 -19.919 1.00 59.66 337 PHE A C 1
ATOM 2786 O O . PHE A 1 337 ? 14.404 6.939 -20.138 1.00 59.66 337 PHE A O 1
ATOM 2793 N N . THR A 1 338 ? 14.959 9.039 -20.688 1.00 51.66 338 THR A N 1
ATOM 2794 C CA . THR A 1 338 ? 15.765 8.688 -21.847 1.00 51.66 338 THR A CA 1
ATOM 2795 C C . THR A 1 338 ? 17.186 9.188 -21.677 1.00 51.66 338 THR A C 1
ATOM 2797 O O . THR A 1 338 ? 17.459 10.264 -21.148 1.00 51.66 338 THR A O 1
ATOM 2800 N N . GLY A 1 339 ? 18.137 8.395 -22.153 1.00 47.09 339 GLY A N 1
ATOM 2801 C CA . GLY A 1 339 ? 19.510 8.855 -22.277 1.00 47.09 339 GLY A CA 1
ATOM 2802 C C . GLY A 1 339 ? 19.702 9.838 -23.430 1.00 47.09 339 GLY A C 1
ATOM 2803 O O . GLY A 1 339 ? 20.775 10.405 -23.489 1.00 47.09 339 GLY A O 1
ATOM 2804 N N . GLU A 1 340 ? 18.730 10.011 -24.340 1.00 46.53 340 GLU A N 1
ATOM 2805 C CA . GLU A 1 340 ? 18.962 10.662 -25.644 1.00 46.53 340 GLU A CA 1
ATOM 2806 C C . GLU A 1 340 ? 17.800 11.529 -26.190 1.00 46.53 340 GLU A C 1
ATOM 2808 O O . GLU A 1 340 ? 17.949 12.125 -27.259 1.00 46.53 340 GLU A O 1
ATOM 2813 N N . SER A 1 341 ? 16.654 11.657 -25.501 1.00 46.62 341 SER A N 1
ATOM 2814 C CA . SER A 1 341 ? 15.485 12.416 -25.990 1.00 46.62 341 SER A CA 1
ATOM 2815 C C . SER A 1 341 ? 15.311 13.782 -25.312 1.00 46.62 341 SER A C 1
ATOM 2817 O O . SER A 1 341 ? 15.563 13.970 -24.123 1.00 46.62 341 SER A O 1
ATOM 2819 N N . THR A 1 342 ? 14.876 14.764 -26.105 1.00 45.12 342 THR A N 1
ATOM 2820 C CA . THR A 1 342 ? 14.833 16.189 -25.748 1.00 45.12 342 THR A CA 1
ATOM 2821 C C . THR A 1 342 ? 13.536 16.644 -25.062 1.00 45.12 342 THR A C 1
ATOM 2823 O O . THR A 1 342 ? 13.411 17.836 -24.778 1.00 45.12 342 THR A O 1
ATOM 2826 N N . GLU A 1 343 ? 12.567 15.752 -24.803 1.00 52.94 343 GLU A N 1
ATOM 2827 C CA . GLU A 1 343 ? 11.221 16.114 -24.305 1.00 52.94 343 GLU A CA 1
ATOM 2828 C C . GLU A 1 343 ? 10.599 15.049 -23.368 1.00 52.94 343 GLU A C 1
ATOM 2830 O O . GLU A 1 343 ? 9.462 14.613 -23.544 1.00 52.94 343 GLU A O 1
ATOM 2835 N N . ASP A 1 344 ? 11.331 14.623 -22.336 1.00 62.88 344 ASP A N 1
ATOM 2836 C CA . ASP A 1 344 ? 10.889 13.568 -21.408 1.00 62.88 344 ASP A CA 1
ATOM 2837 C C . ASP A 1 344 ? 9.883 14.036 -20.351 1.00 62.88 344 ASP A C 1
ATOM 2839 O O . ASP A 1 344 ? 10.174 14.185 -19.160 1.00 62.88 344 ASP A O 1
ATOM 2843 N N . CYS A 1 345 ? 8.655 14.261 -20.790 1.00 75.69 345 CYS A N 1
ATOM 2844 C CA . CYS A 1 345 ? 7.530 14.485 -19.901 1.00 75.69 345 CYS A CA 1
ATOM 2845 C C . CYS A 1 345 ? 6.966 13.162 -19.361 1.00 75.69 345 CYS A C 1
ATOM 2847 O O . CYS A 1 345 ? 6.881 12.158 -20.068 1.00 75.69 345 CYS A O 1
ATOM 2849 N N . ALA A 1 346 ? 6.513 13.166 -18.107 1.00 84.69 346 ALA A N 1
ATOM 2850 C CA . ALA A 1 346 ? 5.733 12.058 -17.568 1.00 84.69 346 ALA A CA 1
ATOM 2851 C C . ALA A 1 346 ? 4.341 12.007 -18.215 1.00 84.69 346 ALA A C 1
ATOM 2853 O O . ALA A 1 346 ? 3.846 12.996 -18.758 1.00 84.69 346 ALA A O 1
ATOM 2854 N N . LEU A 1 347 ? 3.688 10.853 -18.132 1.00 87.00 347 LEU A N 1
ATOM 2855 C CA . LEU A 1 347 ? 2.338 10.637 -18.643 1.00 87.00 347 LEU A CA 1
ATOM 2856 C C . LEU A 1 347 ? 1.404 10.248 -17.503 1.00 87.00 347 LEU A C 1
ATOM 2858 O O . LEU A 1 347 ? 1.816 9.575 -16.557 1.00 87.00 347 LEU A O 1
ATOM 2862 N N . VAL A 1 348 ? 0.141 10.644 -17.616 1.00 90.44 348 VAL A N 1
ATOM 2863 C CA . VAL A 1 348 ? -0.925 10.280 -16.679 1.00 90.44 348 VAL A CA 1
ATOM 2864 C C . VAL A 1 348 ? -2.112 9.696 -17.430 1.00 90.44 348 VAL A C 1
ATOM 2866 O O . VAL A 1 348 ? -2.443 10.141 -18.530 1.00 90.44 348 VAL A O 1
ATOM 2869 N N . THR A 1 349 ? -2.768 8.711 -16.834 1.00 88.81 349 THR A N 1
ATOM 2870 C CA . THR A 1 349 ? -4.018 8.146 -17.336 1.00 88.81 349 THR A CA 1
ATOM 2871 C C . THR A 1 349 ? -5.008 7.935 -16.199 1.00 88.81 349 THR A C 1
ATOM 2873 O O . THR A 1 349 ? -4.637 7.595 -15.072 1.00 88.81 349 THR A O 1
ATOM 2876 N N . ASP A 1 350 ? -6.277 8.166 -16.519 1.00 86.31 350 ASP A N 1
ATOM 2877 C CA . ASP A 1 350 ? -7.417 7.932 -15.637 1.00 86.31 350 ASP A CA 1
ATOM 2878 C C . ASP A 1 350 ? -7.954 6.495 -15.780 1.00 86.31 350 ASP A C 1
ATOM 2880 O O . ASP A 1 350 ? -8.601 5.986 -14.871 1.00 86.31 350 ASP A O 1
ATOM 2884 N N . ASP A 1 351 ? -7.685 5.832 -16.913 1.00 81.50 351 ASP A N 1
ATOM 2885 C CA . ASP A 1 351 ? -8.304 4.557 -17.300 1.00 81.50 351 ASP A CA 1
ATOM 2886 C C . ASP A 1 351 ? -7.309 3.447 -17.688 1.00 81.50 351 ASP A C 1
ATOM 2888 O O . ASP A 1 351 ? -7.710 2.294 -17.822 1.00 81.50 351 ASP A O 1
ATOM 2892 N N . GLY A 1 352 ? -6.018 3.762 -17.830 1.00 81.69 352 GLY A N 1
ATOM 2893 C CA . GLY A 1 352 ? -4.986 2.807 -18.246 1.00 81.69 352 GLY A CA 1
ATOM 2894 C C . GLY A 1 352 ? -4.831 2.675 -19.763 1.00 81.69 352 GLY A C 1
ATOM 2895 O O . GLY A 1 352 ? -3.987 1.906 -20.219 1.00 81.69 352 GLY A O 1
ATOM 2896 N N . ILE A 1 353 ? -5.630 3.409 -20.543 1.00 80.56 353 ILE A N 1
ATOM 2897 C CA . ILE A 1 353 ? -5.706 3.318 -22.007 1.00 80.56 353 ILE A CA 1
ATOM 2898 C C . ILE A 1 353 ? -5.344 4.666 -22.632 1.00 80.56 353 ILE A C 1
ATOM 2900 O O . ILE A 1 353 ? -4.474 4.738 -23.499 1.00 80.56 353 ILE A O 1
ATOM 2904 N N . HIS A 1 354 ? -5.985 5.746 -22.188 1.00 83.50 354 HIS A N 1
ATOM 2905 C CA . HIS A 1 354 ? -5.786 7.084 -22.730 1.00 83.50 354 HIS A CA 1
ATOM 2906 C C . HIS A 1 354 ? -4.774 7.847 -21.877 1.00 83.50 354 HIS A C 1
ATOM 2908 O O . HIS A 1 354 ? -5.060 8.247 -20.744 1.00 83.50 354 HIS A O 1
ATOM 2914 N N . TRP A 1 355 ? -3.584 8.058 -22.432 1.00 85.56 355 TRP A N 1
ATOM 2915 C CA . TRP A 1 355 ? -2.479 8.731 -21.756 1.00 85.56 355 TRP A CA 1
ATOM 2916 C C . TRP A 1 355 ? -2.392 10.207 -22.153 1.00 85.56 355 TRP A C 1
ATOM 2918 O O . TRP A 1 355 ? -2.530 10.564 -23.322 1.00 85.56 355 TRP A O 1
ATOM 2928 N N . LYS A 1 356 ? -2.154 11.073 -21.166 1.00 86.88 356 LYS A N 1
ATOM 2929 C CA . LYS A 1 356 ? -1.977 12.522 -21.323 1.00 86.88 356 LYS A CA 1
ATOM 2930 C C . LYS A 1 356 ? -0.572 12.916 -20.883 1.00 86.88 356 LYS A C 1
ATOM 2932 O O . LYS A 1 356 ? -0.148 12.555 -19.785 1.00 86.88 356 LYS A O 1
ATOM 2937 N N . THR A 1 357 ? 0.130 13.681 -21.711 1.00 85.38 357 THR A N 1
ATOM 2938 C CA . THR A 1 357 ? 1.476 14.187 -21.406 1.00 85.38 357 THR A CA 1
ATOM 2939 C C . THR A 1 357 ? 1.417 15.304 -20.368 1.00 85.38 357 THR A C 1
ATOM 2941 O O . THR A 1 357 ? 0.627 16.243 -20.486 1.00 85.38 357 THR A O 1
ATOM 2944 N N . LEU A 1 358 ? 2.257 15.208 -19.341 1.00 85.94 358 LEU A N 1
ATOM 2945 C CA . LEU A 1 358 ? 2.437 16.232 -18.316 1.00 85.94 358 LEU A CA 1
ATOM 2946 C C . LEU A 1 358 ? 3.467 17.276 -18.758 1.00 85.94 358 LEU A C 1
ATOM 2948 O O . LEU A 1 358 ? 4.180 17.104 -19.734 1.00 85.94 358 LEU A O 1
ATOM 2952 N N . LYS A 1 359 ? 3.558 18.390 -18.028 1.00 86.00 359 LYS A N 1
ATOM 2953 C CA . LYS A 1 359 ? 4.578 19.432 -18.276 1.00 86.00 359 LYS A CA 1
ATOM 2954 C C . LYS A 1 359 ? 5.944 19.109 -17.660 1.00 86.00 359 LYS A C 1
ATOM 2956 O O . LYS A 1 359 ? 6.906 19.837 -17.886 1.00 86.00 359 LYS A O 1
ATOM 2961 N N . TYR A 1 360 ? 5.994 18.085 -16.815 1.00 85.56 360 TYR A N 1
ATOM 2962 C CA . TYR A 1 360 ? 7.132 17.743 -15.974 1.00 85.56 360 TYR A CA 1
ATOM 2963 C C . TYR A 1 360 ? 7.416 16.255 -16.099 1.00 85.56 360 TYR A C 1
ATOM 2965 O O . TYR A 1 360 ? 6.498 15.466 -16.339 1.00 85.56 360 TYR A O 1
ATOM 2973 N N . GLY A 1 361 ? 8.666 15.871 -15.881 1.00 84.62 361 GLY A N 1
ATOM 2974 C CA . GLY A 1 361 ? 8.993 14.485 -15.593 1.00 84.62 361 GLY A CA 1
ATOM 2975 C C . GLY A 1 361 ? 8.848 14.186 -14.098 1.00 84.62 361 GLY A C 1
ATOM 2976 O O . GLY A 1 361 ? 8.919 15.089 -13.260 1.00 84.62 361 GLY A O 1
ATOM 2977 N N . ILE A 1 362 ? 8.618 12.914 -13.767 1.00 86.25 362 ILE A N 1
ATOM 2978 C CA . ILE A 1 362 ? 8.369 12.433 -12.401 1.00 86.25 362 ILE A CA 1
ATOM 2979 C C . ILE A 1 362 ? 9.370 11.333 -12.082 1.00 86.25 362 ILE A C 1
ATOM 2981 O O . ILE A 1 362 ? 9.443 10.358 -12.822 1.00 86.25 362 ILE A O 1
ATOM 2985 N N . THR A 1 363 ? 10.091 11.466 -10.967 1.00 84.56 363 THR A N 1
ATOM 2986 C CA . THR A 1 363 ? 11.061 10.457 -10.486 1.00 84.56 363 THR A CA 1
ATOM 2987 C C . THR A 1 363 ? 10.553 9.629 -9.316 1.00 84.56 363 THR A C 1
ATOM 2989 O O . THR A 1 363 ? 11.000 8.500 -9.129 1.00 84.56 363 THR A O 1
ATOM 2992 N N . GLN A 1 364 ? 9.640 10.177 -8.518 1.00 89.19 364 GLN A N 1
ATOM 2993 C CA . GLN A 1 364 ? 9.073 9.530 -7.338 1.00 89.19 364 GLN A CA 1
ATOM 2994 C C . GLN A 1 364 ? 7.669 10.073 -7.096 1.00 89.19 364 GLN A C 1
ATOM 2996 O O . GLN A 1 364 ? 7.421 11.253 -7.354 1.00 89.19 364 GLN A O 1
ATOM 3001 N N . ILE A 1 365 ? 6.789 9.227 -6.563 1.00 92.69 365 ILE A N 1
ATOM 3002 C CA . ILE A 1 365 ? 5.451 9.598 -6.101 1.00 92.69 365 ILE A CA 1
ATOM 3003 C C . ILE A 1 365 ? 5.244 9.025 -4.699 1.00 92.69 365 ILE A C 1
ATOM 3005 O O . ILE A 1 365 ? 5.592 7.872 -4.445 1.00 92.69 365 ILE A O 1
ATOM 3009 N N . ALA A 1 366 ? 4.649 9.822 -3.818 1.00 94.38 366 ALA A N 1
ATOM 3010 C CA . ALA A 1 366 ? 4.018 9.370 -2.589 1.00 94.38 366 ALA A CA 1
ATOM 3011 C C . ALA A 1 366 ? 2.516 9.676 -2.668 1.00 94.38 366 ALA A C 1
ATOM 3013 O O . ALA A 1 366 ? 2.120 10.816 -2.929 1.00 94.38 366 ALA A O 1
ATOM 3014 N N . ASP A 1 367 ? 1.695 8.648 -2.468 1.00 92.44 367 ASP A N 1
ATOM 3015 C CA . ASP A 1 367 ? 0.240 8.764 -2.476 1.00 92.44 367 ASP A CA 1
ATOM 3016 C C . ASP A 1 367 ? -0.267 9.104 -1.071 1.00 92.44 367 ASP A C 1
ATOM 3018 O O . ASP A 1 367 ? -0.041 8.352 -0.122 1.00 92.44 367 ASP A O 1
ATOM 3022 N N . ALA A 1 368 ? -0.943 10.245 -0.942 1.00 91.31 368 ALA A N 1
ATOM 3023 C CA . ALA A 1 368 ? -1.624 10.664 0.279 1.00 91.31 368 ALA A CA 1
ATOM 3024 C C . ALA A 1 368 ? -3.144 10.453 0.190 1.00 91.31 368 ALA A C 1
ATOM 3026 O O . ALA A 1 368 ? -3.898 11.037 0.972 1.00 91.31 368 ALA A O 1
ATOM 3027 N N . ASN A 1 369 ? -3.600 9.622 -0.756 1.00 84.38 369 ASN A N 1
ATOM 3028 C CA . ASN A 1 369 ? -4.988 9.285 -1.074 1.00 84.38 369 ASN A CA 1
ATOM 3029 C C . ASN A 1 369 ? -5.799 10.465 -1.644 1.00 84.38 369 ASN A C 1
ATOM 3031 O O . ASN A 1 369 ? -6.339 10.372 -2.742 1.00 84.38 369 ASN A O 1
ATOM 3035 N N . ARG A 1 370 ? -5.861 11.597 -0.929 1.00 85.19 370 ARG A N 1
ATOM 3036 C CA . ARG A 1 370 ? -6.579 12.820 -1.351 1.00 85.19 370 ARG A CA 1
ATOM 3037 C C . ARG A 1 370 ? -5.748 13.744 -2.241 1.00 85.19 370 ARG A C 1
ATOM 3039 O O . ARG A 1 370 ? -6.296 14.604 -2.917 1.00 85.19 370 ARG A O 1
ATOM 3046 N N . PHE A 1 371 ? -4.432 13.595 -2.200 1.00 92.31 371 PHE A N 1
ATOM 3047 C CA . PHE A 1 371 ? -3.478 14.327 -3.019 1.00 92.31 371 PHE A CA 1
ATOM 3048 C C . PHE A 1 371 ? -2.250 13.454 -3.241 1.00 92.31 371 PHE A C 1
ATOM 3050 O O . PHE A 1 371 ? -2.051 12.443 -2.565 1.00 92.31 371 PHE A O 1
ATOM 3057 N N . ILE A 1 372 ? -1.398 13.864 -4.167 1.00 94.94 372 ILE A N 1
ATOM 3058 C CA . ILE A 1 372 ? -0.123 13.200 -4.416 1.00 94.94 372 ILE A CA 1
ATOM 3059 C C . ILE A 1 372 ? 1.027 14.172 -4.232 1.00 94.94 372 ILE A C 1
ATOM 3061 O O . ILE A 1 372 ? 0.918 15.367 -4.524 1.00 94.94 372 ILE A O 1
ATOM 3065 N N . ILE A 1 373 ? 2.145 13.633 -3.763 1.00 96.25 373 ILE A N 1
ATOM 3066 C CA . ILE A 1 373 ? 3.419 14.332 -3.691 1.00 96.25 373 ILE A CA 1
ATOM 3067 C C . ILE A 1 373 ? 4.338 13.695 -4.718 1.00 96.25 373 ILE A C 1
ATOM 3069 O O . ILE A 1 373 ? 4.503 12.478 -4.722 1.00 96.25 373 ILE A O 1
ATOM 3073 N N . ALA A 1 374 ? 4.947 14.497 -5.581 1.00 94.62 374 ALA A N 1
ATOM 3074 C CA . ALA A 1 374 ? 5.881 14.002 -6.578 1.00 94.62 374 ALA A CA 1
ATOM 3075 C C . ALA A 1 374 ? 7.181 14.796 -6.570 1.00 94.62 374 ALA A C 1
ATOM 3077 O O . ALA A 1 374 ? 7.196 16.003 -6.318 1.00 94.62 374 ALA A O 1
ATOM 3078 N N . HIS A 1 375 ? 8.273 14.106 -6.879 1.00 92.12 375 HIS A N 1
ATOM 3079 C CA . HIS A 1 375 ? 9.551 14.741 -7.163 1.00 92.12 375 HIS A CA 1
ATOM 3080 C C . HIS A 1 375 ? 9.653 15.031 -8.659 1.00 92.12 375 HIS A C 1
ATOM 3082 O O . HIS A 1 375 ? 9.687 14.096 -9.474 1.00 92.12 375 HIS A O 1
ATOM 3088 N N . LEU A 1 376 ? 9.649 16.319 -9.006 1.00 90.56 376 LEU A N 1
ATOM 3089 C CA . LEU A 1 376 ? 9.500 16.785 -10.379 1.00 90.56 376 LEU A CA 1
ATOM 3090 C C . LEU A 1 376 ? 10.798 17.371 -10.931 1.00 90.56 376 LEU A C 1
ATOM 3092 O O . LEU A 1 376 ? 11.557 18.027 -10.221 1.00 90.56 376 LEU A O 1
ATOM 3096 N N . PHE A 1 377 ? 10.982 17.237 -12.240 1.00 85.00 377 PHE A N 1
ATOM 3097 C CA . PHE A 1 377 ? 12.005 17.959 -12.991 1.00 85.00 377 PHE A CA 1
ATOM 3098 C C . PHE A 1 377 ? 11.399 18.599 -14.240 1.00 85.00 377 PHE A C 1
ATOM 3100 O O . PHE A 1 377 ? 10.392 18.134 -14.786 1.00 85.00 377 PHE A O 1
ATOM 3107 N N . LYS A 1 378 ? 12.010 19.691 -14.699 1.00 83.06 378 LYS A N 1
ATOM 3108 C CA . LYS A 1 378 ? 11.692 20.298 -15.994 1.00 83.06 378 LYS A CA 1
ATOM 3109 C C . LYS A 1 378 ? 12.577 19.672 -17.069 1.00 83.06 378 LYS A C 1
ATOM 3111 O O . LYS A 1 378 ? 13.798 19.833 -16.968 1.00 83.06 378 LYS A O 1
ATOM 3116 N N . PRO A 1 379 ? 11.997 19.021 -18.092 1.00 72.44 379 PRO A N 1
ATOM 3117 C CA . PRO A 1 379 ? 12.765 18.550 -19.237 1.00 72.44 379 PRO A CA 1
ATOM 3118 C C . PRO A 1 379 ? 13.496 19.728 -19.889 1.00 72.44 379 PRO A C 1
ATOM 3120 O O . PRO A 1 379 ? 12.929 20.816 -20.033 1.00 72.44 379 PRO A O 1
ATOM 3123 N N . GLN A 1 380 ? 14.763 19.537 -20.243 1.00 65.56 380 GLN A N 1
ATOM 3124 C CA . GLN A 1 380 ? 15.519 20.485 -21.060 1.00 65.56 380 GLN A CA 1
ATOM 3125 C C . GLN A 1 380 ? 15.732 19.884 -22.448 1.00 65.56 380 GLN A C 1
ATOM 3127 O O . GLN A 1 380 ? 15.859 18.675 -22.588 1.00 65.56 380 GLN A O 1
ATOM 3132 N N . THR A 1 381 ? 15.843 20.733 -23.468 1.00 56.75 381 THR A N 1
ATOM 3133 C CA . THR A 1 381 ? 16.032 20.349 -24.879 1.00 56.75 381 THR A CA 1
ATOM 3134 C C . THR A 1 381 ? 17.430 19.794 -25.201 1.00 56.75 381 THR A C 1
ATOM 3136 O O . THR A 1 381 ? 17.893 19.891 -26.338 1.00 56.75 381 THR A O 1
ATOM 3139 N N . ARG A 1 382 ? 18.153 19.252 -24.214 1.00 50.16 382 ARG A N 1
ATOM 3140 C CA . ARG A 1 382 ? 19.499 18.693 -24.391 1.00 50.16 382 ARG A CA 1
ATOM 3141 C C . ARG A 1 382 ? 19.481 17.175 -24.304 1.00 50.16 382 ARG A C 1
ATOM 3143 O O . ARG A 1 382 ? 18.576 16.588 -23.736 1.00 50.16 382 ARG A O 1
ATOM 3150 N N . ALA A 1 383 ? 20.509 16.584 -24.903 1.00 50.16 383 ALA A N 1
ATOM 3151 C CA . ALA A 1 383 ? 20.611 15.181 -25.272 1.00 50.16 383 ALA A CA 1
ATOM 3152 C C . ALA A 1 383 ? 20.574 14.159 -24.121 1.00 50.16 383 ALA A C 1
ATOM 3154 O O . ALA A 1 383 ? 20.782 13.003 -24.418 1.00 50.16 383 ALA A O 1
ATOM 3155 N N . TYR A 1 384 ? 20.349 14.524 -22.853 1.00 51.66 384 TYR A N 1
ATOM 3156 C CA . TYR A 1 384 ? 20.302 13.569 -21.737 1.00 51.66 384 TYR A CA 1
ATOM 3157 C C . TYR A 1 384 ? 19.218 13.972 -20.723 1.00 51.66 384 TYR A C 1
ATOM 3159 O O . TYR A 1 384 ? 19.229 15.104 -20.235 1.00 51.66 384 TYR A O 1
ATOM 3167 N N . ALA A 1 385 ? 18.325 13.054 -20.321 1.00 48.56 385 ALA A N 1
ATOM 3168 C CA . ALA A 1 385 ? 17.256 13.343 -19.348 1.00 48.56 385 ALA A CA 1
ATOM 3169 C C . ALA A 1 385 ? 17.758 13.811 -17.970 1.00 48.56 385 ALA A C 1
ATOM 3171 O O . ALA A 1 385 ? 17.020 14.457 -17.226 1.00 48.56 385 ALA A O 1
ATOM 3172 N N . HIS A 1 386 ? 19.016 13.521 -17.627 1.00 51.09 386 HIS A N 1
ATOM 3173 C CA . HIS A 1 386 ? 19.644 13.959 -16.377 1.00 51.09 386 HIS A CA 1
ATOM 3174 C C . HIS A 1 386 ? 20.042 15.446 -16.368 1.00 51.09 386 HIS A C 1
ATOM 3176 O O . HIS A 1 386 ? 20.349 15.974 -15.302 1.00 51.09 386 HIS A O 1
ATOM 3182 N N . ASP A 1 387 ? 19.985 16.130 -17.517 1.00 52.72 387 ASP A N 1
ATOM 3183 C CA . ASP A 1 387 ? 20.246 17.572 -17.629 1.00 52.72 387 ASP A CA 1
ATOM 3184 C C . ASP A 1 387 ? 18.992 18.424 -17.339 1.00 52.72 387 ASP A C 1
ATOM 3186 O O . ASP A 1 387 ? 19.046 19.658 -17.363 1.00 52.72 387 ASP A O 1
ATOM 3190 N N . GLY A 1 388 ? 17.845 17.788 -17.067 1.00 63.38 388 GLY A N 1
ATOM 3191 C CA . GLY A 1 388 ? 16.628 18.460 -16.621 1.00 63.38 388 GLY A CA 1
ATOM 3192 C C . GLY A 1 388 ? 16.862 19.298 -15.359 1.00 63.38 388 GLY A C 1
ATOM 3193 O O . GLY A 1 388 ? 17.627 18.922 -14.473 1.00 63.38 388 GLY A O 1
ATOM 3194 N N . ALA A 1 389 ? 16.198 20.453 -15.249 1.00 78.38 389 ALA A N 1
ATOM 3195 C CA . ALA A 1 389 ? 16.281 21.235 -14.015 1.00 78.38 389 ALA A CA 1
ATOM 3196 C C . ALA A 1 389 ? 15.420 20.559 -12.942 1.00 78.38 389 ALA A C 1
ATOM 3198 O O . ALA A 1 389 ? 14.190 20.585 -13.044 1.00 78.38 389 ALA A O 1
ATOM 3199 N N . ASP A 1 390 ? 16.061 19.966 -11.936 1.00 84.31 390 ASP A N 1
ATOM 3200 C CA . ASP A 1 390 ? 15.392 19.504 -10.721 1.00 84.31 390 ASP A CA 1
ATOM 3201 C C . ASP A 1 390 ? 14.659 20.688 -10.069 1.00 84.31 390 ASP A C 1
ATOM 3203 O O . ASP A 1 390 ? 15.243 21.752 -9.832 1.00 84.31 390 ASP A O 1
ATOM 3207 N N . ILE A 1 391 ? 13.351 20.537 -9.853 1.00 89.75 391 ILE A N 1
ATOM 3208 C CA . ILE A 1 391 ? 12.515 21.575 -9.241 1.00 89.75 391 ILE A CA 1
ATOM 3209 C C . ILE A 1 391 ? 12.022 21.189 -7.841 1.00 89.75 391 ILE A C 1
ATOM 3211 O O . ILE A 1 391 ? 11.358 22.016 -7.200 1.00 89.75 391 ILE A O 1
ATOM 3215 N N . GLY A 1 392 ? 12.391 20.006 -7.345 1.00 91.94 392 GLY A N 1
ATOM 3216 C CA . GLY A 1 392 ? 12.052 19.497 -6.023 1.00 91.94 392 GLY A CA 1
ATOM 3217 C C . GLY A 1 392 ? 10.628 18.949 -5.908 1.00 91.94 392 GLY A C 1
ATOM 3218 O O . GLY A 1 392 ? 9.940 18.645 -6.892 1.00 91.94 392 GLY A O 1
ATOM 3219 N N . PHE A 1 393 ? 10.161 18.824 -4.667 1.00 96.06 393 PHE A N 1
ATOM 3220 C CA . PHE A 1 393 ? 8.865 18.221 -4.355 1.00 96.06 393 PHE A CA 1
ATOM 3221 C C . PHE A 1 393 ? 7.688 19.152 -4.647 1.00 96.06 393 PHE A C 1
ATOM 3223 O O . PHE A 1 393 ? 7.715 20.348 -4.349 1.00 96.06 393 PHE A O 1
ATOM 3230 N N . HIS A 1 394 ? 6.628 18.586 -5.216 1.00 95.75 394 HIS A N 1
ATOM 3231 C CA . HIS A 1 394 ? 5.389 19.279 -5.546 1.00 95.75 394 HIS A CA 1
ATOM 3232 C C . HIS A 1 394 ? 4.171 18.457 -5.126 1.00 95.75 394 HIS A C 1
ATOM 3234 O O . HIS A 1 394 ? 4.227 17.232 -5.061 1.00 95.75 394 HIS A O 1
ATOM 3240 N N . LEU A 1 395 ? 3.069 19.154 -4.872 1.00 95.38 395 LEU A N 1
ATOM 3241 C CA . LEU A 1 395 ? 1.768 18.616 -4.493 1.00 95.38 395 LEU A CA 1
ATOM 3242 C C . LEU A 1 395 ? 0.783 18.767 -5.651 1.00 95.38 395 LEU A C 1
ATOM 3244 O O . LEU A 1 395 ? 0.816 19.786 -6.346 1.00 95.38 395 LEU A O 1
ATOM 3248 N N . SER A 1 396 ? -0.123 17.809 -5.812 1.00 94.44 396 SER A N 1
ATOM 3249 C CA . SER A 1 396 ? -1.237 17.911 -6.755 1.00 94.44 396 SER A CA 1
ATOM 3250 C C . SER A 1 396 ? -2.501 17.237 -6.223 1.00 94.44 396 SER A C 1
ATOM 3252 O O . SER A 1 396 ? -2.421 16.191 -5.584 1.00 94.44 396 SER A O 1
ATOM 3254 N N . LEU A 1 397 ? -3.656 17.837 -6.525 1.00 92.00 397 LEU A N 1
ATOM 3255 C CA . LEU A 1 397 ? -4.997 17.298 -6.254 1.00 92.00 397 LEU A CA 1
ATOM 3256 C C . LEU A 1 397 ? -5.617 16.582 -7.464 1.00 92.00 397 LEU A C 1
ATOM 3258 O O . LEU A 1 397 ? -6.669 15.965 -7.350 1.00 92.00 397 LEU A O 1
ATOM 3262 N N . ASP A 1 398 ? -5.011 16.701 -8.645 1.00 89.19 398 ASP A N 1
ATOM 3263 C CA . ASP A 1 398 ? -5.554 16.159 -9.898 1.00 89.19 398 ASP A CA 1
ATOM 3264 C C . ASP A 1 398 ? -4.515 15.386 -10.731 1.00 89.19 398 ASP A C 1
ATOM 3266 O O . ASP A 1 398 ? -4.853 14.783 -11.752 1.00 89.19 398 ASP A O 1
ATOM 3270 N N . GLY A 1 399 ? -3.258 15.372 -10.283 1.00 89.56 399 GLY A N 1
ATOM 3271 C CA . GLY A 1 399 ? -2.115 14.768 -10.959 1.00 89.56 399 GLY A CA 1
ATOM 3272 C C . GLY A 1 399 ? -1.583 15.560 -12.153 1.00 89.56 399 GLY A C 1
ATOM 3273 O O . GLY A 1 399 ? -0.694 15.078 -12.854 1.00 89.56 399 GLY A O 1
ATOM 3274 N N . ILE A 1 400 ? -2.110 16.757 -12.408 1.00 89.44 400 ILE A N 1
ATOM 3275 C CA . ILE A 1 400 ? -1.823 17.564 -13.602 1.00 89.44 400 ILE A CA 1
ATOM 3276 C C . ILE A 1 400 ? -1.322 18.954 -13.208 1.00 89.44 400 ILE A C 1
ATOM 3278 O O . ILE A 1 400 ? -0.336 19.442 -13.766 1.00 89.44 400 ILE A O 1
ATOM 3282 N N . ASN A 1 401 ? -1.991 19.591 -12.251 1.00 90.88 401 ASN A N 1
ATOM 3283 C CA . ASN A 1 401 ? -1.656 20.899 -11.716 1.00 90.88 401 ASN A CA 1
ATOM 3284 C C . ASN A 1 401 ? -0.850 20.732 -10.430 1.00 90.88 401 ASN A C 1
ATOM 3286 O O . ASN A 1 401 ? -1.298 20.102 -9.472 1.00 90.88 401 ASN A O 1
ATOM 3290 N N . TRP A 1 402 ? 0.351 21.305 -10.422 1.00 92.94 402 TRP A N 1
ATOM 3291 C CA . TRP A 1 402 ? 1.350 21.072 -9.386 1.00 92.94 402 TRP A CA 1
ATOM 3292 C C . TRP A 1 402 ? 1.706 22.369 -8.665 1.00 92.94 402 TRP A C 1
ATOM 3294 O O . TRP A 1 402 ? 2.044 23.369 -9.302 1.00 92.94 402 TRP A O 1
ATOM 3304 N N . ARG A 1 403 ? 1.692 22.337 -7.330 1.00 94.56 403 ARG A N 1
ATOM 3305 C CA . ARG A 1 403 ? 2.167 23.420 -6.459 1.00 94.56 403 ARG A CA 1
ATOM 3306 C C . ARG A 1 403 ? 3.444 22.984 -5.758 1.00 94.56 403 ARG A C 1
ATOM 3308 O O . ARG A 1 403 ? 3.493 21.892 -5.201 1.00 94.56 403 ARG A O 1
ATOM 3315 N N . LYS A 1 404 ? 4.470 23.835 -5.749 1.00 94.81 404 LYS A N 1
ATOM 3316 C CA . LYS A 1 404 ? 5.727 23.532 -5.055 1.00 94.81 404 LYS A CA 1
ATOM 3317 C C . LYS A 1 404 ? 5.489 23.316 -3.559 1.00 94.81 404 LYS A C 1
ATOM 3319 O O . LYS A 1 404 ? 4.802 24.114 -2.923 1.00 94.81 404 LYS A O 1
ATOM 3324 N N . LEU A 1 405 ? 6.070 22.253 -3.008 1.00 94.88 405 LEU A N 1
ATOM 3325 C CA . LEU A 1 405 ? 6.040 21.960 -1.582 1.00 94.88 405 LEU A CA 1
ATOM 3326 C C . LEU A 1 405 ? 7.149 22.741 -0.871 1.00 94.88 405 LEU A C 1
ATOM 3328 O O . LEU A 1 405 ? 8.335 22.591 -1.179 1.00 94.88 405 LEU A O 1
ATOM 3332 N N . ASN A 1 406 ? 6.771 23.541 0.122 1.00 92.81 406 ASN A N 1
ATOM 3333 C CA . ASN A 1 406 ? 7.728 24.231 0.981 1.00 92.81 406 ASN A CA 1
ATOM 3334 C C . ASN A 1 406 ? 8.220 23.295 2.098 1.00 92.81 406 ASN A C 1
ATOM 3336 O O . ASN A 1 406 ? 7.767 23.374 3.239 1.00 92.81 406 ASN A O 1
ATOM 3340 N N . ALA A 1 407 ? 9.093 22.359 1.731 1.00 94.38 407 ALA A N 1
ATOM 3341 C CA . ALA A 1 407 ? 9.746 21.425 2.641 1.00 94.38 407 ALA A CA 1
ATOM 3342 C C . ALA A 1 407 ? 11.186 21.870 2.965 1.00 94.38 407 ALA A C 1
ATOM 3344 O O . ALA A 1 407 ? 11.851 22.426 2.082 1.00 94.38 407 ALA A O 1
ATOM 3345 N N . PRO A 1 408 ? 11.702 21.588 4.178 1.00 95.44 408 PRO A N 1
ATOM 3346 C CA . PRO A 1 408 ? 13.079 21.919 4.562 1.00 95.44 408 PRO A CA 1
ATOM 3347 C C . PRO A 1 408 ? 14.117 21.142 3.736 1.00 95.44 408 PRO A C 1
ATOM 3349 O O . PRO A 1 408 ? 15.210 21.642 3.478 1.00 95.44 408 PRO A O 1
ATOM 3352 N N . LEU A 1 409 ? 13.750 19.948 3.258 1.00 94.75 409 LEU A N 1
ATOM 3353 C CA . LEU A 1 409 ? 14.526 19.147 2.316 1.00 94.75 409 LEU A CA 1
ATOM 3354 C C . LEU A 1 409 ? 13.801 19.109 0.968 1.00 94.75 409 LEU A C 1
ATOM 3356 O O . LEU A 1 409 ? 12.599 18.865 0.907 1.00 94.75 409 LEU A O 1
ATOM 3360 N N . GLN A 1 410 ? 14.538 19.360 -0.114 1.00 91.88 410 GLN A N 1
ATOM 3361 C CA . GLN A 1 410 ? 13.995 19.414 -1.480 1.00 91.88 410 GLN A CA 1
ATOM 3362 C C . GLN A 1 410 ? 14.452 18.243 -2.358 1.00 91.88 410 GLN A C 1
ATOM 3364 O O . GLN A 1 410 ? 13.976 18.125 -3.477 1.00 91.88 410 GLN A O 1
ATOM 3369 N N . ASN A 1 411 ? 15.327 17.384 -1.828 1.00 90.19 411 ASN A N 1
ATOM 3370 C CA . ASN A 1 411 ? 15.857 16.189 -2.478 1.00 90.19 411 ASN A CA 1
ATOM 3371 C C . ASN A 1 411 ? 15.651 14.966 -1.573 1.00 90.19 411 ASN A C 1
ATOM 3373 O O . ASN A 1 411 ? 15.280 15.100 -0.406 1.00 90.19 411 ASN A O 1
ATOM 3377 N N . GLY A 1 412 ? 15.938 13.778 -2.106 1.00 91.62 412 GLY A N 1
ATOM 3378 C CA . GLY A 1 412 ? 15.949 12.527 -1.349 1.00 91.62 412 GLY A CA 1
ATOM 3379 C C . GLY A 1 412 ? 14.822 11.569 -1.728 1.00 91.62 412 GLY A C 1
ATOM 3380 O O . GLY A 1 412 ? 14.264 11.629 -2.828 1.00 91.62 412 GLY A O 1
ATOM 3381 N N . LYS A 1 413 ? 14.524 10.632 -0.828 1.00 94.75 413 LYS A N 1
ATOM 3382 C CA . LYS A 1 413 ? 13.421 9.673 -0.952 1.00 94.75 413 LYS A CA 1
ATOM 3383 C C . LYS A 1 413 ? 12.198 10.162 -0.194 1.00 94.75 413 LYS A C 1
ATOM 3385 O O . LYS A 1 413 ? 12.346 10.726 0.888 1.00 94.75 413 LYS A O 1
ATOM 3390 N N . ILE A 1 414 ? 11.011 9.902 -0.735 1.00 96.50 414 ILE A N 1
ATOM 3391 C CA . ILE A 1 414 ? 9.745 10.264 -0.090 1.00 96.50 414 ILE A CA 1
ATOM 3392 C C . ILE A 1 414 ? 8.873 9.054 0.206 1.00 96.50 414 ILE A C 1
ATOM 3394 O O . ILE A 1 414 ? 8.833 8.096 -0.563 1.00 96.50 414 ILE A O 1
ATOM 3398 N N . ALA A 1 415 ? 8.148 9.128 1.315 1.00 96.69 415 ALA A N 1
ATOM 3399 C CA . ALA A 1 415 ? 7.049 8.229 1.632 1.00 96.69 415 ALA A CA 1
ATOM 3400 C C . ALA A 1 415 ? 5.998 8.976 2.453 1.00 96.69 415 ALA A C 1
ATOM 3402 O O . ALA A 1 415 ? 6.328 9.871 3.232 1.00 96.69 415 ALA A O 1
ATOM 3403 N N . TYR A 1 416 ? 4.737 8.588 2.295 1.00 96.31 416 TYR A N 1
ATOM 3404 C CA . TYR A 1 416 ? 3.621 9.165 3.032 1.00 96.31 416 TYR A CA 1
ATOM 3405 C C . TYR A 1 416 ? 2.922 8.085 3.857 1.00 96.31 416 TYR A C 1
ATOM 3407 O O . TYR A 1 416 ? 2.700 6.977 3.369 1.00 96.31 416 TYR A O 1
ATOM 3415 N N . LEU A 1 417 ? 2.598 8.397 5.106 1.00 94.81 417 LEU A N 1
ATOM 3416 C CA . LEU A 1 417 ? 1.925 7.500 6.038 1.00 94.81 417 LEU A CA 1
ATOM 3417 C C . LEU A 1 417 ? 1.083 8.323 7.008 1.00 94.81 417 LEU A C 1
ATOM 3419 O O . LEU A 1 417 ? 1.636 9.125 7.751 1.00 94.81 417 LEU A O 1
ATOM 3423 N N . ASP A 1 418 ? -0.227 8.086 7.024 1.00 90.12 418 ASP A N 1
ATOM 3424 C CA . ASP A 1 418 ? -1.154 8.573 8.058 1.00 90.12 418 ASP A CA 1
ATOM 3425 C C . ASP A 1 418 ? -0.949 10.049 8.459 1.00 90.12 418 ASP A C 1
ATOM 3427 O O . ASP A 1 418 ? -0.534 10.383 9.570 1.00 90.12 418 ASP A O 1
ATOM 3431 N N . GLY A 1 419 ? -1.134 10.963 7.501 1.00 92.56 419 GLY A N 1
ATOM 3432 C CA . GLY A 1 419 ? -0.938 12.394 7.749 1.00 92.56 419 GLY A CA 1
ATOM 3433 C C . GLY A 1 419 ? 0.527 12.835 7.785 1.00 92.56 419 GLY A C 1
ATOM 3434 O O . GLY A 1 419 ? 0.788 14.027 7.925 1.00 92.56 419 GLY A O 1
ATOM 3435 N N . LYS A 1 420 ? 1.499 11.927 7.659 1.00 95.81 420 LYS A N 1
ATOM 3436 C CA . LYS A 1 420 ? 2.931 12.242 7.735 1.00 95.81 420 LYS A CA 1
ATOM 3437 C C . LYS A 1 420 ? 3.630 12.041 6.404 1.00 95.81 420 LYS A C 1
ATOM 3439 O O . LYS A 1 420 ? 3.611 10.952 5.839 1.00 95.81 420 LYS A O 1
ATOM 3444 N N . LEU A 1 421 ? 4.317 13.078 5.944 1.00 97.44 421 LEU A N 1
ATOM 3445 C CA . LEU A 1 421 ? 5.232 13.019 4.812 1.00 97.44 421 LEU A CA 1
ATOM 3446 C C . LEU A 1 421 ? 6.666 12.933 5.333 1.00 97.44 421 LEU A C 1
ATOM 3448 O O . LEU A 1 421 ? 7.151 13.863 5.973 1.00 97.44 421 LEU A O 1
ATOM 3452 N N . LEU A 1 422 ? 7.347 11.832 5.039 1.00 98.00 422 LEU A N 1
ATOM 3453 C CA . LEU A 1 422 ? 8.765 11.657 5.320 1.00 98.00 422 LEU A CA 1
ATOM 3454 C C . LEU A 1 422 ? 9.581 11.980 4.068 1.00 98.00 422 LEU A C 1
ATOM 3456 O O . LEU A 1 422 ? 9.340 11.410 3.003 1.00 98.00 422 LEU A O 1
ATOM 3460 N N . ILE A 1 423 ? 10.582 12.839 4.233 1.00 97.81 423 ILE A N 1
ATOM 3461 C CA . ILE A 1 423 ? 11.634 13.109 3.255 1.00 97.81 423 ILE A CA 1
ATOM 3462 C C . ILE A 1 423 ? 12.965 12.673 3.865 1.00 97.81 423 ILE A C 1
ATOM 3464 O O . ILE A 1 423 ? 13.328 13.126 4.951 1.00 97.81 423 ILE A O 1
ATOM 3468 N N . ALA A 1 424 ? 13.687 11.802 3.168 1.00 96.81 424 ALA A N 1
ATOM 3469 C CA . ALA A 1 424 ? 14.984 11.292 3.591 1.00 96.81 424 ALA A CA 1
ATOM 3470 C C . ALA A 1 424 ? 16.062 11.594 2.544 1.00 96.81 424 ALA A C 1
ATOM 3472 O O . ALA A 1 424 ? 16.089 10.978 1.476 1.00 96.81 424 ALA A O 1
ATOM 3473 N N . ASP A 1 425 ? 16.964 12.520 2.859 1.00 95.00 425 ASP A N 1
ATOM 3474 C CA . ASP A 1 425 ? 18.117 12.876 2.027 1.00 95.00 425 ASP A CA 1
ATOM 3475 C C . ASP A 1 425 ? 19.400 12.346 2.679 1.00 95.00 425 ASP A C 1
ATOM 3477 O O . ASP A 1 425 ? 20.046 12.998 3.509 1.00 95.00 425 ASP A O 1
ATOM 3481 N N . GLY A 1 426 ? 19.718 11.084 2.382 1.00 91.38 426 GLY A N 1
ATOM 3482 C CA . GLY A 1 426 ? 20.771 10.356 3.077 1.00 91.38 426 GLY A CA 1
ATOM 3483 C C . GLY A 1 426 ? 20.432 10.180 4.558 1.00 91.38 426 GLY A C 1
ATOM 3484 O O . GLY A 1 426 ? 19.500 9.457 4.893 1.00 91.38 426 GLY A O 1
ATOM 3485 N N . ASN A 1 427 ? 21.219 10.791 5.450 1.00 93.94 427 ASN A N 1
ATOM 3486 C CA . ASN A 1 427 ? 21.006 10.732 6.903 1.00 93.94 427 ASN A CA 1
ATOM 3487 C C . ASN A 1 427 ? 20.129 11.871 7.447 1.00 93.94 427 ASN A C 1
ATOM 3489 O O . ASN A 1 427 ? 19.770 11.835 8.625 1.00 93.94 427 ASN A O 1
ATOM 3493 N N . LYS A 1 428 ? 19.811 12.880 6.626 1.00 96.81 428 LYS A N 1
ATOM 3494 C CA . LYS A 1 428 ? 18.936 13.990 7.009 1.00 96.81 428 LYS A CA 1
ATOM 3495 C C . LYS A 1 428 ? 17.490 13.596 6.772 1.00 96.81 428 LYS A C 1
ATOM 3497 O O . LYS A 1 428 ? 17.134 13.173 5.672 1.00 96.81 428 LYS A O 1
ATOM 3502 N N . LEU A 1 429 ? 16.667 13.760 7.796 1.00 97.38 429 LEU A N 1
ATOM 3503 C CA . LEU A 1 429 ? 15.253 13.424 7.771 1.00 97.38 429 LEU A CA 1
ATOM 3504 C C . LEU A 1 429 ? 14.425 14.681 8.011 1.00 97.38 429 LEU A C 1
ATOM 3506 O O . LEU A 1 429 ? 14.749 15.491 8.877 1.00 97.38 429 LEU A O 1
ATOM 3510 N N . ALA A 1 430 ? 13.324 14.808 7.284 1.00 97.75 430 ALA A N 1
ATOM 3511 C CA . ALA A 1 430 ? 12.281 15.779 7.563 1.00 97.75 430 ALA A CA 1
ATOM 3512 C C . ALA A 1 430 ? 10.930 15.071 7.571 1.00 97.75 430 ALA A C 1
ATOM 3514 O O . ALA A 1 430 ? 10.544 14.447 6.582 1.00 97.75 430 ALA A O 1
ATOM 3515 N N . VAL A 1 431 ? 10.215 15.171 8.688 1.00 97.75 431 VAL A N 1
ATOM 3516 C CA . VAL A 1 431 ? 8.865 14.627 8.841 1.00 97.75 431 VAL A CA 1
ATOM 3517 C C . VAL A 1 431 ? 7.891 15.786 8.928 1.00 97.75 431 VAL A C 1
ATOM 3519 O O . VAL A 1 431 ? 7.901 16.544 9.895 1.00 97.75 431 VAL A O 1
ATOM 3522 N N . GLY A 1 432 ? 7.062 15.932 7.904 1.00 97.12 432 GLY A N 1
ATOM 3523 C CA . GLY A 1 432 ? 5.963 16.883 7.877 1.00 97.12 432 GLY A CA 1
ATOM 3524 C C . GLY A 1 432 ? 4.701 16.218 8.402 1.00 97.12 432 GLY A C 1
ATOM 3525 O O . GLY A 1 432 ? 4.284 15.209 7.843 1.00 97.12 432 GLY A O 1
ATOM 3526 N N . THR A 1 433 ? 4.075 16.769 9.438 1.00 96.44 433 THR A N 1
ATOM 3527 C CA . THR A 1 433 ? 2.720 16.369 9.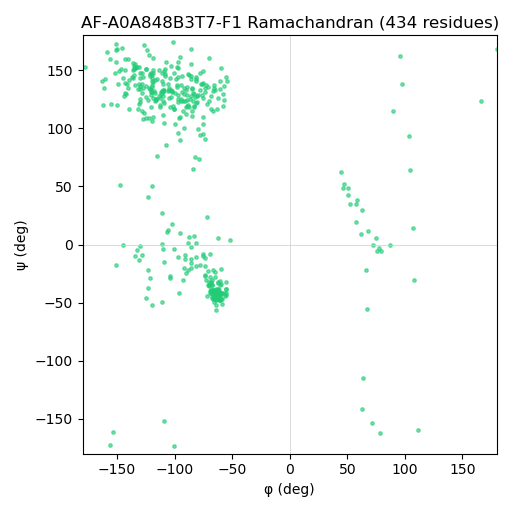856 1.00 96.44 433 THR A CA 1
ATOM 3528 C C . THR A 1 433 ? 1.711 17.309 9.210 1.00 96.44 433 THR A C 1
ATOM 3530 O O . THR A 1 433 ? 1.835 18.520 9.361 1.00 96.44 433 THR A O 1
ATOM 3533 N N . LEU A 1 434 ? 0.757 16.760 8.459 1.00 93.81 434 LEU A N 1
ATOM 3534 C CA . LEU A 1 434 ? -0.302 17.512 7.792 1.00 93.81 434 LEU A CA 1
ATOM 3535 C C . LEU A 1 434 ? -1.099 18.300 8.841 1.00 93.81 434 LEU A C 1
ATOM 3537 O O . LEU A 1 434 ? -1.497 17.736 9.862 1.00 93.81 434 LEU A O 1
ATOM 3541 N N . LYS A 1 435 ? -1.293 19.596 8.600 1.00 89.31 435 LYS A N 1
ATOM 3542 C CA . LYS A 1 435 ? -2.154 20.439 9.430 1.00 89.31 435 LYS A CA 1
ATOM 3543 C C . LYS A 1 435 ? -3.613 20.057 9.188 1.00 89.31 435 LYS A C 1
ATOM 3545 O O . LYS A 1 435 ? -4.003 19.849 8.041 1.00 89.31 435 LYS A O 1
ATOM 3550 N N . ASN A 1 436 ? -4.373 19.947 10.275 1.00 68.62 436 ASN A N 1
ATOM 3551 C CA . ASN A 1 436 ? -5.813 19.694 10.230 1.00 68.62 436 ASN A CA 1
ATOM 3552 C C . ASN A 1 436 ? -6.596 20.952 9.877 1.00 68.62 436 ASN A C 1
ATOM 3554 O O . ASN A 1 436 ? -6.209 22.034 10.383 1.00 68.62 436 ASN A O 1
#

pLDDT: mean 82.7, std 12.15, range [41.78, 98.0]

Solvent-accessible surface area (backbone atoms only — not comparable to full-atom values): 24225 Å² total; per-residue (Å²): 135,86,71,63,59,44,79,45,93,91,37,78,33,80,48,72,65,53,41,59,77,52,65,47,58,62,58,48,52,52,29,48,79,67,48,51,47,57,54,33,29,64,60,68,69,39,62,72,54,39,53,56,62,68,67,53,65,92,82,56,55,70,70,61,44,54,53,48,52,32,52,69,69,68,43,60,69,71,60,35,55,51,40,54,51,53,40,51,54,53,50,52,53,50,53,52,50,52,53,48,53,52,50,54,49,54,51,49,54,52,50,50,48,54,52,53,66,66,65,53,89,80,56,76,84,66,70,43,61,55,74,46,79,47,69,55,69,48,42,78,39,53,29,39,44,92,74,35,37,41,33,35,30,91,68,27,35,32,37,19,75,72,70,64,64,74,45,81,37,57,46,89,67,90,82,92,72,81,68,49,59,41,58,47,90,77,25,38,36,42,38,31,76,55,48,41,30,36,36,80,83,85,59,54,61,41,81,46,81,60,86,59,97,47,31,22,44,53,38,78,34,54,68,89,76,35,35,39,36,33,14,28,40,56,45,81,45,72,50,80,42,67,96,87,62,77,42,82,46,75,47,81,44,63,44,44,43,42,33,37,21,76,44,91,88,51,73,65,42,81,56,96,62,95,64,96,56,36,38,50,36,64,46,55,48,83,73,23,44,43,35,33,40,62,55,91,74,52,56,36,40,35,37,38,24,72,43,79,89,58,54,40,83,42,81,44,95,48,49,47,67,62,63,55,72,48,75,42,62,84,28,41,38,35,28,45,40,21,72,60,42,47,72,40,38,12,33,40,20,77,65,78,76,63,73,43,82,45,90,34,17,50,84,47,73,25,48,64,62,75,31,37,38,34,37,34,27,37,58,38,83,42,60,32,50,84,68,26,51,76,69,27,38,26,36,21,77,77,82,76,62,73,44,79,53,94,53,100,62,58,63,65,45,56,30,36,48,95,63,29,40,34,37,30,42,41,36,43,31,35,34,24,38,54,58,130

Mean predicted aligned error: 14.32 Å

Secondary structure (DSSP, 8-state):
---PPEEETTEEE-SHHHHHHT--HHHHHHHHHTTHHHHHHHHTT-HHHHHHHHTS-TT--HHHHHHHHHHHTT--THHHHHHHHHHHHHHHHHHHHHHHHHHHHHHHHHHHHHHHHHHS---TTT--EEEEEEEEEEESEEEE-SS-EEEEETTEEEEESSSSS-EEEB--------EEEEEETTEEEEEETT--EEE-SSSB-EE---S-TTEEEEEEEE-SSSEEEEEEEEEEEEEEE-SSS-EEEEEEEEEEEEEEESSTTS--EE-----SS-EEEEEEETTEEEEEE--SSSEEEEEEESSGGGPEEEEEE---S---EEEETTEEEE----SS-S----EEESSSSSEEE-SSEEEEEEE-SSSEEEEEEE--SSS-GGGSEEEEEEEESSSSS-EE---S--SSEEEEETTEEEEEEEEEEEEEEEP-

Organism: NCBI:txid172901

Sequence (436 aa):
MVRLPLLINKQRIKTLEELRENFNLTELLARFRGGQLRAWLNCWDFSSELEQVEALSPDLPEQELLETLCHIFRVEGDAKEQALAAFRKEREKLEEQQREVERLRKLHEQEEQRKAEQTEPLTLEEIEFDWQEAEGPKIDLLTSGADRFVAIADKRGYYSYNGIQWERANLKWEENYTCHLYCCNGNFILDYGSTPYVYSNFTRWNKIEIGDDKIHINKIIWTGDHYIALGSEEYQSSYETGTFFKKTETYWVCNPVIYTSDELTSPWHRETVKLDETLSNGIWFNNRLIALSGGSYNERIIYSGSTLTDLTRHEEEGSGCGSHIWIGMGKCFRGHFTGESTEDCALVTDDGIHWKTLKYGITQIADANRFIIAHLFKPQTRAYAHDGADIGFHLSLDGINWRKLNAPLQNGKIAYLDGKLLIADGNKLAVGTLKN

Radius of gyration: 34.66 Å; Cα contacts (8 Å, |Δi|>4): 898; chains: 1; bounding box: 101×56×91 Å

Foldseek 3Di:
DDQAFDQAPNDGHQDLVSCLVRPALVSVVVCLVVCVNLVNCVSNVVVQLNVQSVPDDPPDDPVVVSQSVCVSSVNDDPSSVVNVVVVVVVVVVVVVVVVVVVVVVVVVVVVVVVVVVLPPDDDPVQWFWDKDKAFDAQFPAWEDFAAWIWTAHPQWIWIDRFLHDIDTADDDDDDDDDWHWYDAPRWIWIFDQQWIWIDDDDHYIDTADADDNQWTWQDWEDQPQWIKTKIWRKDKDWDWDDDPDTDIDIDIDTHIWMWIGRDRRDDIDTDDADDPAGFNDWYHAQLKIWTWGFDAFFWIWIWIDNDRHGTDIDIDGDADGDKDWDDALQKIKIFFFHQFAQQGFIWIDNRSPDIDGAQWGFDDWEHPNQKIKTFTWGGHRDGGRVPTHGPFIWMGRPVHDTDDHPFPDRDADWYDYDQWIWGRDGRMIMIIRTDD

Nearest PDB structures (foldseek):
  6zxh-assembly1_g  TM=5.970E-01  e=4.817E-06  Homo sapiens
  2z3z-assembly1_A  TM=5.305E-01  e=1.937E-04  Porphyromonas gingivalis W83
  2z3w-assembly1_A-2  TM=5.084E-01  e=1.047E-04  Porphyromonas gingivalis W83
  7d5t-assembly1_BE  TM=4.810E-01  e=1.578E-04  Saccharomyces cerevisiae S288C
  8h37-assembly1_N  TM=4.326E-01  e=1.116E-02  Homo sapiens